Protein AF-0000000083951203 (afdb_homodimer)

Solvent-accessible surface area (backbone atoms only — not comparable to full-atom values): 37949 Å² total; per-residue (Å²): 122,64,84,39,49,59,69,50,73,67,54,49,50,47,60,75,39,40,62,62,52,45,28,50,47,50,36,48,43,46,47,52,52,50,50,51,35,72,72,67,60,51,71,59,47,40,40,16,47,31,39,29,44,66,39,46,66,80,30,70,26,33,16,39,25,44,52,48,30,50,28,41,47,52,11,37,52,55,10,37,52,52,18,50,52,45,60,74,72,40,85,48,70,66,60,38,48,50,52,49,42,48,52,38,29,52,42,49,58,67,51,43,86,90,56,38,62,18,39,51,35,17,41,33,30,25,41,49,28,44,57,44,36,80,70,36,67,66,54,38,51,38,38,50,51,24,33,46,50,13,33,52,43,42,38,49,41,34,66,70,48,80,57,41,51,39,62,57,53,37,36,50,27,50,19,48,24,35,42,43,51,25,49,46,50,47,45,61,73,68,48,73,84,79,77,56,64,66,46,51,54,46,49,49,52,25,49,52,25,45,52,52,38,62,66,42,49,66,24,31,41,64,64,31,68,69,53,41,75,38,44,67,56,54,52,49,45,44,51,45,49,50,45,46,53,46,52,51,53,52,52,65,70,52,71,75,74,62,80,82,40,71,48,47,57,52,53,48,51,52,50,51,53,50,37,51,51,39,44,48,50,19,35,22,46,59,18,76,33,92,61,77,81,80,72,66,88,50,53,59,55,53,46,48,53,55,48,54,71,40,51,79,70,66,74,86,57,96,45,71,67,49,47,50,51,50,47,47,47,40,27,50,50,41,50,53,49,52,49,48,47,43,51,50,51,46,50,51,47,52,50,52,52,47,49,53,42,49,50,49,50,49,55,54,50,61,65,64,55,76,128,121,64,83,39,49,59,69,49,72,66,54,49,50,47,61,76,39,39,63,62,52,44,27,49,47,50,36,48,42,46,47,52,53,51,50,51,34,72,73,65,61,50,71,59,48,39,39,16,48,31,38,29,44,65,39,47,64,80,30,72,27,32,16,39,26,45,53,47,30,49,27,39,46,52,10,37,53,54,10,38,52,52,18,51,52,44,60,75,72,39,85,49,70,66,62,39,49,51,52,49,42,50,52,38,30,50,41,51,59,66,50,43,88,91,56,37,62,20,39,50,35,17,41,33,29,25,40,49,28,44,57,45,36,81,70,38,67,66,54,39,51,38,39,53,50,23,32,46,48,12,33,51,44,44,37,49,43,33,66,69,49,82,58,41,50,40,62,57,53,38,35,49,27,50,18,48,25,36,43,43,52,26,50,46,50,47,44,61,73,66,48,68,84,80,75,65,64,65,51,48,54,46,48,50,52,26,49,52,25,43,52,52,37,62,67,40,49,65,25,30,42,65,66,31,69,69,52,40,75,39,44,66,56,54,53,49,43,45,52,45,50,52,46,46,53,46,50,52,52,53,52,64,71,53,70,77,75,61,81,82,40,71,49,47,56,53,52,49,52,52,50,50,52,50,35,51,51,38,44,48,51,18,34,22,46,58,18,77,34,91,62,79,80,80,71,67,88,50,54,59,56,52,46,48,52,55,47,56,72,39,51,79,68,66,75,87,55,94,44,71,66,51,47,51,50,50,49,47,48,39,27,50,50,40,51,52,48,52,48,48,48,44,49,50,51,46,50,52,48,53,50,52,52,46,49,54,44,48,50,48,52,49,53,52,50,59,65,64,52,76,129

pLDDT: mean 81.08, std 14.02, range [29.44, 96.88]

Sequence (742 aa):
MPLFARASAFADFIYRHSRAVHTVKLALALFIAAAINAIWSLPHFVWSMVTIVIIMMGLPQVGGAIEKSLQRAIGTCLGSAYGVLLVITMGGYWDLMGLLILGVSIVCYINAGRYSYAYLVAGFTMIIVIGDANHDTSEALWRTANILIGCVIAVLVSLFVLPIKAKQDWRAQLASSLKIMTQVLEQHLNAGQEEPENARKSLETAMKAVLAQKKLLFSLEWESQTLKKEAATLTELANKQIRVITLLELLLLTRWKAEEDEAYARVKQVASGLQREFAYLANYVAGNTPDCPKLPLGLGYQLQQQLLKQLPSEPSDDSPEAAHQGFALSGYSWLIYQLAQALLAIHGELASLDLAYKRKASSQRQLDIPEMPLFARASAFADFIYRHSRAVHTVKLALALFIAAAINAIWSLPHFVWSMVTIVIIMMGLPQVGGAIEKSLQRAIGTCLGSAYGVLLVITMGGYWDLMGLLILGVSIVCYINAGRYSYAYLVAGFTMIIVIGDANHDTSEALWRTANILIGCVIAVLVSLFVLPIKAKQDWRAQLASSLKIMTQVLEQHLNAGQEEPENARKSLETAMKAVLAQKKLLFSLEWESQTLKKEAATLTELANKQIRVITLLELLLLTRWKAEEDEAYARVKQVASGLQREFAYLANYVAGNTPDCPKLPLGLGYQLQQQLLKQLPSEPSDDSPEAAHQGFALSGYSWLIYQLAQALLAIHGELASLDLAYKRKASSQRQLDIPE

Secondary structure (DSSP, 8-state):
--TTPPPPHHHHHHHHTHHHHHHHHHHHHHHHHHHHHHHH--TTTHHHHHHHHHHHHH--SHHHHHHHHHHHHHHHHHHHHHHHHHHHH--SHHHHHHHHHHHHHHHHHT--STTHHHHHHHHHHHHHHHHHHTT-HHHHHHHHHHHHHHHHHHHHHHHHSS---HHHHHHHHHHHHHHHHHHHHHHHHH--SS--HHHHHHHHHHHHHHHHHHHTHHHHHHH-HHHHHTHHHHHHHHHHHHHHHHHHHHHHHT----TT-HHHHHHHHHHHHHHHHHHHHHHHHHTS-SS-----TTHHHHHHHHHHHHS-SS-SS--HHHHHHHHHHHHHHHHHHHHHHHHHHHHHHHHHHHHHHHHHHHHHHHHHS--/--TTPPPPHHHHHHHHTHHHHHHHHHHHHHHHHHHHHHHH--TTTHHHHHHHHHHHHH--SHHHHHHHHHHHHHHHHHHHHHHHHHHHH--SHHHHHHHHHHHHHHHHHT--STTHHHHHHHHHHHHHHHHHHTT-HHHHHHHHHHHHHHHHHHHHHHHHSS---HHHHHHHHHHHHHHHHHHHHHHHHH--S--THHHHHHHHHHHHHHHHHHHTHHHHHHH-HHHHHTHHHHHHHHHHHHHHHHHHHHHHHT----TT-HHHHHHHHHHHHHHHHHHHHHHHHHTS-SS-----TTHHHHHHHHHHHHS-SS-SS--HHHHHHHHHHHHHHHHHHHHHHHHHHHHHHHHHHHHHHHHHHHHHHHHHS--

Structure (mmCIF, N/CA/C/O backbone):
data_AF-0000000083951203-model_v1
#
loop_
_entity.id
_entity.type
_entity.pdbx_description
1 polymer 'Inner membrane protein yeeA'
#
loop_
_atom_site.group_PDB
_atom_site.id
_atom_site.type_symbol
_atom_site.label_atom_id
_atom_site.label_alt_id
_atom_site.label_comp_id
_atom_site.label_asym_id
_atom_site.label_entity_id
_atom_site.label_seq_id
_atom_site.pdbx_PDB_ins_code
_atom_site.Cartn_x
_atom_site.Cartn_y
_atom_site.Cartn_z
_atom_site.occupancy
_atom_site.B_iso_or_equiv
_atom_site.auth_seq_id
_atom_site.auth_comp_id
_atom_site.auth_asym_id
_atom_site.auth_atom_id
_atom_site.pdbx_PDB_model_num
ATOM 1 N N . MET A 1 1 ? 29.125 7.211 -4.879 1 60.44 1 MET A N 1
ATOM 2 C CA . MET A 1 1 ? 28.531 8.398 -5.484 1 60.44 1 MET A CA 1
ATOM 3 C C . MET A 1 1 ? 27.516 9.031 -4.547 1 60.44 1 MET A C 1
ATOM 5 O O . MET A 1 1 ? 26.844 8.336 -3.785 1 60.44 1 MET A O 1
ATOM 9 N N . PRO A 1 2 ? 27.594 10.359 -4.512 1 72 2 PRO A N 1
ATOM 10 C CA . PRO A 1 2 ? 26.641 11.039 -3.646 1 72 2 PRO A CA 1
ATOM 11 C C . PRO A 1 2 ? 25.188 10.672 -3.967 1 72 2 PRO A C 1
ATOM 13 O O . PRO A 1 2 ? 24.859 10.359 -5.117 1 72 2 PRO A O 1
ATOM 16 N N . LEU A 1 3 ? 24.359 10.531 -2.99 1 77.56 3 LEU A N 1
ATOM 17 C CA . LEU A 1 3 ? 22.969 10.102 -3.07 1 77.56 3 LEU A CA 1
ATOM 18 C C . LEU A 1 3 ? 22.203 10.945 -4.078 1 77.56 3 LEU A C 1
ATOM 20 O O . LEU A 1 3 ? 21.391 10.414 -4.84 1 77.56 3 LEU A O 1
ATOM 24 N N . PHE A 1 4 ? 22.625 12.234 -4.18 1 78.81 4 PHE A N 1
ATOM 25 C CA . PHE A 1 4 ? 21.828 13.125 -5.016 1 78.81 4 PHE A CA 1
ATOM 26 C C . PHE A 1 4 ? 22.656 13.641 -6.191 1 78.81 4 PHE A C 1
ATOM 28 O O . PHE A 1 4 ? 22.391 14.727 -6.711 1 78.81 4 PHE A O 1
ATOM 35 N N . ALA A 1 5 ? 23.578 12.852 -6.535 1 76.44 5 ALA A N 1
ATOM 36 C CA . ALA A 1 5 ? 24.375 13.211 -7.707 1 76.44 5 ALA A CA 1
ATOM 37 C C . ALA A 1 5 ? 23.531 13.148 -8.977 1 76.44 5 ALA A C 1
ATOM 39 O O . ALA A 1 5 ? 22.516 12.438 -9.031 1 76.44 5 ALA A O 1
ATOM 40 N N . ARG A 1 6 ? 23.906 13.984 -9.93 1 76.38 6 ARG A N 1
ATOM 41 C CA . ARG A 1 6 ? 23.172 14.039 -11.188 1 76.38 6 ARG A CA 1
ATOM 42 C C . ARG A 1 6 ? 23.109 12.664 -11.852 1 76.38 6 ARG A C 1
ATOM 44 O O . ARG A 1 6 ? 24.141 11.984 -11.961 1 76.38 6 ARG A O 1
ATOM 51 N N . ALA A 1 7 ? 21.875 12.312 -12.109 1 73 7 ALA A N 1
ATOM 52 C CA . ALA A 1 7 ? 21.703 11.039 -12.805 1 73 7 ALA A CA 1
ATOM 53 C C . ALA A 1 7 ? 22.281 11.094 -14.211 1 73 7 ALA A C 1
ATOM 55 O O . ALA A 1 7 ? 22.266 12.148 -14.859 1 73 7 ALA A O 1
ATOM 56 N N . SER A 1 8 ? 22.953 10.125 -14.609 1 78.5 8 SER A N 1
ATOM 57 C CA . SER A 1 8 ? 23.453 10.047 -15.977 1 78.5 8 SER A CA 1
ATOM 58 C C . SER A 1 8 ? 22.312 10.109 -17 1 78.5 8 SER A C 1
ATOM 60 O O . SER A 1 8 ? 21.156 9.844 -16.656 1 78.5 8 SER A O 1
ATOM 62 N N . ALA A 1 9 ? 22.578 10.648 -18.234 1 78.38 9 ALA A N 1
ATOM 63 C CA . ALA A 1 9 ? 21.594 10.734 -19.297 1 78.38 9 ALA A CA 1
ATOM 64 C C . ALA A 1 9 ? 20.953 9.375 -19.547 1 78.38 9 ALA A C 1
ATOM 66 O O . ALA A 1 9 ? 19.75 9.289 -19.812 1 78.38 9 ALA A O 1
ATOM 67 N N . PHE A 1 10 ? 21.781 8.422 -19.375 1 79.06 10 PHE A N 1
ATOM 68 C CA . PHE A 1 10 ? 21.297 7.059 -19.578 1 79.06 10 PHE A CA 1
ATOM 69 C C . PHE A 1 10 ? 20.328 6.652 -18.484 1 79.06 10 PHE A C 1
ATOM 71 O O . PHE A 1 10 ? 19.281 6.062 -18.766 1 79.06 10 PHE A O 1
ATOM 78 N N . ALA A 1 11 ? 20.594 7.047 -17.344 1 77.62 11 ALA A N 1
ATOM 79 C CA . ALA A 1 11 ? 19.719 6.73 -16.219 1 77.62 11 ALA A CA 1
ATOM 80 C C . ALA A 1 11 ? 18.391 7.48 -16.312 1 77.62 11 ALA A C 1
ATOM 82 O O . ALA A 1 11 ? 17.328 6.934 -16 1 77.62 11 ALA A O 1
ATOM 83 N N . ASP A 1 12 ? 18.484 8.672 -16.797 1 79.75 12 ASP A N 1
ATOM 84 C CA . ASP A 1 12 ? 17.266 9.469 -16.984 1 79.75 12 ASP A CA 1
ATOM 85 C C . ASP A 1 12 ? 16.375 8.875 -18.078 1 79.75 12 ASP A C 1
ATOM 87 O O . ASP A 1 12 ? 15.156 8.898 -17.953 1 79.75 12 ASP A O 1
ATOM 91 N N . PHE A 1 13 ? 17.047 8.422 -19.109 1 78.75 13 PHE A N 1
ATOM 92 C CA . PHE A 1 13 ? 16.297 7.789 -20.188 1 78.75 13 PHE A CA 1
ATOM 93 C C . PHE A 1 13 ? 15.562 6.551 -19.688 1 78.75 13 PHE A C 1
ATOM 95 O O . PHE A 1 13 ? 14.391 6.348 -20.016 1 78.75 13 PHE A O 1
ATOM 102 N N . ILE A 1 14 ? 16.172 5.801 -18.875 1 77.94 14 ILE A N 1
ATOM 103 C CA . ILE A 1 14 ? 15.602 4.574 -18.328 1 77.94 14 ILE A CA 1
ATOM 104 C C . ILE A 1 14 ? 14.406 4.91 -17.453 1 77.94 14 ILE A C 1
ATOM 106 O O . ILE A 1 14 ? 13.367 4.242 -17.516 1 77.94 14 ILE A O 1
ATOM 110 N N . TYR A 1 15 ? 14.578 5.965 -16.75 1 77.88 15 TYR A N 1
ATOM 111 C CA . TYR A 1 15 ? 13.5 6.332 -15.844 1 77.88 15 TYR A CA 1
ATOM 112 C C . TYR A 1 15 ? 12.305 6.883 -16.609 1 77.88 15 TYR A C 1
ATOM 114 O O . TYR A 1 15 ? 11.156 6.578 -16.281 1 77.88 15 TYR A O 1
ATOM 122 N N . ARG A 1 16 ? 12.57 7.645 -17.641 1 78.88 16 ARG A N 1
ATOM 123 C CA . ARG A 1 16 ? 11.5 8.242 -18.422 1 78.88 16 ARG A CA 1
ATOM 124 C C . ARG A 1 16 ? 10.711 7.176 -19.172 1 78.88 16 ARG A C 1
ATOM 126 O O . ARG A 1 16 ? 9.5 7.309 -19.359 1 78.88 16 ARG A O 1
ATOM 133 N N . HIS A 1 17 ? 11.406 6.172 -19.547 1 85.25 17 HIS A N 1
ATOM 134 C CA . HIS A 1 17 ? 10.773 5.094 -20.297 1 85.25 17 HIS A CA 1
ATOM 135 C C . HIS A 1 17 ? 10.727 3.809 -19.484 1 85.25 17 HIS A C 1
ATOM 137 O O . HIS A 1 17 ? 10.984 2.723 -20 1 85.25 17 HIS A O 1
ATOM 143 N N . SER A 1 18 ? 10.477 3.994 -18.25 1 86.31 18 SER A N 1
ATOM 144 C CA . SER A 1 18 ? 10.547 2.881 -17.312 1 86.31 18 SER A CA 1
ATOM 145 C C . SER A 1 18 ? 9.586 1.764 -17.703 1 86.31 18 SER A C 1
ATOM 147 O O . SER A 1 18 ? 9.914 0.583 -17.578 1 86.31 18 SER A O 1
ATOM 149 N N . ARG A 1 19 ? 8.453 2.053 -18.312 1 86.62 19 ARG A N 1
ATOM 150 C CA . ARG A 1 19 ? 7.461 1.047 -18.672 1 86.62 19 ARG A CA 1
ATOM 151 C C . ARG A 1 19 ? 7.953 0.186 -19.828 1 86.62 19 ARG A C 1
ATOM 153 O O . ARG A 1 19 ? 7.852 -1.042 -19.781 1 86.62 19 ARG A O 1
ATOM 160 N N . ALA A 1 20 ? 8.453 0.802 -20.797 1 90.12 20 ALA A N 1
ATOM 161 C CA . ALA A 1 20 ? 8.977 0.095 -21.953 1 90.12 20 ALA A CA 1
ATOM 162 C C . ALA A 1 20 ? 10.211 -0.724 -21.594 1 90.12 20 ALA A C 1
ATOM 164 O O . ALA A 1 20 ? 10.359 -1.865 -22.031 1 90.12 20 ALA A O 1
ATOM 165 N N . VAL A 1 21 ? 11.039 -0.131 -20.812 1 90.69 21 VAL A N 1
ATOM 166 C CA . VAL A 1 21 ? 12.266 -0.801 -20.406 1 90.69 21 VAL A CA 1
ATOM 167 C C . VAL A 1 21 ? 11.93 -2.037 -19.578 1 90.69 21 VAL A C 1
ATOM 169 O O . VAL A 1 21 ? 12.523 -3.102 -19.766 1 90.69 21 VAL A O 1
ATOM 172 N N . HIS A 1 22 ? 10.984 -1.827 -18.734 1 91.06 22 HIS A N 1
ATOM 173 C CA . HIS A 1 22 ? 10.57 -2.938 -17.875 1 91.06 22 HIS A CA 1
ATOM 174 C C . HIS A 1 22 ? 9.984 -4.074 -18.703 1 91.06 22 HIS A C 1
ATOM 176 O O . HIS A 1 22 ? 10.234 -5.25 -18.422 1 91.06 22 HIS A O 1
ATOM 182 N N . THR A 1 23 ? 9.242 -3.756 -19.719 1 93 23 THR A N 1
ATOM 183 C CA . THR A 1 23 ? 8.633 -4.75 -20.594 1 93 23 THR A CA 1
ATOM 184 C C . THR A 1 23 ? 9.695 -5.504 -21.375 1 93 23 THR A C 1
ATOM 186 O O . THR A 1 23 ? 9.617 -6.727 -21.531 1 93 23 THR A O 1
ATOM 189 N N . VAL A 1 24 ? 10.68 -4.836 -21.797 1 93.5 24 VAL A N 1
ATOM 190 C CA . VAL A 1 24 ? 11.766 -5.453 -22.547 1 93.5 24 VAL A CA 1
ATOM 191 C C . VAL A 1 24 ? 12.57 -6.375 -21.641 1 93.5 24 VAL A C 1
ATOM 193 O O . VAL A 1 24 ? 12.984 -7.457 -22.047 1 93.5 24 VAL A O 1
ATOM 196 N N . LYS A 1 25 ? 12.758 -5.941 -20.469 1 94.25 25 LYS A N 1
ATOM 197 C CA . LYS A 1 25 ? 13.469 -6.758 -19.484 1 94.25 25 LYS A CA 1
ATOM 198 C C . LYS A 1 25 ? 12.719 -8.055 -19.203 1 94.25 25 LYS A C 1
ATOM 200 O O . LYS A 1 25 ? 13.328 -9.125 -19.125 1 94.25 25 LYS A O 1
ATOM 205 N N . LEU A 1 26 ? 11.461 -7.883 -19.031 1 95.12 26 LEU A N 1
ATOM 206 C CA . LEU A 1 26 ? 10.648 -9.07 -18.797 1 95.12 26 LEU A CA 1
ATOM 207 C C . LEU A 1 26 ? 10.719 -10.023 -19.984 1 95.12 26 LEU A C 1
ATOM 209 O O . LEU A 1 26 ? 10.867 -11.234 -19.797 1 95.12 26 LEU A O 1
ATOM 213 N N . ALA A 1 27 ? 10.648 -9.477 -21.172 1 96.31 27 ALA A N 1
ATOM 214 C CA . ALA A 1 27 ? 10.742 -10.281 -22.391 1 96.31 27 ALA A CA 1
ATOM 215 C C . ALA A 1 27 ? 12.094 -10.992 -22.469 1 96.31 27 ALA A C 1
ATOM 217 O O . ALA A 1 27 ? 12.156 -12.164 -22.859 1 96.31 27 ALA A O 1
ATOM 218 N N . LEU A 1 28 ? 13.055 -10.297 -22.109 1 96.44 28 LEU A N 1
ATOM 219 C CA . LEU A 1 28 ? 14.398 -10.867 -22.156 1 96.44 28 LEU A CA 1
ATOM 220 C C . LEU A 1 28 ? 14.539 -12 -21.141 1 96.44 28 LEU A C 1
ATOM 222 O O . LEU A 1 28 ? 15.148 -13.031 -21.438 1 96.44 28 LEU A O 1
ATOM 226 N N . ALA A 1 29 ? 14.078 -11.734 -19.969 1 96.62 29 ALA A N 1
ATOM 227 C CA . ALA A 1 29 ? 14.133 -12.773 -18.938 1 96.62 29 ALA A CA 1
ATOM 228 C C . ALA A 1 29 ? 13.406 -14.039 -19.406 1 96.62 29 ALA A C 1
ATOM 230 O O . ALA A 1 29 ? 13.914 -15.148 -19.234 1 96.62 29 ALA A O 1
ATOM 231 N N . LEU A 1 30 ? 12.273 -13.859 -20.031 1 96.81 30 LEU A N 1
ATOM 232 C CA . LEU A 1 30 ? 11.5 -14.984 -20.531 1 96.81 30 LEU A CA 1
ATOM 233 C C . LEU A 1 30 ? 12.234 -15.664 -21.688 1 96.81 30 LEU A C 1
ATOM 235 O O . LEU A 1 30 ? 12.203 -16.891 -21.812 1 96.81 30 LEU A O 1
ATOM 239 N N . PHE A 1 31 ? 12.859 -14.906 -22.453 1 96.44 31 PHE A N 1
ATOM 240 C CA . PHE A 1 31 ? 13.641 -15.438 -23.578 1 96.44 31 PHE A CA 1
ATOM 241 C C . PHE A 1 31 ? 14.789 -16.297 -23.062 1 96.44 31 PHE A C 1
ATOM 243 O O . PHE A 1 31 ? 15.062 -17.359 -23.609 1 96.44 31 PHE A O 1
ATOM 250 N N . ILE A 1 32 ? 15.469 -15.812 -22.078 1 96.5 32 ILE A N 1
ATOM 251 C CA . ILE A 1 32 ? 16.562 -16.562 -21.484 1 96.5 32 ILE A CA 1
ATOM 252 C C . ILE A 1 32 ? 16.047 -17.906 -20.953 1 96.5 32 ILE A C 1
ATOM 254 O O . ILE A 1 32 ? 16.656 -18.953 -21.188 1 96.5 32 ILE A O 1
ATOM 258 N N . ALA A 1 33 ? 14.969 -17.828 -20.266 1 95.19 33 ALA A N 1
ATOM 259 C CA . ALA A 1 33 ? 14.375 -19.062 -19.75 1 95.19 33 ALA A CA 1
ATOM 260 C C . ALA A 1 33 ? 13.992 -20.016 -20.891 1 95.19 33 ALA A C 1
ATOM 262 O O . ALA A 1 33 ? 14.234 -21.219 -20.797 1 95.19 33 ALA A O 1
ATOM 263 N N . ALA A 1 34 ? 13.43 -19.5 -21.953 1 93.69 34 ALA A N 1
ATOM 264 C CA . ALA A 1 34 ? 13.047 -20.297 -23.109 1 93.69 34 ALA A CA 1
ATOM 265 C C . ALA A 1 34 ? 14.281 -20.891 -23.797 1 93.69 34 ALA A C 1
ATOM 267 O O . ALA A 1 34 ? 14.258 -22.047 -24.234 1 93.69 34 ALA A O 1
ATOM 268 N N . ALA A 1 35 ? 15.297 -20.141 -23.859 1 94.94 35 ALA A N 1
ATOM 269 C CA . ALA A 1 35 ? 16.531 -20.609 -24.469 1 94.94 35 ALA A CA 1
ATOM 270 C C . ALA A 1 35 ? 17.172 -21.734 -23.656 1 94.94 35 ALA A C 1
ATOM 272 O O . ALA A 1 35 ? 17.672 -22.703 -24.219 1 94.94 35 ALA A O 1
ATOM 273 N N . ILE A 1 36 ? 17.156 -21.562 -22.375 1 93.62 36 ILE A N 1
ATOM 274 C CA . ILE A 1 36 ? 17.703 -22.609 -21.5 1 93.62 36 ILE A CA 1
ATOM 275 C C . ILE A 1 36 ? 16.906 -23.891 -21.703 1 93.62 36 ILE A C 1
ATOM 277 O O . ILE A 1 36 ? 17.5 -24.984 -21.781 1 93.62 36 ILE A O 1
ATOM 281 N N . ASN A 1 37 ? 15.648 -23.75 -21.797 1 90.06 37 ASN A N 1
ATOM 282 C CA . ASN A 1 37 ? 14.812 -24.938 -22 1 90.06 37 ASN A CA 1
ATOM 283 C C . ASN A 1 37 ? 15.055 -25.562 -23.375 1 90.06 37 ASN A C 1
ATOM 285 O O . ASN A 1 37 ? 14.961 -26.781 -23.531 1 90.06 37 ASN A O 1
ATOM 289 N N . ALA A 1 38 ? 15.297 -24.766 -24.406 1 90.25 38 ALA A N 1
ATOM 290 C CA . ALA A 1 38 ? 15.555 -25.266 -25.75 1 90.25 38 ALA A CA 1
ATOM 291 C C . ALA A 1 38 ? 16.844 -26.094 -25.781 1 90.25 38 ALA A C 1
ATOM 293 O O . ALA A 1 38 ? 16.938 -27.062 -26.531 1 90.25 38 ALA A O 1
ATOM 294 N N . ILE A 1 39 ? 17.719 -25.766 -24.938 1 91.06 39 ILE A N 1
ATOM 295 C CA . ILE A 1 39 ? 19.031 -26.422 -24.953 1 91.06 39 ILE A CA 1
ATOM 296 C C . ILE A 1 39 ? 18.984 -27.672 -24.062 1 91.06 39 ILE A C 1
ATOM 298 O O . ILE A 1 39 ? 19.453 -28.734 -24.469 1 91.06 39 ILE A O 1
ATOM 302 N N . TRP A 1 40 ? 18.375 -27.656 -22.844 1 89.75 40 TRP A N 1
ATOM 303 C CA . TRP A 1 40 ? 18.484 -28.734 -21.875 1 89.75 40 TRP A CA 1
ATOM 304 C C . TRP A 1 40 ? 17.141 -29.438 -21.719 1 89.75 40 TRP A C 1
ATOM 306 O O . TRP A 1 40 ? 17.062 -30.5 -21.094 1 89.75 40 TRP A O 1
ATOM 316 N N . SER A 1 41 ? 16.109 -29 -22.281 1 83.44 41 SER A N 1
ATOM 317 C CA . SER A 1 41 ? 14.766 -29.562 -22.172 1 83.44 41 SER A CA 1
ATOM 318 C C . SER A 1 41 ? 14.438 -29.938 -20.719 1 83.44 41 SER A C 1
ATOM 320 O O . SER A 1 41 ? 14.156 -31.094 -20.422 1 83.44 41 SER A O 1
ATOM 322 N N . LEU A 1 42 ? 14.398 -29.078 -19.828 1 81.06 42 LEU A N 1
ATOM 323 C CA . LEU A 1 42 ? 14.125 -29.297 -18.406 1 81.06 42 LEU A CA 1
ATOM 324 C C . LEU A 1 42 ? 12.656 -29.656 -18.188 1 81.06 42 LEU A C 1
ATOM 326 O O . LEU A 1 42 ? 11.766 -29.031 -18.781 1 81.06 42 LEU A O 1
ATOM 330 N N . PRO A 1 43 ? 12.523 -30.781 -17.422 1 81.94 43 PRO A N 1
ATOM 331 C CA . PRO A 1 43 ? 11.125 -31.078 -17.094 1 81.94 43 PRO A CA 1
ATOM 332 C C . PRO A 1 43 ? 10.453 -29.938 -16.328 1 81.94 43 PRO A C 1
ATOM 334 O O . PRO A 1 43 ? 11.078 -29.312 -15.469 1 81.94 43 PRO A O 1
ATOM 337 N N . HIS A 1 44 ? 9.266 -29.516 -16.688 1 81.81 44 HIS A N 1
ATOM 338 C CA . HIS A 1 44 ? 8.453 -28.5 -16.016 1 81.81 44 HIS A CA 1
ATOM 339 C C . HIS A 1 44 ? 9.109 -27.125 -16.109 1 81.81 44 HIS A C 1
ATOM 341 O O . HIS A 1 44 ? 9.133 -26.391 -15.125 1 81.81 44 HIS A O 1
ATOM 347 N N . PHE A 1 45 ? 9.719 -26.859 -17.188 1 84.81 45 PHE A N 1
ATOM 348 C CA . PHE A 1 45 ? 10.453 -25.609 -17.375 1 84.81 45 PHE A CA 1
ATOM 349 C C . PHE A 1 45 ? 9.523 -24.406 -17.25 1 84.81 45 PHE A C 1
ATOM 351 O O . PHE A 1 45 ? 9.969 -23.297 -16.969 1 84.81 45 PHE A O 1
ATOM 358 N N . VAL A 1 46 ? 8.219 -24.594 -17.359 1 87.44 46 VAL A N 1
ATOM 359 C CA . VAL A 1 46 ? 7.211 -23.547 -17.359 1 87.44 46 VAL A CA 1
ATOM 360 C C . VAL A 1 46 ? 7.223 -22.812 -16.031 1 87.44 46 VAL A C 1
ATOM 362 O O . VAL A 1 46 ? 6.934 -21.609 -15.969 1 87.44 46 VAL A O 1
ATOM 365 N N . TRP A 1 47 ? 7.656 -23.438 -14.992 1 90.06 47 TRP A N 1
ATOM 366 C CA . TRP A 1 47 ? 7.609 -22.859 -13.656 1 90.06 47 TRP A CA 1
ATOM 367 C C . TRP A 1 47 ? 8.672 -21.766 -13.508 1 90.06 47 TRP A C 1
ATOM 369 O O . TRP A 1 47 ? 8.5 -20.828 -12.719 1 90.06 47 TRP A O 1
ATOM 379 N N . SER A 1 48 ? 9.758 -21.953 -14.258 1 94.19 48 SER A N 1
ATOM 380 C CA . SER A 1 48 ? 10.719 -20.859 -14.266 1 94.19 48 SER A CA 1
ATOM 381 C C . SER A 1 48 ? 10.125 -19.609 -14.898 1 94.19 48 SER A C 1
ATOM 383 O O . SER A 1 48 ? 10.289 -18.5 -14.375 1 94.19 48 SER A O 1
ATOM 385 N N . MET A 1 49 ? 9.383 -19.812 -15.969 1 95.06 49 MET A N 1
ATOM 386 C CA . MET A 1 49 ? 8.789 -18.688 -16.672 1 95.06 49 MET A CA 1
ATOM 387 C C . MET A 1 49 ? 7.68 -18.047 -15.844 1 95.06 49 MET A C 1
ATOM 389 O O . MET A 1 49 ? 7.562 -16.812 -15.805 1 95.06 49 MET A O 1
ATOM 393 N N . VAL A 1 50 ? 6.91 -18.891 -15.219 1 93.31 50 VAL A N 1
ATOM 394 C CA . VAL A 1 50 ? 5.852 -18.391 -14.344 1 93.31 50 VAL A CA 1
ATOM 395 C C . VAL A 1 50 ? 6.457 -17.531 -13.234 1 93.31 50 VAL A C 1
ATOM 397 O O . VAL A 1 50 ? 5.973 -16.438 -12.953 1 93.31 50 VAL A O 1
ATOM 400 N N . THR A 1 51 ? 7.512 -18.016 -12.633 1 94.75 51 THR A N 1
ATOM 401 C CA . THR A 1 51 ? 8.195 -17.312 -11.547 1 94.75 51 THR A CA 1
ATOM 402 C C . THR A 1 51 ? 8.719 -15.961 -12.016 1 94.75 51 THR A C 1
ATOM 404 O O . THR A 1 51 ? 8.562 -14.953 -11.32 1 94.75 51 THR A O 1
ATOM 407 N N . ILE A 1 52 ? 9.25 -15.953 -13.172 1 95.88 52 ILE A N 1
ATOM 408 C CA . ILE A 1 52 ? 9.781 -14.711 -13.734 1 95.88 52 ILE A CA 1
ATOM 409 C C . ILE A 1 52 ? 8.664 -13.688 -13.875 1 95.88 52 ILE A C 1
ATOM 411 O O . ILE A 1 52 ? 8.82 -12.523 -13.484 1 95.88 52 ILE A O 1
ATOM 415 N N . VAL A 1 53 ? 7.555 -14.07 -14.367 1 95.12 53 VAL A N 1
ATOM 416 C CA . VAL A 1 53 ? 6.43 -13.172 -14.578 1 95.12 53 VAL A CA 1
ATOM 417 C C . VAL A 1 53 ? 5.914 -12.656 -13.234 1 95.12 53 VAL A C 1
ATOM 419 O O . VAL A 1 53 ? 5.66 -11.461 -13.078 1 95.12 53 VAL A O 1
ATOM 422 N N . ILE A 1 54 ? 5.832 -13.531 -12.305 1 93.06 54 ILE A N 1
ATOM 423 C CA . ILE A 1 54 ? 5.285 -13.172 -11 1 93.06 54 ILE A CA 1
ATOM 424 C C . ILE A 1 54 ? 6.207 -12.156 -10.32 1 93.06 54 ILE A C 1
ATOM 426 O O . ILE A 1 54 ? 5.738 -11.195 -9.703 1 93.06 54 ILE A O 1
ATOM 430 N N . ILE A 1 55 ? 7.438 -12.336 -10.461 1 92.38 55 ILE A N 1
ATOM 431 C CA . ILE A 1 55 ? 8.398 -11.477 -9.781 1 92.38 55 ILE A CA 1
ATOM 432 C C . ILE A 1 55 ? 8.492 -10.133 -10.5 1 92.38 55 ILE A C 1
ATOM 434 O O . ILE A 1 55 ? 8.461 -9.078 -9.859 1 92.38 55 ILE A O 1
ATOM 438 N N . MET A 1 56 ? 8.508 -10.156 -11.781 1 90.94 56 MET A N 1
ATOM 439 C CA . MET A 1 56 ? 8.898 -8.961 -12.523 1 90.94 56 MET A CA 1
ATOM 440 C C . MET A 1 56 ? 7.68 -8.164 -12.961 1 90.94 56 MET A C 1
ATOM 442 O O . MET A 1 56 ? 7.781 -6.969 -13.227 1 90.94 56 MET A O 1
ATOM 446 N N . MET A 1 57 ? 6.57 -8.695 -13.078 1 85.62 57 MET A N 1
ATOM 447 C CA . MET A 1 57 ? 5.445 -7.977 -13.68 1 85.62 57 MET A CA 1
ATOM 448 C C . MET A 1 57 ? 4.977 -6.844 -12.773 1 85.62 57 MET A C 1
ATOM 450 O O . MET A 1 57 ? 4.625 -5.766 -13.25 1 85.62 57 MET A O 1
ATOM 454 N N . GLY A 1 58 ? 5 -7.008 -11.477 1 76.12 58 GLY A N 1
ATOM 455 C CA . GLY A 1 58 ? 4.453 -5.977 -10.609 1 76.12 58 GLY A CA 1
ATOM 456 C C . GLY A 1 58 ? 5.512 -5.066 -10.023 1 76.12 58 GLY A C 1
ATOM 457 O O . GLY A 1 58 ? 5.195 -4 -9.484 1 76.12 58 GLY A O 1
ATOM 458 N N . LEU A 1 59 ? 6.688 -5.336 -10.07 1 77.12 59 LEU A N 1
ATOM 459 C CA . LEU A 1 59 ? 7.742 -4.566 -9.414 1 77.12 59 LEU A CA 1
ATOM 460 C C . LEU A 1 59 ? 8.898 -4.309 -10.375 1 77.12 59 LEU A C 1
ATOM 462 O O . LEU A 1 59 ? 9.82 -5.121 -10.484 1 77.12 59 LEU A O 1
ATOM 466 N N . PRO A 1 60 ? 8.867 -3.137 -10.898 1 80.19 60 PRO A N 1
ATOM 467 C CA . PRO A 1 60 ? 9.922 -2.863 -11.875 1 80.19 60 PRO A CA 1
ATOM 468 C C . PRO A 1 60 ? 11.273 -2.578 -11.219 1 80.19 60 PRO A C 1
ATOM 470 O O . PRO A 1 60 ? 12.312 -2.666 -11.867 1 80.19 60 PRO A O 1
ATOM 473 N N . GLN A 1 61 ? 11.305 -2.373 -9.953 1 86.19 61 GLN A N 1
ATOM 474 C CA . GLN A 1 61 ? 12.539 -1.955 -9.289 1 86.19 61 GLN A CA 1
ATOM 475 C C . GLN A 1 61 ? 13.391 -3.16 -8.906 1 86.19 61 GLN A C 1
ATOM 477 O O . GLN A 1 61 ? 12.852 -4.215 -8.547 1 86.19 61 GLN A O 1
ATOM 482 N N . VAL A 1 62 ? 14.711 -2.92 -8.93 1 87.88 62 VAL A N 1
ATOM 483 C CA . VAL A 1 62 ? 15.68 -3.961 -8.602 1 87.88 62 VAL A CA 1
ATOM 484 C C . VAL A 1 62 ? 15.445 -4.453 -7.176 1 87.88 62 VAL A C 1
ATOM 486 O O . VAL A 1 62 ? 15.406 -5.66 -6.926 1 87.88 62 VAL A O 1
ATOM 489 N N . GLY A 1 63 ? 15.312 -3.537 -6.262 1 86.75 63 GLY A N 1
ATOM 490 C CA . GLY A 1 63 ? 15.086 -3.916 -4.875 1 86.75 63 GLY A CA 1
ATOM 491 C C . GLY A 1 63 ? 13.844 -4.754 -4.68 1 86.75 63 GLY A C 1
ATOM 492 O O . GLY A 1 63 ? 13.836 -5.699 -3.887 1 86.75 63 GLY A O 1
ATOM 493 N N . GLY A 1 64 ? 12.836 -4.445 -5.395 1 87.62 64 GLY A N 1
ATOM 494 C CA . GLY A 1 64 ? 11.594 -5.211 -5.336 1 87.62 64 GLY A CA 1
ATOM 495 C C . GLY A 1 64 ? 11.734 -6.617 -5.891 1 87.62 64 GLY A C 1
ATOM 496 O O . GLY A 1 64 ? 11.203 -7.57 -5.316 1 87.62 64 GLY A O 1
ATOM 497 N N . ALA A 1 65 ? 12.453 -6.727 -6.941 1 90.88 65 ALA A N 1
ATOM 498 C CA . ALA A 1 65 ? 12.672 -8.031 -7.555 1 90.88 65 ALA A CA 1
ATOM 499 C C . ALA A 1 65 ? 13.484 -8.938 -6.629 1 90.88 65 ALA A C 1
ATOM 501 O O . ALA A 1 65 ? 13.188 -10.125 -6.5 1 90.88 65 ALA A O 1
ATOM 502 N N . ILE A 1 66 ? 14.438 -8.375 -5.988 1 91 66 ILE A N 1
ATOM 503 C CA . ILE A 1 66 ? 15.289 -9.141 -5.094 1 91 66 ILE A CA 1
ATOM 504 C C . ILE A 1 66 ? 14.484 -9.633 -3.895 1 91 66 ILE A C 1
ATOM 506 O O . ILE A 1 66 ? 14.547 -10.805 -3.531 1 91 66 ILE A O 1
ATOM 510 N N . GLU A 1 67 ? 13.805 -8.781 -3.342 1 90.75 67 GLU A N 1
ATOM 511 C CA . GLU A 1 67 ? 13 -9.117 -2.17 1 90.75 67 GLU A CA 1
ATOM 512 C C . GLU A 1 67 ? 11.984 -10.203 -2.488 1 90.75 67 GLU A C 1
ATOM 514 O O . GLU A 1 67 ? 11.875 -11.188 -1.76 1 90.75 67 GLU A O 1
ATOM 519 N N . LYS A 1 68 ? 11.25 -10.062 -3.564 1 92 68 LYS A N 1
ATOM 520 C CA . LYS A 1 68 ? 10.219 -11.023 -3.947 1 92 68 LYS A CA 1
ATOM 521 C C . LYS A 1 68 ? 10.828 -12.367 -4.316 1 92 68 LYS A C 1
ATOM 523 O O . LYS A 1 68 ? 10.258 -13.422 -4.02 1 92 68 LYS A O 1
ATOM 528 N N . SER A 1 69 ? 11.969 -12.281 -4.977 1 94.25 69 SER A N 1
ATOM 529 C CA . SER A 1 69 ? 12.641 -13.516 -5.352 1 94.25 69 SER A CA 1
ATOM 530 C C . SER A 1 69 ? 13.109 -14.289 -4.121 1 94.25 69 SER A C 1
ATOM 532 O O . SER A 1 69 ? 12.969 -15.516 -4.062 1 94.25 69 SER A O 1
ATOM 534 N N . LEU A 1 70 ? 13.609 -13.555 -3.182 1 93.81 70 LEU A N 1
ATOM 535 C CA . LEU A 1 70 ? 14.086 -14.203 -1.965 1 93.81 70 LEU A CA 1
ATOM 536 C C . LEU A 1 70 ? 12.914 -14.797 -1.178 1 93.81 70 LEU A C 1
ATOM 538 O O . LEU A 1 70 ? 13.016 -15.906 -0.655 1 93.81 70 LEU A O 1
ATOM 542 N N . GLN A 1 71 ? 11.938 -14.062 -1.072 1 93.5 71 GLN A N 1
ATOM 543 C CA . GLN A 1 71 ? 10.75 -14.562 -0.379 1 93.5 71 GLN A CA 1
ATOM 544 C C . GLN A 1 71 ? 10.172 -15.789 -1.083 1 93.5 71 GLN A C 1
ATOM 546 O O . GLN A 1 71 ? 9.773 -16.75 -0.43 1 93.5 71 GLN A O 1
ATOM 551 N N . ARG A 1 72 ? 10.164 -15.68 -2.352 1 94.44 72 ARG A N 1
ATOM 552 C CA . ARG A 1 72 ? 9.648 -16.812 -3.113 1 94.44 72 ARG A CA 1
ATOM 553 C C . ARG A 1 72 ? 10.547 -18.031 -2.951 1 94.44 72 ARG A C 1
ATOM 555 O O . ARG A 1 72 ? 10.055 -19.156 -2.795 1 94.44 72 ARG A O 1
ATOM 562 N N . ALA A 1 73 ? 11.82 -17.812 -3.043 1 95.5 73 ALA A N 1
ATOM 563 C CA . ALA A 1 73 ? 12.773 -18.906 -2.889 1 95.5 73 ALA A CA 1
ATOM 564 C C . ALA A 1 73 ? 12.617 -19.578 -1.528 1 95.5 73 ALA A C 1
ATOM 566 O O . ALA A 1 73 ? 12.492 -20.797 -1.445 1 95.5 73 ALA A O 1
ATOM 567 N N . ILE A 1 74 ? 12.57 -18.812 -0.506 1 95.69 74 ILE A N 1
ATOM 568 C CA . ILE A 1 74 ? 12.453 -19.328 0.853 1 95.69 74 ILE A CA 1
ATOM 569 C C . ILE A 1 74 ? 11.102 -20.016 1.032 1 95.69 74 ILE A C 1
ATOM 571 O O . ILE A 1 74 ? 11.023 -21.125 1.562 1 95.69 74 ILE A O 1
ATOM 575 N N . GLY A 1 75 ? 10.109 -19.359 0.606 1 96 75 GLY A N 1
ATOM 576 C CA . GLY A 1 75 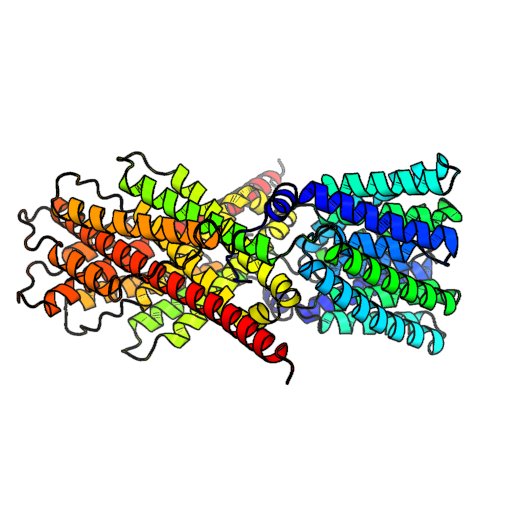? 8.781 -19.922 0.702 1 96 75 GLY A CA 1
ATOM 577 C C . GLY A 1 75 ? 8.641 -21.25 -0.038 1 96 75 GLY A C 1
ATOM 578 O O . GLY A 1 75 ? 8.039 -22.188 0.475 1 96 75 GLY A O 1
ATOM 579 N N . THR A 1 76 ? 9.203 -21.266 -1.208 1 95.81 76 THR A N 1
ATOM 580 C CA . THR A 1 76 ? 9.133 -22.469 -2.021 1 95.81 76 THR A CA 1
ATOM 581 C C . THR A 1 76 ? 9.914 -23.609 -1.373 1 95.81 76 THR A C 1
ATOM 583 O O . THR A 1 76 ? 9.445 -24.734 -1.318 1 95.81 76 THR A O 1
ATOM 586 N N . CYS A 1 77 ? 11.039 -23.312 -0.882 1 95.81 77 CYS A N 1
ATOM 587 C CA . CYS A 1 77 ? 11.859 -24.344 -0.245 1 95.81 77 CYS A CA 1
ATOM 588 C C . CYS A 1 77 ? 11.172 -24.891 0.999 1 95.81 77 CYS A C 1
ATOM 590 O O . CYS A 1 77 ? 11.102 -26.109 1.183 1 95.81 77 CYS A O 1
ATOM 592 N N . LEU A 1 78 ? 10.648 -24.031 1.811 1 95.44 78 LEU A N 1
ATOM 593 C CA . LEU A 1 78 ? 9.969 -24.469 3.027 1 95.44 78 LEU A CA 1
ATOM 594 C C . LEU A 1 78 ? 8.68 -25.219 2.697 1 95.44 78 LEU A C 1
ATOM 596 O O . LEU A 1 78 ? 8.391 -26.25 3.297 1 95.44 78 LEU A O 1
ATOM 600 N N . GLY A 1 79 ? 7.949 -24.672 1.787 1 95.06 79 GLY A N 1
ATOM 601 C CA . GLY A 1 79 ? 6.723 -25.328 1.362 1 95.06 79 GLY A CA 1
ATOM 602 C C . GLY A 1 79 ? 6.965 -26.688 0.733 1 95.06 79 GLY A C 1
ATOM 603 O O . GLY A 1 79 ? 6.246 -27.656 1.023 1 95.06 79 GLY A O 1
ATOM 604 N N . SER A 1 80 ? 7.969 -26.734 -0.11 1 93.25 80 SER A N 1
ATOM 605 C CA . SER A 1 80 ? 8.289 -27.984 -0.766 1 93.25 80 SER A CA 1
ATOM 606 C C . SER A 1 80 ? 8.781 -29.031 0.24 1 93.25 80 SER A C 1
ATOM 608 O O . SER A 1 80 ? 8.453 -30.203 0.134 1 93.25 80 SER A O 1
ATOM 610 N N . ALA A 1 81 ? 9.602 -28.609 1.13 1 93.12 81 ALA A N 1
ATOM 611 C CA . ALA A 1 81 ? 10.109 -29.531 2.154 1 93.12 81 ALA A CA 1
ATOM 612 C C . ALA A 1 81 ? 8.961 -30.141 2.959 1 93.12 81 ALA A C 1
ATOM 614 O O . ALA A 1 81 ? 8.922 -31.344 3.17 1 93.12 81 ALA A O 1
ATOM 615 N N . TYR A 1 82 ? 8.055 -29.328 3.385 1 93.62 82 TYR A N 1
ATOM 616 C CA . TYR A 1 82 ? 6.902 -29.812 4.145 1 93.62 82 TYR A CA 1
ATOM 617 C C . TYR A 1 82 ? 6.012 -30.703 3.281 1 93.62 82 TYR A C 1
ATOM 619 O O . TYR A 1 82 ? 5.523 -31.734 3.74 1 93.62 82 TYR A O 1
ATOM 627 N N . GLY A 1 83 ? 5.754 -30.297 2.072 1 91.12 83 GLY A N 1
ATOM 628 C CA . GLY A 1 83 ? 4.945 -31.078 1.163 1 91.12 83 GLY A CA 1
ATOM 629 C C . GLY A 1 83 ? 5.52 -32.469 0.904 1 91.12 83 GLY A C 1
ATOM 630 O O . GLY A 1 83 ? 4.805 -33.469 0.971 1 91.12 83 GLY A O 1
ATOM 631 N N . VAL A 1 84 ? 6.812 -32.5 0.667 1 88.44 84 VAL A N 1
ATOM 632 C CA . VAL A 1 84 ? 7.48 -33.781 0.402 1 88.44 84 VAL A CA 1
ATOM 633 C C . VAL A 1 84 ? 7.441 -34.656 1.651 1 88.44 84 VAL A C 1
ATOM 635 O O . VAL A 1 84 ? 7.219 -35.844 1.562 1 88.44 84 VAL A O 1
ATOM 638 N N . LEU A 1 85 ? 7.684 -34.031 2.762 1 90.56 85 LEU A N 1
ATOM 639 C CA . LEU A 1 85 ? 7.637 -34.75 4.023 1 90.56 85 LEU A CA 1
ATOM 640 C C . LEU A 1 85 ? 6.266 -35.406 4.227 1 90.56 85 LEU A C 1
ATOM 642 O O . LEU A 1 85 ? 6.176 -36.531 4.676 1 90.56 85 LEU A O 1
ATOM 646 N N . LEU A 1 86 ? 5.227 -34.719 3.916 1 91.12 86 LEU A N 1
ATOM 647 C CA . LEU A 1 86 ? 3.869 -35.219 4.094 1 91.12 86 LEU A CA 1
ATOM 648 C C . LEU A 1 86 ? 3.59 -36.375 3.143 1 91.12 86 LEU A C 1
ATOM 650 O O . LEU A 1 86 ? 2.961 -37.375 3.529 1 91.12 86 LEU A O 1
ATOM 654 N N . VAL A 1 87 ? 4.062 -36.281 1.949 1 87.06 87 VAL A N 1
ATOM 655 C CA . VAL A 1 87 ? 3.803 -37.312 0.933 1 87.06 87 VAL A CA 1
ATOM 656 C C . VAL A 1 87 ? 4.52 -38.594 1.301 1 87.06 87 VAL A C 1
ATOM 658 O O . VAL A 1 87 ? 3.99 -39.688 1.089 1 87.06 87 VAL A O 1
ATOM 661 N N . ILE A 1 88 ? 5.688 -38.5 1.864 1 86.25 88 ILE A N 1
ATOM 662 C CA . ILE A 1 88 ? 6.484 -39.688 2.191 1 86.25 88 ILE A CA 1
ATOM 663 C C . ILE A 1 88 ? 5.93 -40.344 3.449 1 86.25 88 ILE A C 1
ATOM 665 O O . ILE A 1 88 ? 5.969 -41.594 3.58 1 86.25 88 ILE A O 1
ATOM 669 N N . THR A 1 89 ? 5.406 -39.594 4.344 1 87 89 THR A N 1
ATOM 670 C CA . THR A 1 89 ? 5.039 -40.094 5.652 1 87 89 THR A CA 1
ATOM 671 C C . THR A 1 89 ? 3.58 -40.562 5.664 1 87 89 THR A C 1
ATOM 673 O O . THR A 1 89 ? 3.209 -41.469 6.414 1 87 89 THR A O 1
ATOM 676 N N . MET A 1 90 ? 2.811 -39.875 4.863 1 81.5 90 MET A N 1
ATOM 677 C CA . MET A 1 90 ? 1.378 -40.125 4.996 1 81.5 90 MET A CA 1
ATOM 678 C C . MET A 1 90 ? 0.857 -40.938 3.812 1 81.5 90 MET A C 1
ATOM 680 O O . MET A 1 90 ? 1.229 -40.688 2.666 1 81.5 90 MET A O 1
ATOM 684 N N . GLY A 1 91 ? 0.162 -41.969 4.09 1 77.38 91 GLY A N 1
ATOM 685 C CA . GLY A 1 91 ? -0.388 -42.812 3.037 1 77.38 91 GLY A CA 1
ATOM 686 C C . GLY A 1 91 ? -1.865 -42.562 2.791 1 77.38 91 GLY A C 1
ATOM 687 O O . GLY A 1 91 ? -2.342 -42.688 1.662 1 77.38 91 GLY A O 1
ATOM 688 N N . GLY A 1 92 ? -2.666 -42.125 3.768 1 86.69 92 GLY A N 1
ATOM 689 C CA . GLY A 1 92 ? -4.102 -41.938 3.631 1 86.69 92 GLY A CA 1
ATOM 690 C C . GLY A 1 92 ? -4.484 -40.562 3.123 1 86.69 92 GLY A C 1
ATOM 691 O O . GLY A 1 92 ? -3.826 -39.562 3.447 1 86.69 92 GLY A O 1
ATOM 692 N N . TYR A 1 93 ? -5.527 -40.562 2.279 1 87.44 93 TYR A N 1
ATOM 693 C CA . TYR A 1 93 ? -5.988 -39.312 1.678 1 87.44 93 TYR A CA 1
ATOM 694 C C . TYR A 1 93 ? -6.348 -38.312 2.75 1 87.44 93 TYR A C 1
ATOM 696 O O . TYR A 1 93 ? -5.852 -37.156 2.732 1 87.44 93 TYR A O 1
ATOM 704 N N . TRP A 1 94 ? -7.16 -38.688 3.699 1 90.94 94 TRP A N 1
ATOM 705 C CA . TRP A 1 94 ? -7.684 -37.719 4.672 1 90.94 94 TRP A CA 1
ATOM 706 C C . TRP A 1 94 ? -6.613 -37.344 5.691 1 90.94 94 TRP A C 1
ATOM 708 O O . TRP A 1 94 ? -6.598 -36.219 6.191 1 90.94 94 TRP A O 1
ATOM 718 N N . ASP A 1 95 ? -5.695 -38.25 6.008 1 91.94 95 ASP A N 1
ATOM 719 C CA . ASP A 1 95 ? -4.57 -37.875 6.867 1 91.94 95 ASP A CA 1
ATOM 720 C C . ASP A 1 95 ? -3.664 -36.844 6.195 1 91.94 95 ASP A C 1
ATOM 722 O O . ASP A 1 95 ? -3.23 -35.906 6.828 1 91.94 95 ASP A O 1
ATOM 726 N N . LEU A 1 96 ? -3.443 -37.125 4.926 1 91.81 96 LEU A N 1
ATOM 727 C CA . LEU A 1 96 ? -2.602 -36.219 4.148 1 91.81 96 LEU A CA 1
ATOM 728 C C . LEU A 1 96 ? -3.244 -34.844 4.043 1 91.81 96 LEU A C 1
ATOM 730 O O . LEU A 1 96 ? -2.598 -33.844 4.32 1 91.81 96 LEU A O 1
ATOM 734 N N . MET A 1 97 ? -4.527 -34.875 3.727 1 92.69 97 MET A N 1
ATOM 735 C CA . MET A 1 97 ? -5.23 -33.594 3.553 1 92.69 97 MET A CA 1
ATOM 736 C C . MET A 1 97 ? -5.367 -32.875 4.883 1 92.69 97 MET A C 1
ATOM 738 O O . MET A 1 97 ? -5.254 -31.641 4.938 1 92.69 97 MET A O 1
ATOM 742 N N . GLY A 1 98 ? -5.621 -33.594 5.918 1 94.06 98 GLY A N 1
ATOM 743 C CA . GLY A 1 98 ? -5.727 -33 7.234 1 94.06 98 GLY A CA 1
ATOM 744 C C . GLY A 1 98 ? -4.457 -32.281 7.668 1 94.06 98 GLY A C 1
ATOM 745 O O . GLY A 1 98 ? -4.508 -31.156 8.156 1 94.06 98 GLY A O 1
ATOM 746 N N . LEU A 1 99 ? -3.354 -32.906 7.48 1 95.12 99 LEU A N 1
ATOM 747 C CA . LEU A 1 99 ? -2.076 -32.344 7.871 1 95.12 99 LEU A CA 1
ATOM 748 C C . LEU A 1 99 ? -1.691 -31.188 6.941 1 95.12 99 LEU A C 1
ATOM 750 O O . LEU A 1 99 ? -1.035 -30.234 7.363 1 95.12 99 LEU A O 1
ATOM 754 N N . LEU A 1 100 ? -2.047 -31.359 5.672 1 94.94 100 LEU A N 1
ATOM 755 C CA . LEU A 1 100 ? -1.828 -30.281 4.727 1 94.94 100 LEU A CA 1
ATOM 756 C C . LEU A 1 100 ? -2.582 -29.016 5.164 1 94.94 100 LEU A C 1
ATOM 758 O O . LEU A 1 100 ? -2.002 -27.938 5.234 1 94.94 100 LEU A O 1
ATOM 762 N N . ILE A 1 101 ? -3.883 -29.219 5.5 1 96.38 101 ILE A N 1
ATOM 763 C CA . ILE A 1 101 ? -4.73 -28.094 5.906 1 96.38 101 ILE A CA 1
ATOM 764 C C . ILE A 1 101 ? -4.195 -27.484 7.203 1 96.38 101 ILE A C 1
ATOM 766 O O . ILE A 1 101 ? -4.156 -26.266 7.352 1 96.38 101 ILE A O 1
ATOM 770 N N . LEU A 1 102 ? -3.74 -28.281 8.062 1 96.12 102 LEU A N 1
ATOM 771 C CA . LEU A 1 102 ? -3.152 -27.797 9.312 1 96.12 102 LEU A CA 1
ATOM 772 C C . LEU A 1 102 ? -1.896 -26.984 9.031 1 96.12 102 LEU A C 1
ATOM 774 O O . LEU A 1 102 ? -1.701 -25.922 9.633 1 96.12 102 LEU A O 1
ATOM 778 N N . GLY A 1 103 ? -1.004 -27.5 8.219 1 95.88 103 GLY A N 1
ATOM 779 C CA . GLY A 1 103 ? 0.207 -26.781 7.867 1 95.88 103 GLY A CA 1
ATOM 780 C C . GLY A 1 103 ? -0.069 -25.422 7.258 1 95.88 103 GLY A C 1
ATOM 781 O O . GLY A 1 103 ? 0.528 -24.422 7.664 1 95.88 103 GLY A O 1
ATOM 782 N N . VAL A 1 104 ? -0.995 -25.406 6.301 1 96.06 104 VAL A N 1
ATOM 783 C CA . VAL A 1 104 ? -1.345 -24.156 5.641 1 96.06 104 VAL A CA 1
ATOM 784 C C . VAL A 1 104 ? -1.98 -23.188 6.648 1 96.06 104 VAL A C 1
ATOM 786 O O . VAL A 1 104 ? -1.723 -21.984 6.617 1 96.06 104 VAL A O 1
ATOM 789 N N . SER A 1 105 ? -2.781 -23.734 7.551 1 95.75 105 SER A N 1
ATOM 790 C CA . SER A 1 105 ? -3.432 -22.922 8.578 1 95.75 105 SER A CA 1
ATOM 791 C C . SER A 1 105 ? -2.408 -22.297 9.516 1 95.75 105 SER A C 1
ATOM 793 O O . SER A 1 105 ? -2.549 -21.141 9.906 1 95.75 105 SER A O 1
ATOM 795 N N . ILE A 1 106 ? -1.412 -23.016 9.859 1 95.44 106 ILE A N 1
ATOM 796 C CA . ILE A 1 106 ? -0.361 -22.5 10.727 1 95.44 106 ILE A CA 1
ATOM 797 C C . ILE A 1 106 ? 0.375 -21.359 10.023 1 95.44 106 ILE A C 1
ATOM 799 O O . ILE A 1 106 ? 0.633 -20.312 10.625 1 95.44 106 ILE A O 1
ATOM 803 N N . VAL A 1 107 ? 0.697 -21.562 8.797 1 94.44 107 VAL A N 1
ATOM 804 C CA . VAL A 1 107 ? 1.386 -20.531 8.008 1 94.44 107 VAL A CA 1
ATOM 805 C C . VAL A 1 107 ? 0.519 -19.281 7.918 1 94.44 107 VAL A C 1
ATOM 807 O O . VAL A 1 107 ? 1.023 -18.156 8.023 1 94.44 107 VAL A O 1
ATOM 810 N N . CYS A 1 108 ? -0.749 -19.531 7.754 1 92.38 108 CYS A N 1
ATOM 811 C CA . CYS A 1 108 ? -1.677 -18.406 7.68 1 92.38 108 CYS A CA 1
ATOM 812 C C . CYS A 1 108 ? -1.726 -17.656 9 1 92.38 108 CYS A C 1
ATOM 814 O O . CYS A 1 108 ? -1.737 -16.422 9.016 1 92.38 108 CYS A O 1
ATOM 816 N N . TYR A 1 109 ? -1.726 -18.344 10.047 1 91.38 109 TYR A N 1
ATOM 817 C CA . TYR A 1 109 ? -1.841 -17.734 11.367 1 91.38 109 TYR A CA 1
ATOM 818 C C . TYR A 1 109 ? -0.603 -16.922 11.703 1 91.38 109 TYR A C 1
ATOM 820 O O . TYR A 1 109 ? -0.705 -15.852 12.312 1 91.38 109 TYR A O 1
ATOM 828 N N . ILE A 1 110 ? 0.552 -17.375 11.297 1 91.06 110 ILE A N 1
ATOM 829 C CA . ILE A 1 110 ? 1.786 -16.703 11.672 1 91.06 110 ILE A CA 1
ATOM 830 C C . ILE A 1 110 ? 2.164 -15.68 10.602 1 91.06 110 ILE A C 1
ATOM 832 O O . ILE A 1 110 ? 3.221 -15.055 10.68 1 91.06 110 ILE A O 1
ATOM 836 N N . ASN A 1 111 ? 1.386 -15.625 9.57 1 87.94 111 ASN A N 1
ATOM 837 C CA . ASN A 1 111 ? 1.657 -14.688 8.492 1 87.94 111 ASN A CA 1
ATOM 838 C C . ASN A 1 111 ? 1.895 -13.273 9.016 1 87.94 111 ASN A C 1
ATOM 840 O O . ASN A 1 111 ? 1.049 -12.719 9.719 1 87.94 111 ASN A O 1
ATOM 844 N N . ALA A 1 112 ? 3.049 -12.711 8.695 1 73.94 112 ALA A N 1
ATOM 845 C CA . ALA A 1 112 ? 3.486 -11.383 9.133 1 73.94 112 ALA A CA 1
ATOM 846 C C . ALA A 1 112 ? 3.449 -10.391 7.977 1 73.94 112 ALA A C 1
ATOM 848 O O . ALA A 1 112 ? 3.617 -10.773 6.812 1 73.94 112 ALA A O 1
ATOM 849 N N . GLY A 1 113 ? 3.018 -9.227 8.156 1 72.31 113 GLY A N 1
ATOM 850 C CA . GLY A 1 113 ? 2.795 -8.156 7.199 1 72.31 113 GLY A CA 1
ATOM 851 C C . GLY A 1 113 ? 3.996 -7.887 6.312 1 72.31 113 GLY A C 1
ATOM 852 O O . GLY A 1 113 ? 3.861 -7.781 5.09 1 72.31 113 GLY A O 1
ATOM 853 N N . ARG A 1 114 ? 5.309 -8.008 6.773 1 76.88 114 ARG A N 1
ATOM 854 C CA . ARG A 1 114 ? 6.465 -7.609 5.977 1 76.88 114 ARG A CA 1
ATOM 855 C C . ARG A 1 114 ? 6.883 -8.727 5.027 1 76.88 114 ARG A C 1
ATOM 857 O O . ARG A 1 114 ? 7.344 -8.461 3.916 1 76.88 114 ARG A O 1
ATOM 864 N N . TYR A 1 115 ? 6.738 -9.922 5.414 1 87.44 115 TYR A N 1
ATOM 865 C CA . TYR A 1 115 ? 7.148 -11.07 4.617 1 87.44 115 TYR A CA 1
ATOM 866 C C . TYR A 1 115 ? 5.945 -11.938 4.246 1 87.44 115 TYR A C 1
ATOM 868 O O . TYR A 1 115 ? 6.043 -13.164 4.207 1 87.44 115 TYR A O 1
ATOM 876 N N . SER A 1 116 ? 4.879 -11.297 4.082 1 89.5 116 SER A N 1
ATOM 877 C CA . SER A 1 116 ? 3.613 -11.977 3.822 1 89.5 116 SER A CA 1
ATOM 878 C C . SER A 1 116 ? 3.682 -12.805 2.539 1 89.5 116 SER A C 1
ATOM 880 O O . SER A 1 116 ? 3.031 -13.844 2.428 1 89.5 116 SER A O 1
ATOM 882 N N . TYR A 1 117 ? 4.539 -12.391 1.591 1 89.81 117 TYR A N 1
ATOM 883 C CA . TYR A 1 117 ? 4.637 -13.109 0.324 1 89.81 117 TYR A CA 1
ATOM 884 C C . TYR A 1 117 ? 5.297 -14.469 0.518 1 89.81 117 TYR A C 1
ATOM 886 O O . TYR A 1 117 ? 4.902 -15.453 -0.115 1 89.81 117 TYR A O 1
ATOM 894 N N . ALA A 1 118 ? 6.262 -14.523 1.335 1 93.62 118 ALA A N 1
ATOM 895 C CA . ALA A 1 118 ? 6.93 -15.789 1.606 1 93.62 118 ALA A CA 1
ATOM 896 C C . ALA A 1 118 ? 5.961 -16.812 2.207 1 93.62 118 ALA A C 1
ATOM 898 O O . ALA A 1 118 ? 5.965 -17.969 1.821 1 93.62 118 ALA A O 1
ATOM 899 N N . TYR A 1 119 ? 5.184 -16.391 3.121 1 93.69 119 TYR A N 1
ATOM 900 C CA . TYR A 1 119 ? 4.199 -17.266 3.75 1 93.69 119 TYR A CA 1
ATOM 901 C C . TYR A 1 119 ? 3.168 -17.75 2.734 1 93.69 119 TYR A C 1
ATOM 903 O O . TYR A 1 119 ? 2.773 -18.906 2.746 1 93.69 119 TYR A O 1
ATOM 911 N N . LEU A 1 120 ? 2.807 -16.828 1.867 1 94.06 120 LEU A N 1
ATOM 912 C CA . LEU A 1 120 ? 1.859 -17.172 0.811 1 94.06 120 LEU A CA 1
ATOM 913 C C . LEU A 1 120 ? 2.43 -18.25 -0.103 1 94.06 120 LEU A C 1
ATOM 915 O O . LEU A 1 120 ? 1.759 -19.234 -0.389 1 94.06 120 LEU A O 1
ATOM 919 N N . VAL A 1 121 ? 3.672 -18.031 -0.468 1 94.69 121 VAL A N 1
ATOM 920 C CA . VAL A 1 121 ? 4.332 -18.953 -1.377 1 94.69 121 VAL A CA 1
ATOM 921 C C . VAL A 1 121 ? 4.504 -20.312 -0.694 1 94.69 121 VAL A C 1
ATOM 923 O O . VAL A 1 121 ? 4.297 -21.359 -1.315 1 94.69 121 VAL A O 1
ATOM 926 N N . ALA A 1 122 ? 4.836 -20.281 0.526 1 95.31 122 ALA A N 1
ATOM 927 C CA . ALA A 1 122 ? 4.969 -21.516 1.274 1 95.31 122 ALA A CA 1
ATOM 928 C C . ALA A 1 122 ? 3.645 -22.281 1.318 1 95.31 122 ALA A C 1
ATOM 930 O O . ALA A 1 122 ? 3.607 -23.484 1.093 1 95.31 122 ALA A O 1
ATOM 931 N N . GLY A 1 123 ? 2.635 -21.609 1.583 1 93.88 123 GLY A N 1
ATOM 932 C CA . GLY A 1 123 ? 1.319 -22.219 1.688 1 93.88 123 GLY A CA 1
ATOM 933 C C . GLY A 1 123 ? 0.878 -22.906 0.408 1 93.88 123 GLY A C 1
ATOM 934 O O . GLY A 1 123 ? 0.531 -24.078 0.421 1 93.88 123 GLY A O 1
ATOM 935 N N . PHE A 1 124 ? 0.97 -22.172 -0.723 1 92.44 124 PHE A N 1
ATOM 936 C CA . PHE A 1 124 ? 0.442 -22.797 -1.933 1 92.44 124 PHE A CA 1
ATOM 937 C C . PHE A 1 124 ? 1.433 -23.797 -2.5 1 92.44 124 PHE A C 1
ATOM 939 O O . PHE A 1 124 ? 1.051 -24.703 -3.258 1 92.44 124 PHE A O 1
ATOM 946 N N . THR A 1 125 ? 2.709 -23.688 -2.158 1 93.19 125 THR A N 1
ATOM 947 C CA . THR A 1 125 ? 3.688 -24.656 -2.625 1 93.19 125 THR A CA 1
ATOM 948 C C . THR A 1 125 ? 3.461 -26.016 -1.954 1 93.19 125 THR A C 1
ATOM 950 O O . THR A 1 125 ? 3.625 -27.062 -2.584 1 93.19 125 THR A O 1
ATOM 953 N N . MET A 1 126 ? 3.096 -26 -0.718 1 93.5 126 MET A N 1
ATOM 954 C CA . MET A 1 126 ? 2.754 -27.25 -0.038 1 93.5 126 MET A CA 1
ATOM 955 C C . MET A 1 126 ? 1.69 -28.016 -0.814 1 93.5 126 MET A C 1
ATOM 957 O O . MET A 1 126 ? 1.777 -29.234 -0.951 1 93.5 126 MET A O 1
ATOM 961 N N . ILE A 1 127 ? 0.77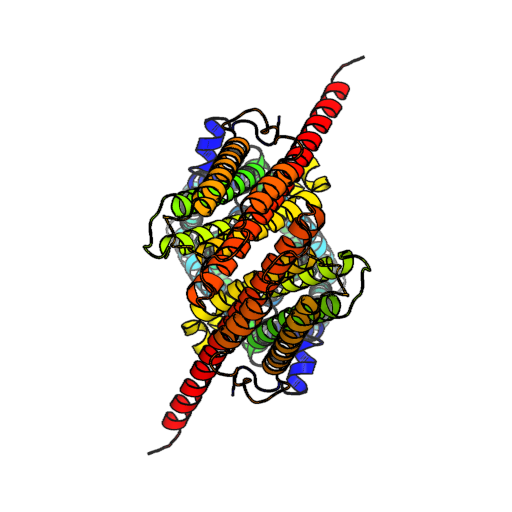 -27.297 -1.299 1 92.06 127 ILE A N 1
ATOM 962 C CA . ILE A 1 127 ? -0.364 -27.875 -2.006 1 92.06 127 ILE A CA 1
ATOM 963 C C . ILE A 1 127 ? 0.088 -28.391 -3.375 1 92.06 127 ILE A C 1
ATOM 965 O O . ILE A 1 127 ? -0.258 -29.5 -3.775 1 92.06 127 ILE A O 1
ATOM 969 N N . ILE A 1 128 ? 0.858 -27.609 -4.004 1 87 128 ILE A N 1
ATOM 970 C CA . ILE A 1 128 ? 1.321 -27.953 -5.348 1 87 128 ILE A CA 1
ATOM 971 C C . ILE A 1 128 ? 2.145 -29.234 -5.309 1 87 128 ILE A C 1
ATOM 973 O O . ILE A 1 128 ? 1.984 -30.109 -6.16 1 87 128 ILE A O 1
ATOM 977 N N . VAL A 1 129 ? 2.979 -29.375 -4.359 1 86.75 129 VAL A N 1
ATOM 978 C CA . VAL A 1 129 ? 3.863 -30.531 -4.23 1 86.75 129 VAL A CA 1
ATOM 979 C C . VAL A 1 129 ? 3.037 -31.797 -4 1 86.75 129 VAL A C 1
ATOM 981 O O . VAL A 1 129 ? 3.35 -32.875 -4.543 1 86.75 129 VAL A O 1
ATOM 984 N N . ILE A 1 130 ? 2.049 -31.641 -3.271 1 83.5 130 ILE A N 1
ATOM 985 C CA . ILE A 1 130 ? 1.2 -32.781 -2.971 1 83.5 130 ILE A CA 1
ATOM 986 C C . ILE A 1 130 ? 0.425 -33.188 -4.219 1 83.5 130 ILE A C 1
ATOM 988 O O . ILE A 1 130 ? 0.215 -34.375 -4.465 1 83.5 130 ILE A O 1
ATOM 992 N N . GLY A 1 131 ? -0.122 -32.219 -4.945 1 76.81 131 GLY A N 1
ATOM 993 C CA . GLY A 1 131 ? -0.793 -32.531 -6.199 1 76.81 131 GLY A CA 1
ATOM 994 C C . GLY A 1 131 ? 0.094 -33.281 -7.188 1 76.81 131 GLY A C 1
ATOM 995 O O . GLY A 1 131 ? -0.368 -34.156 -7.898 1 76.81 131 GLY A O 1
ATOM 996 N N . ASP A 1 132 ? 1.351 -32.875 -7.238 1 63.12 132 ASP A N 1
ATOM 997 C CA . ASP A 1 132 ? 2.324 -33.469 -8.156 1 63.12 132 ASP A CA 1
ATOM 998 C C . ASP A 1 132 ? 2.795 -34.812 -7.668 1 63.12 132 ASP A C 1
ATOM 1000 O O . ASP A 1 132 ? 3.031 -35.719 -8.469 1 63.12 132 ASP A O 1
ATOM 1004 N N . ALA A 1 133 ? 3.023 -34.906 -6.34 1 58.22 133 ALA A N 1
ATOM 1005 C CA . ALA A 1 133 ? 3.641 -36.094 -5.723 1 58.22 133 ALA A CA 1
ATOM 1006 C C . ALA A 1 133 ? 2.727 -37.312 -5.82 1 58.22 133 ALA A C 1
ATOM 1008 O O . ALA A 1 133 ? 3.186 -38.438 -5.707 1 58.22 133 ALA A O 1
ATOM 1009 N N . ASN A 1 134 ? 1.401 -37 -5.812 1 55.03 134 ASN A N 1
ATOM 1010 C CA . ASN A 1 134 ? 0.637 -38.219 -6.082 1 55.03 134 ASN A CA 1
ATOM 1011 C C . ASN A 1 134 ? 1.193 -38.969 -7.285 1 55.03 134 ASN A C 1
ATOM 1013 O O . ASN A 1 134 ? 0.934 -40.188 -7.445 1 55.03 134 ASN A O 1
ATOM 1017 N N . HIS A 1 135 ? 2.193 -38.25 -7.996 1 55.03 135 HIS A N 1
ATOM 1018 C CA . HIS A 1 135 ? 2.748 -39.031 -9.102 1 55.03 135 HIS A CA 1
ATOM 1019 C C . HIS A 1 135 ? 4.203 -39.406 -8.836 1 55.03 135 HIS A C 1
ATOM 1021 O O . HIS A 1 135 ? 4.578 -40.562 -8.945 1 55.03 135 HIS A O 1
ATOM 1027 N N . ASP A 1 136 ? 5.176 -38.438 -8.617 1 63.94 136 ASP A N 1
ATOM 1028 C CA . ASP A 1 136 ? 6.594 -38.719 -8.414 1 63.94 136 ASP A CA 1
ATOM 1029 C C . ASP A 1 136 ? 7.277 -37.531 -7.715 1 63.94 136 ASP A C 1
ATOM 1031 O O . ASP A 1 136 ? 7.137 -36.375 -8.133 1 63.94 136 ASP A O 1
ATOM 1035 N N . THR A 1 137 ? 7.801 -37.812 -6.496 1 74.06 137 THR A N 1
ATOM 1036 C CA . THR A 1 137 ? 8.586 -36.844 -5.73 1 74.06 137 THR A CA 1
ATOM 1037 C C . THR A 1 137 ? 9.609 -36.156 -6.625 1 74.06 137 THR A C 1
ATOM 1039 O O . THR A 1 137 ? 9.984 -35 -6.371 1 74.06 137 THR A O 1
ATOM 1042 N N . SER A 1 138 ? 10 -36.781 -7.719 1 78.56 138 SER A N 1
ATOM 1043 C CA . SER A 1 138 ? 10.969 -36.219 -8.648 1 78.56 138 SER A CA 1
ATOM 1044 C C . SER A 1 138 ? 10.391 -35 -9.352 1 78.56 138 SER A C 1
ATOM 1046 O O . SER A 1 138 ? 11.102 -34 -9.594 1 78.56 138 SER A O 1
ATOM 1048 N N . GLU A 1 139 ? 9.102 -34.969 -9.484 1 77.81 139 GLU A N 1
ATOM 1049 C CA . GLU A 1 139 ? 8.445 -33.844 -10.156 1 77.81 139 GLU A CA 1
ATOM 1050 C C . GLU A 1 139 ? 8.445 -32.594 -9.281 1 77.81 139 GLU A C 1
ATOM 1052 O O . GLU A 1 139 ? 8.641 -31.5 -9.773 1 77.81 139 GLU A O 1
ATOM 1057 N N . ALA A 1 140 ? 8.289 -32.906 -8.047 1 78.25 140 ALA A N 1
ATOM 1058 C CA . ALA A 1 140 ? 8.289 -31.797 -7.102 1 78.25 140 ALA A CA 1
ATOM 1059 C C . ALA A 1 140 ? 9.664 -31.141 -7.012 1 78.25 140 ALA A C 1
ATOM 1061 O O . ALA A 1 140 ? 9.773 -29.922 -6.902 1 78.25 140 ALA A O 1
ATOM 1062 N N . LEU A 1 141 ? 10.656 -31.906 -7.109 1 82.44 141 LEU A N 1
ATOM 1063 C CA . LEU A 1 141 ? 12.023 -31.406 -7.016 1 82.44 141 LEU A CA 1
ATOM 1064 C C . LEU A 1 141 ? 12.391 -30.594 -8.258 1 82.44 141 LEU A C 1
ATOM 1066 O O . LEU A 1 141 ? 13.055 -29.562 -8.156 1 82.44 141 LEU A O 1
ATOM 1070 N N . TRP A 1 142 ? 11.961 -31.078 -9.336 1 85.25 142 TRP A N 1
ATOM 1071 C CA . TRP A 1 142 ? 12.227 -30.359 -10.57 1 85.25 142 TRP A CA 1
ATOM 1072 C C . TRP A 1 142 ? 11.469 -29.031 -10.594 1 85.25 142 TRP A C 1
ATOM 1074 O O . TRP A 1 142 ? 11.992 -28.016 -11.055 1 85.25 142 TRP A O 1
ATOM 1084 N N . ARG A 1 143 ? 10.273 -29 -10.133 1 85.69 143 ARG A N 1
ATOM 1085 C CA . ARG A 1 143 ? 9.5 -27.766 -10.055 1 85.69 143 ARG A CA 1
ATOM 1086 C C . ARG A 1 143 ? 10.188 -26.75 -9.156 1 85.69 143 ARG A C 1
ATOM 1088 O O . ARG A 1 143 ? 10.32 -25.578 -9.523 1 85.69 143 ARG A O 1
ATOM 1095 N N . THR A 1 144 ? 10.617 -27.297 -8.047 1 89.62 144 THR A N 1
ATOM 1096 C CA . THR A 1 144 ? 11.305 -26.406 -7.117 1 89.62 144 THR A CA 1
ATOM 1097 C C . THR A 1 144 ? 12.578 -25.859 -7.746 1 89.62 144 THR A C 1
ATOM 1099 O O . THR A 1 144 ? 12.852 -24.656 -7.652 1 89.62 144 THR A O 1
ATOM 1102 N N . ALA A 1 145 ? 13.281 -26.672 -8.391 1 91.44 145 ALA A N 1
ATOM 1103 C CA . ALA A 1 145 ? 14.516 -26.266 -9.039 1 91.44 145 ALA A CA 1
ATOM 1104 C C . ALA A 1 145 ? 14.242 -25.219 -10.117 1 91.44 145 ALA A C 1
ATOM 1106 O O . ALA A 1 145 ? 14.977 -24.234 -10.234 1 91.44 145 ALA A O 1
ATOM 1107 N N . ASN A 1 146 ? 13.211 -25.453 -10.844 1 92.12 146 ASN A N 1
ATOM 1108 C CA . ASN A 1 146 ? 12.867 -24.516 -11.914 1 92.12 146 ASN A CA 1
ATOM 1109 C C . ASN A 1 146 ? 12.406 -23.172 -11.367 1 92.12 146 ASN A C 1
ATOM 1111 O O . ASN A 1 146 ? 12.664 -22.141 -11.961 1 92.12 146 ASN A O 1
ATOM 1115 N N . ILE A 1 147 ? 11.68 -23.188 -10.273 1 93.69 147 ILE A N 1
ATOM 1116 C CA . ILE A 1 147 ? 11.266 -21.953 -9.617 1 93.69 147 ILE A CA 1
ATOM 1117 C C . ILE A 1 147 ? 12.5 -21.172 -9.18 1 93.69 147 ILE A C 1
ATOM 1119 O O . ILE A 1 147 ? 12.594 -19.953 -9.414 1 93.69 147 ILE A O 1
ATOM 1123 N N . LEU A 1 148 ? 13.461 -21.906 -8.648 1 95.12 148 LEU A N 1
ATOM 1124 C CA . LEU A 1 148 ? 14.68 -21.25 -8.195 1 95.12 148 LEU A CA 1
ATOM 1125 C C . LEU A 1 148 ? 15.469 -20.688 -9.367 1 95.12 148 LEU A C 1
ATOM 1127 O O . LEU A 1 148 ? 16.031 -19.594 -9.273 1 95.12 148 LEU A O 1
ATOM 1131 N N . ILE A 1 149 ? 15.477 -21.406 -10.453 1 95.38 149 ILE A N 1
ATOM 1132 C CA . ILE A 1 149 ? 16.125 -20.906 -11.656 1 95.38 149 ILE A CA 1
ATOM 1133 C C . ILE A 1 149 ? 15.438 -19.625 -12.125 1 95.38 149 ILE A C 1
ATOM 1135 O O . ILE A 1 149 ? 16.109 -18.656 -12.5 1 95.38 149 ILE A O 1
ATOM 1139 N N . GLY A 1 150 ? 14.109 -19.641 -12.094 1 96.25 150 GLY A N 1
ATOM 1140 C CA . GLY A 1 150 ? 13.367 -18.438 -12.445 1 96.25 150 GLY A CA 1
ATOM 1141 C C . GLY A 1 150 ? 13.711 -17.25 -11.57 1 96.25 150 GLY A C 1
ATOM 1142 O O . GLY A 1 150 ? 13.852 -16.125 -12.062 1 96.25 150 GLY A O 1
ATOM 1143 N N . CYS A 1 151 ? 13.867 -17.5 -10.297 1 95.88 151 CYS A N 1
ATOM 1144 C CA . CYS A 1 151 ? 14.242 -16.453 -9.367 1 95.88 151 CYS A CA 1
ATOM 1145 C C . CYS A 1 151 ? 15.602 -15.859 -9.727 1 95.88 151 CYS A C 1
ATOM 1147 O O . CYS A 1 151 ? 15.758 -14.641 -9.766 1 95.88 151 CYS A O 1
ATOM 1149 N N . VAL A 1 152 ? 16.516 -16.719 -10.008 1 96.38 152 VAL A N 1
ATOM 1150 C CA . VAL A 1 152 ? 17.875 -16.297 -10.328 1 96.38 152 VAL A CA 1
ATOM 1151 C C . VAL A 1 152 ? 17.859 -15.469 -11.609 1 96.38 152 VAL A C 1
ATOM 1153 O O . VAL A 1 152 ? 18.484 -14.406 -11.672 1 96.38 152 VAL A O 1
ATOM 1156 N N . ILE A 1 153 ? 17.156 -15.93 -12.594 1 96.25 153 ILE A N 1
ATOM 1157 C CA . ILE A 1 153 ? 17.094 -15.211 -13.867 1 96.25 153 ILE A CA 1
ATOM 1158 C C . ILE A 1 153 ? 16.453 -13.844 -13.648 1 96.25 153 ILE A C 1
ATOM 1160 O O . ILE A 1 153 ? 16.953 -12.836 -14.164 1 96.25 153 ILE A O 1
ATOM 1164 N N . ALA A 1 154 ? 15.375 -13.828 -12.898 1 95.38 154 ALA A N 1
ATOM 1165 C CA . ALA A 1 154 ? 14.672 -12.57 -12.641 1 95.38 154 ALA A CA 1
ATOM 1166 C C . ALA A 1 154 ? 15.586 -11.562 -11.953 1 95.38 154 ALA A C 1
ATOM 1168 O O . ALA A 1 154 ? 15.633 -10.391 -12.328 1 95.38 154 ALA A O 1
ATOM 1169 N N . VAL A 1 155 ? 16.328 -11.992 -10.992 1 93.62 155 VAL A N 1
ATOM 1170 C CA . VAL A 1 155 ? 17.219 -11.117 -10.227 1 93.62 155 VAL A CA 1
ATOM 1171 C C . VAL A 1 155 ? 18.375 -10.648 -11.109 1 93.62 155 VAL A C 1
ATOM 1173 O O . VAL A 1 155 ? 18.703 -9.461 -11.125 1 93.62 155 VAL A O 1
ATOM 1176 N N . LEU A 1 156 ? 18.953 -11.555 -11.859 1 95.31 156 LEU A N 1
ATOM 1177 C CA . LEU A 1 156 ? 20.094 -11.227 -12.703 1 95.31 156 LEU A CA 1
ATOM 1178 C C . LEU A 1 156 ? 19.703 -10.227 -13.789 1 95.31 156 LEU A C 1
ATOM 1180 O O . LEU A 1 156 ? 20.422 -9.258 -14.039 1 95.31 156 LEU A O 1
ATOM 1184 N N . VAL A 1 157 ? 18.609 -10.461 -14.391 1 94.56 157 VAL A N 1
ATOM 1185 C CA . VAL A 1 157 ? 18.156 -9.547 -15.43 1 94.56 157 VAL A CA 1
ATOM 1186 C C . VAL A 1 157 ? 17.828 -8.188 -14.82 1 94.56 157 VAL A C 1
ATOM 1188 O O . VAL A 1 157 ? 18.125 -7.145 -15.406 1 94.56 157 VAL A O 1
ATOM 1191 N N . SER A 1 158 ? 17.203 -8.172 -13.68 1 91 158 SER A N 1
ATOM 1192 C CA . SER A 1 158 ? 16.844 -6.922 -13.016 1 91 158 SER A CA 1
ATOM 1193 C C . SER A 1 158 ? 18.094 -6.141 -12.617 1 91 158 SER A C 1
ATOM 1195 O O . SER A 1 158 ? 18.109 -4.91 -12.664 1 91 158 SER A O 1
ATOM 1197 N N . LEU A 1 159 ? 19.172 -6.781 -12.25 1 89.5 159 LEU A N 1
ATOM 1198 C CA . LEU A 1 159 ? 20.391 -6.152 -11.75 1 89.5 159 LEU A CA 1
ATOM 1199 C C . LEU A 1 159 ? 21.25 -5.668 -12.906 1 89.5 159 LEU A C 1
ATOM 1201 O O . LEU A 1 159 ? 21.859 -4.594 -12.836 1 89.5 159 LEU A O 1
ATOM 1205 N N . PHE A 1 160 ? 21.25 -6.434 -13.961 1 91.06 160 PHE A N 1
ATOM 1206 C CA . PHE A 1 160 ? 22.297 -6.184 -14.953 1 91.06 160 PHE A CA 1
ATOM 1207 C C . PHE A 1 160 ? 21.703 -5.566 -16.219 1 91.06 160 PHE A C 1
ATOM 1209 O O . PHE A 1 160 ? 22.422 -4.938 -17 1 91.06 160 PHE A O 1
ATOM 1216 N N . VAL A 1 161 ? 20.469 -5.797 -16.406 1 90.69 161 VAL A N 1
ATOM 1217 C CA . VAL A 1 161 ? 19.875 -5.277 -17.625 1 90.69 161 VAL A CA 1
ATOM 1218 C C . VAL A 1 161 ? 19.094 -4.004 -17.328 1 90.69 161 VAL A C 1
ATOM 1220 O O . VAL A 1 161 ? 17.969 -4.07 -16.797 1 90.69 161 VAL A O 1
ATOM 1223 N N . LEU A 1 162 ? 19.594 -2.906 -17.703 1 88 162 LEU A N 1
ATOM 1224 C CA . LEU A 1 162 ? 18.953 -1.608 -17.562 1 88 162 LEU A CA 1
ATOM 1225 C C . LEU A 1 162 ? 18.266 -1.488 -16.219 1 88 162 LEU A C 1
ATOM 1227 O O . LEU A 1 162 ? 17.047 -1.344 -16.141 1 88 162 LEU A O 1
ATOM 1231 N N . PRO A 1 163 ? 19.031 -1.457 -15.258 1 86.62 163 PRO A N 1
ATOM 1232 C CA . PRO A 1 163 ? 18.469 -1.481 -13.914 1 86.62 163 PRO A CA 1
ATOM 1233 C C . PRO A 1 163 ? 17.641 -0.231 -13.602 1 86.62 163 PRO A C 1
ATOM 1235 O O . PRO A 1 163 ? 18.109 0.888 -13.844 1 86.62 163 PRO A O 1
ATOM 1238 N N . ILE A 1 164 ? 16.469 -0.493 -13.234 1 84.81 164 ILE A N 1
ATOM 1239 C CA . ILE A 1 164 ? 15.617 0.549 -12.664 1 84.81 164 ILE A CA 1
ATOM 1240 C C . ILE A 1 164 ? 15.727 0.525 -11.141 1 84.81 164 ILE A C 1
ATOM 1242 O O . ILE A 1 164 ? 15.227 -0.398 -10.492 1 84.81 164 ILE A O 1
ATOM 1246 N N . LYS A 1 165 ? 16.344 1.521 -10.641 1 86.25 165 LYS A N 1
ATOM 1247 C CA . LYS A 1 165 ? 16.641 1.506 -9.203 1 86.25 165 LYS A CA 1
ATOM 1248 C C . LYS A 1 165 ? 15.547 2.234 -8.422 1 86.25 165 LYS A C 1
ATOM 1250 O O . LYS A 1 165 ? 15.047 3.273 -8.852 1 86.25 165 LYS A O 1
ATOM 1255 N N . ALA A 1 166 ? 15.203 1.611 -7.293 1 86.88 166 ALA A N 1
ATOM 1256 C CA . ALA A 1 166 ? 14.234 2.225 -6.391 1 86.88 166 ALA A CA 1
ATOM 1257 C C . ALA A 1 166 ? 14.742 3.566 -5.867 1 86.88 166 ALA A C 1
ATOM 1259 O O . ALA A 1 166 ? 13.953 4.477 -5.613 1 86.88 166 ALA A O 1
ATOM 1260 N N . LYS A 1 167 ? 16.016 3.705 -5.762 1 86.44 167 LYS A N 1
ATOM 1261 C CA . LYS A 1 167 ? 16.625 4.945 -5.301 1 86.44 167 LYS A CA 1
ATOM 1262 C C . LYS A 1 167 ? 16.312 6.102 -6.242 1 86.44 167 LYS A C 1
ATOM 1264 O O . LYS A 1 167 ? 16 7.211 -5.793 1 86.44 167 LYS A O 1
ATOM 1269 N N . GLN A 1 168 ? 16.375 5.797 -7.473 1 85.44 168 GLN A N 1
ATOM 1270 C CA . GLN A 1 168 ? 16.094 6.832 -8.461 1 85.44 168 GLN A CA 1
ATOM 1271 C C . GLN A 1 168 ? 14.617 7.223 -8.43 1 85.44 168 GLN A C 1
ATOM 1273 O O . GLN A 1 168 ? 14.273 8.398 -8.562 1 85.44 168 GLN A O 1
ATOM 1278 N N . ASP A 1 169 ? 13.758 6.219 -8.312 1 87.12 169 ASP A N 1
ATOM 1279 C CA . ASP A 1 169 ? 12.328 6.496 -8.211 1 87.12 169 ASP A CA 1
ATOM 1280 C C . ASP A 1 169 ? 12.016 7.305 -6.949 1 87.12 169 ASP A C 1
ATOM 1282 O O . ASP A 1 169 ? 11.211 8.234 -6.984 1 87.12 169 ASP A O 1
ATOM 1286 N N . TRP A 1 170 ? 12.617 6.938 -5.898 1 90.25 170 TRP A N 1
ATOM 1287 C CA . TRP A 1 170 ? 12.438 7.648 -4.637 1 90.25 170 TRP A CA 1
ATOM 1288 C C . TRP A 1 170 ? 12.867 9.102 -4.766 1 90.25 170 TRP A C 1
ATOM 1290 O O . TRP A 1 170 ? 12.141 10.016 -4.359 1 90.25 170 TRP A O 1
ATOM 1300 N N . ARG A 1 171 ? 14.023 9.312 -5.355 1 88.81 171 ARG A N 1
ATOM 1301 C CA . ARG A 1 171 ? 14.547 10.656 -5.562 1 88.81 171 ARG A CA 1
ATOM 1302 C C . ARG A 1 171 ? 13.609 11.477 -6.445 1 88.81 171 ARG A C 1
ATOM 1304 O O . ARG A 1 171 ? 13.391 12.664 -6.188 1 88.81 171 ARG A O 1
ATOM 1311 N N . ALA A 1 172 ? 13.141 10.836 -7.438 1 88.69 172 ALA A N 1
ATOM 1312 C CA . ALA A 1 172 ? 12.25 11.523 -8.367 1 88.69 172 ALA A CA 1
ATOM 1313 C C . ALA A 1 172 ? 10.961 11.953 -7.676 1 88.69 172 ALA A C 1
ATOM 1315 O O . ALA A 1 172 ? 10.461 13.055 -7.898 1 88.69 172 ALA A O 1
ATOM 1316 N N . GLN A 1 173 ? 10.461 11.008 -6.871 1 92 173 GLN A N 1
ATOM 1317 C CA . GLN A 1 173 ? 9.242 11.336 -6.137 1 92 173 GLN A CA 1
ATOM 1318 C C . GLN A 1 173 ? 9.492 12.445 -5.121 1 92 173 GLN A C 1
ATOM 1320 O O . GLN A 1 173 ? 8.641 13.32 -4.926 1 92 173 GLN A O 1
ATOM 1325 N N . LEU A 1 174 ? 10.617 12.406 -4.477 1 93.69 174 LEU A N 1
ATOM 1326 C CA . LEU A 1 174 ? 11 13.445 -3.525 1 93.69 174 LEU A CA 1
ATOM 1327 C C . LEU A 1 174 ? 11.141 14.797 -4.223 1 93.69 174 LEU A C 1
ATOM 1329 O O . LEU A 1 174 ? 10.594 15.797 -3.754 1 93.69 174 LEU A O 1
ATOM 1333 N N . ALA A 1 175 ? 11.812 14.812 -5.312 1 91.88 175 ALA A N 1
ATOM 1334 C CA . ALA A 1 175 ? 11.992 16.031 -6.082 1 91.88 175 ALA A CA 1
ATOM 1335 C C . ALA A 1 175 ? 10.648 16.578 -6.562 1 91.88 175 ALA A C 1
ATOM 1337 O O . ALA A 1 175 ? 10.406 17.781 -6.504 1 91.88 175 ALA A O 1
ATOM 1338 N N . SER A 1 176 ? 9.859 15.695 -7.02 1 92.44 176 SER A N 1
ATOM 1339 C CA . SER A 1 176 ? 8.547 16.094 -7.523 1 92.44 176 SER A CA 1
ATOM 1340 C C . SER A 1 176 ? 7.699 16.703 -6.418 1 92.44 176 SER A C 1
ATOM 1342 O O . SER A 1 176 ? 7.055 17.734 -6.629 1 92.44 176 SER A O 1
ATOM 1344 N N . SER A 1 177 ? 7.656 16.047 -5.277 1 94.5 177 SER A N 1
ATOM 1345 C CA . SER A 1 177 ? 6.883 16.578 -4.156 1 94.5 177 SER A CA 1
ATOM 1346 C C . SER A 1 177 ? 7.375 17.969 -3.754 1 94.5 177 SER A C 1
ATOM 1348 O O . SER A 1 177 ? 6.574 18.891 -3.598 1 94.5 177 SER A O 1
ATOM 1350 N N . LEU A 1 178 ? 8.672 18.172 -3.646 1 93.69 178 LEU A N 1
ATOM 1351 C CA . LEU A 1 178 ? 9.242 19.453 -3.258 1 93.69 178 LEU A CA 1
ATOM 1352 C C . LEU A 1 178 ? 8.961 20.516 -4.32 1 93.69 178 LEU A C 1
ATOM 1354 O O . LEU A 1 178 ? 8.672 21.672 -3.992 1 93.69 178 LEU A O 1
ATOM 1358 N N . LYS A 1 179 ? 9.07 20.094 -5.539 1 93.19 179 LYS A N 1
ATOM 1359 C CA . LYS A 1 179 ? 8.805 21.016 -6.633 1 93.19 179 LYS A CA 1
ATOM 1360 C C . LYS A 1 179 ? 7.359 21.516 -6.594 1 93.19 179 LYS A C 1
ATOM 1362 O O . LYS A 1 179 ? 7.105 22.703 -6.75 1 93.19 179 LYS A O 1
ATOM 1367 N N . ILE A 1 180 ? 6.461 20.609 -6.387 1 92.94 180 ILE A N 1
ATOM 1368 C CA . ILE A 1 180 ? 5.051 20.969 -6.32 1 92.94 180 ILE A CA 1
ATOM 1369 C C . ILE A 1 180 ? 4.812 21.922 -5.141 1 92.94 180 ILE A C 1
ATOM 1371 O O . ILE A 1 180 ? 4.078 22.906 -5.258 1 92.94 180 ILE A O 1
ATOM 1375 N N . MET A 1 181 ? 5.453 21.625 -4.055 1 91 181 MET A N 1
ATOM 1376 C CA . MET A 1 181 ? 5.312 22.469 -2.869 1 91 181 MET A CA 1
ATOM 1377 C C . MET A 1 181 ? 5.801 23.875 -3.148 1 91 181 MET A C 1
ATOM 1379 O O . MET A 1 181 ? 5.164 24.859 -2.746 1 91 181 MET A O 1
ATOM 1383 N N . THR A 1 182 ? 6.922 23.969 -3.881 1 90.75 182 THR A N 1
ATOM 1384 C CA . THR A 1 182 ? 7.477 25.266 -4.254 1 90.75 182 THR A CA 1
ATOM 1385 C C . THR A 1 182 ? 6.516 26.016 -5.168 1 90.75 182 THR A C 1
ATOM 1387 O O . THR A 1 182 ? 6.305 27.219 -4.992 1 90.75 182 THR A O 1
ATOM 1390 N N . GLN A 1 183 ? 5.992 25.297 -6.051 1 90.5 183 GLN A N 1
ATOM 1391 C CA . GLN A 1 183 ? 5.09 25.922 -7.016 1 90.5 183 GLN A CA 1
ATOM 1392 C C . GLN A 1 183 ? 3.816 26.422 -6.336 1 90.5 183 GLN A C 1
ATOM 1394 O O . GLN A 1 183 ? 3.314 27.5 -6.664 1 90.5 183 GLN A O 1
ATOM 1399 N N . VAL A 1 184 ? 3.311 25.641 -5.441 1 89.62 184 VAL A N 1
ATOM 1400 C CA . VAL A 1 184 ? 2.1 26.031 -4.727 1 89.62 184 VAL A CA 1
ATOM 1401 C C . VAL A 1 184 ? 2.371 27.266 -3.885 1 89.62 184 VAL A C 1
ATOM 1403 O O . VAL A 1 184 ? 1.556 28.203 -3.855 1 89.62 184 VAL A O 1
ATOM 1406 N N . LEU A 1 185 ? 3.516 27.328 -3.227 1 87.56 185 LEU A N 1
ATOM 1407 C CA . LEU A 1 185 ? 3.875 28.5 -2.42 1 87.56 185 LEU A CA 1
ATOM 1408 C C . LEU A 1 185 ? 4.078 29.719 -3.295 1 87.56 185 LEU A C 1
ATOM 1410 O O . LEU A 1 185 ? 3.635 30.828 -2.945 1 87.56 185 LEU A O 1
ATOM 1414 N N . GLU A 1 186 ? 4.715 29.5 -4.414 1 87.06 186 GLU A N 1
ATOM 1415 C CA . GLU A 1 186 ? 4.938 30.594 -5.355 1 87.06 186 GLU A CA 1
ATOM 1416 C C . GLU A 1 186 ? 3.613 31.156 -5.863 1 87.06 186 GLU A C 1
ATOM 1418 O O . GLU A 1 186 ? 3.438 32.375 -5.914 1 87.06 186 GLU A O 1
ATOM 1423 N N . GLN A 1 187 ? 2.762 30.266 -6.211 1 83.69 187 GLN A N 1
ATOM 1424 C CA . GLN A 1 187 ? 1.456 30.703 -6.707 1 83.69 187 GLN A CA 1
ATOM 1425 C C . GLN A 1 187 ? 0.659 31.406 -5.621 1 83.69 187 GLN A C 1
ATOM 1427 O O . GLN A 1 187 ? -0.06 32.375 -5.898 1 83.69 187 GLN A O 1
ATOM 1432 N N . HIS A 1 188 ? 0.73 30.953 -4.426 1 82.56 188 HIS A N 1
ATOM 1433 C CA . HIS A 1 188 ? 0.037 31.578 -3.301 1 82.56 188 HIS A CA 1
ATOM 1434 C C . HIS A 1 188 ? 0.555 32.969 -3.037 1 82.56 188 HIS A C 1
ATOM 1436 O O . HIS A 1 188 ? -0.226 33.906 -2.748 1 82.56 188 HIS A O 1
ATOM 1442 N N . LEU A 1 189 ? 1.845 33.188 -3.18 1 79.94 189 LEU A N 1
ATOM 1443 C CA . LEU A 1 189 ? 2.459 34.469 -2.875 1 79.94 189 LEU A CA 1
ATOM 1444 C C . LEU A 1 189 ? 2.234 35.469 -4.012 1 79.94 189 LEU A C 1
ATOM 1446 O O . LEU A 1 189 ? 2.15 36.688 -3.777 1 79.94 189 LEU A O 1
ATOM 1450 N N . ASN A 1 190 ? 2.199 34.906 -5.23 1 76.81 190 ASN A N 1
ATOM 1451 C CA . ASN A 1 190 ? 2.068 35.781 -6.375 1 76.81 190 ASN A CA 1
ATOM 1452 C C . ASN A 1 190 ? 0.606 36 -6.77 1 76.81 190 ASN A C 1
ATOM 1454 O O . ASN A 1 190 ? 0.263 36.969 -7.434 1 76.81 190 ASN A O 1
ATOM 1458 N N . ALA A 1 191 ? -0.253 34.812 -6.66 1 63.69 191 ALA A N 1
ATOM 1459 C CA . ALA A 1 191 ? -1.605 34.844 -7.211 1 63.69 191 ALA A CA 1
ATOM 1460 C C . ALA A 1 191 ? -2.525 35.719 -6.336 1 63.69 191 ALA A C 1
ATOM 1462 O O . ALA A 1 191 ? -2.328 35.812 -5.125 1 63.69 191 ALA A O 1
ATOM 1463 N N . GLY A 1 192 ? -3.049 36.781 -6.844 1 53.88 192 GLY A N 1
ATOM 1464 C CA . GLY A 1 192 ? -4.191 37.469 -6.262 1 53.88 192 GLY A CA 1
ATOM 1465 C C . GLY A 1 192 ? -5.215 36.531 -5.66 1 53.88 192 GLY A C 1
ATOM 1466 O O . GLY A 1 192 ? -4.891 35.375 -5.336 1 53.88 192 GLY A O 1
ATOM 1467 N N . GLN A 1 193 ? -6.582 36.938 -5.426 1 50.91 193 GLN A N 1
ATOM 1468 C CA . GLN A 1 193 ? -7.742 36.375 -4.762 1 50.91 193 GLN A CA 1
ATOM 1469 C C . GLN A 1 193 ? -8.062 34.969 -5.316 1 50.91 193 GLN A C 1
ATOM 1471 O O . GLN A 1 193 ? -8.883 34.25 -4.754 1 50.91 193 GLN A O 1
ATOM 1476 N N . GLU A 1 194 ? -8.039 34.75 -6.57 1 50.81 194 GLU A N 1
ATOM 1477 C CA . GLU A 1 194 ? -8.836 33.656 -7.113 1 50.81 194 GLU A CA 1
ATOM 1478 C C . GLU A 1 194 ? -8.375 32.312 -6.555 1 50.81 194 GLU A C 1
ATOM 1480 O O . GLU A 1 194 ? -7.176 32.031 -6.492 1 50.81 194 GLU A O 1
ATOM 1485 N N . GLU A 1 195 ? -9.297 31.812 -5.773 1 54.19 195 GLU A N 1
ATOM 1486 C CA . GLU A 1 195 ? -9.383 30.625 -4.941 1 54.19 195 GLU A CA 1
ATOM 1487 C C . GLU A 1 195 ? -8.766 29.422 -5.641 1 54.19 195 GLU A C 1
ATOM 1489 O O . GLU A 1 195 ? -9.117 29.094 -6.781 1 54.19 195 GLU A O 1
ATOM 1494 N N . PRO A 1 196 ? -7.719 28.672 -5.16 1 54.91 196 PRO A N 1
ATOM 1495 C CA . PRO A 1 196 ? -6.688 27.703 -5.559 1 54.91 196 PRO A CA 1
ATOM 1496 C C . PRO A 1 196 ? -7.254 26.312 -5.828 1 54.91 196 PRO A C 1
ATOM 1498 O O . PRO A 1 196 ? -7.312 25.469 -4.922 1 54.91 196 PRO A O 1
ATOM 1501 N N . GLU A 1 197 ? -8.484 26.094 -6.355 1 60.25 197 GLU A N 1
ATOM 1502 C CA . GLU A 1 197 ? -8.781 24.719 -6.699 1 60.25 197 GLU A CA 1
ATOM 1503 C C . GLU A 1 197 ? -7.551 24.016 -7.266 1 60.25 197 GLU A C 1
ATOM 1505 O O . GLU A 1 197 ? -7.293 22.844 -6.949 1 60.25 197 GLU A O 1
ATOM 1510 N N . ASN A 1 198 ? -6.824 24.719 -8.008 1 77.25 198 ASN A N 1
ATOM 1511 C CA . ASN A 1 198 ? -5.633 24.141 -8.617 1 77.25 198 ASN A CA 1
ATOM 1512 C C . ASN A 1 198 ? -4.555 23.844 -7.578 1 77.25 198 ASN A C 1
ATOM 1514 O O . ASN A 1 198 ? -3.85 22.844 -7.68 1 77.25 198 ASN A O 1
ATOM 1518 N N . ALA A 1 199 ? -4.594 24.594 -6.508 1 81.94 199 ALA A N 1
ATOM 1519 C CA . ALA A 1 199 ? -3.586 24.391 -5.469 1 81.94 199 ALA A CA 1
ATOM 1520 C C . ALA A 1 199 ? -3.881 23.125 -4.652 1 81.94 199 ALA A C 1
ATOM 1522 O O . ALA A 1 199 ? -2.965 22.391 -4.285 1 81.94 199 ALA A O 1
ATOM 1523 N N . ARG A 1 200 ? -5.191 22.984 -4.59 1 77.88 200 ARG A N 1
ATOM 1524 C CA . ARG A 1 200 ? -5.578 21.781 -3.838 1 77.88 200 ARG A CA 1
ATOM 1525 C C . ARG A 1 200 ? -5.219 20.516 -4.602 1 77.88 200 ARG A C 1
ATOM 1527 O O . ARG A 1 200 ? -4.715 19.562 -4.016 1 77.88 200 ARG A O 1
ATOM 1534 N N . LYS A 1 201 ? -5.469 20.547 -5.816 1 85.94 201 LYS A N 1
ATOM 1535 C CA . LYS A 1 201 ? -5.133 19.391 -6.656 1 85.94 201 LYS A CA 1
ATOM 1536 C C . LYS A 1 201 ? -3.629 19.141 -6.676 1 85.94 201 LYS A C 1
ATOM 1538 O O . LYS A 1 201 ? -3.182 18 -6.648 1 85.94 201 LYS A O 1
ATOM 1543 N N . SER A 1 202 ? -2.91 20.234 -6.703 1 90.62 202 SER A N 1
ATOM 1544 C CA . SER A 1 202 ? -1.454 20.125 -6.691 1 90.62 202 SER A CA 1
ATOM 1545 C C . SER A 1 202 ? -0.956 19.531 -5.379 1 90.62 202 SER A C 1
ATOM 1547 O O . SER A 1 202 ? -0.047 18.703 -5.371 1 90.62 202 SER A O 1
ATOM 1549 N N . LEU A 1 203 ? -1.604 19.922 -4.336 1 88.44 203 LEU A N 1
ATOM 1550 C CA . LEU A 1 203 ? -1.192 19.406 -3.035 1 88.44 203 LEU A CA 1
ATOM 1551 C C . LEU A 1 203 ? -1.553 17.938 -2.895 1 88.44 203 LEU A C 1
ATOM 1553 O O . LEU A 1 203 ? -0.821 17.172 -2.262 1 88.44 203 LEU A O 1
ATOM 1557 N N . GLU A 1 204 ? -2.613 17.578 -3.518 1 85.12 204 GLU A N 1
ATOM 1558 C CA . GLU A 1 204 ? -2.965 16.172 -3.539 1 85.12 204 GLU A CA 1
ATOM 1559 C C . GLU A 1 204 ? -1.932 15.352 -4.312 1 85.12 204 GLU A C 1
ATOM 1561 O O . GLU A 1 204 ? -1.584 14.234 -3.914 1 85.12 204 GLU A O 1
ATOM 1566 N N . THR A 1 205 ? -1.522 15.898 -5.336 1 90.38 205 THR A N 1
ATOM 1567 C CA . THR A 1 205 ? -0.491 15.242 -6.133 1 90.38 205 THR A CA 1
ATOM 1568 C C . THR A 1 205 ? 0.811 15.133 -5.348 1 90.38 205 THR A C 1
ATOM 1570 O O . THR A 1 205 ? 1.507 14.117 -5.43 1 90.38 205 THR A O 1
ATOM 1573 N N . ALA A 1 206 ? 1.11 16.156 -4.59 1 92.56 206 ALA A N 1
ATOM 1574 C CA . ALA A 1 206 ? 2.297 16.109 -3.74 1 92.56 206 ALA A CA 1
ATOM 1575 C C . ALA A 1 206 ? 2.176 15.023 -2.682 1 92.56 206 ALA A C 1
ATOM 1577 O O . ALA A 1 206 ? 3.141 14.305 -2.4 1 92.56 206 ALA A O 1
ATOM 1578 N N . MET A 1 207 ? 0.997 14.961 -2.176 1 88.44 207 MET A N 1
ATOM 1579 C CA . MET A 1 207 ? 0.746 13.93 -1.173 1 88.44 207 MET A CA 1
ATOM 1580 C C . MET A 1 207 ? 0.907 12.531 -1.772 1 88.44 207 MET A C 1
ATOM 1582 O O . MET A 1 207 ? 1.514 11.656 -1.157 1 88.44 207 MET A O 1
ATOM 1586 N N . LYS A 1 208 ? 0.446 12.336 -2.938 1 88.06 208 LYS A N 1
ATOM 1587 C CA . LYS A 1 208 ? 0.602 11.062 -3.627 1 88.06 208 LYS A CA 1
ATOM 1588 C C . LYS A 1 208 ? 2.076 10.727 -3.84 1 88.06 208 LYS A C 1
ATOM 1590 O O . LYS A 1 208 ? 2.482 9.57 -3.693 1 88.06 208 LYS A O 1
ATOM 1595 N N . ALA A 1 209 ? 2.818 11.711 -4.121 1 92.44 209 ALA A N 1
ATOM 1596 C CA . ALA A 1 209 ? 4.254 11.516 -4.32 1 92.44 209 ALA A CA 1
ATOM 1597 C C . ALA A 1 209 ? 4.934 11.094 -3.02 1 92.44 209 ALA A C 1
ATOM 1599 O O . ALA A 1 209 ? 5.824 10.242 -3.027 1 92.44 209 ALA A O 1
ATOM 1600 N N . VAL A 1 210 ? 4.516 11.656 -1.906 1 92.19 210 VAL A N 1
ATOM 1601 C CA . VAL A 1 210 ? 5.102 11.328 -0.611 1 92.19 210 VAL A CA 1
ATOM 1602 C C . VAL A 1 210 ? 4.719 9.898 -0.223 1 92.19 210 VAL A C 1
ATOM 1604 O O . VAL A 1 210 ? 5.555 9.141 0.277 1 92.19 210 VAL A O 1
ATOM 1607 N N . LEU A 1 211 ? 3.543 9.586 -0.511 1 86.5 211 LEU A N 1
ATOM 1608 C CA . LEU A 1 211 ? 3.098 8.234 -0.207 1 86.5 211 LEU A CA 1
ATOM 1609 C C . LEU A 1 211 ? 3.82 7.211 -1.081 1 86.5 211 LEU A C 1
ATOM 1611 O O . LEU A 1 211 ? 4.121 6.105 -0.632 1 86.5 211 LEU A O 1
ATOM 1615 N N . ALA A 1 212 ? 4.035 7.582 -2.275 1 88.44 212 ALA A N 1
ATOM 1616 C CA . ALA A 1 212 ? 4.816 6.719 -3.158 1 88.44 212 ALA A CA 1
ATOM 1617 C C . ALA A 1 212 ? 6.223 6.5 -2.607 1 88.44 212 ALA A C 1
ATOM 1619 O O . ALA A 1 212 ? 6.777 5.406 -2.723 1 88.44 212 ALA A O 1
ATOM 1620 N N . GLN A 1 213 ? 6.805 7.551 -2.006 1 91.94 213 GLN A N 1
ATOM 1621 C CA . GLN A 1 213 ? 8.109 7.43 -1.362 1 91.94 213 GLN A CA 1
ATOM 1622 C C . GLN A 1 213 ? 8.078 6.387 -0.251 1 91.94 213 GLN A C 1
ATOM 1624 O O . GLN A 1 213 ? 8.984 5.547 -0.158 1 91.94 213 GLN A O 1
ATOM 1629 N N . LYS A 1 214 ? 7.043 6.41 0.533 1 87.69 214 LYS A N 1
ATOM 1630 C CA . LYS A 1 214 ? 6.934 5.492 1.662 1 87.69 214 LYS A CA 1
ATOM 1631 C C . LYS A 1 214 ? 6.805 4.047 1.186 1 87.69 214 LYS A C 1
ATOM 1633 O O . LYS A 1 214 ? 7.348 3.133 1.81 1 87.69 214 LYS A O 1
ATOM 1638 N N . LYS A 1 215 ? 6.191 3.869 0.059 1 84.75 215 LYS A N 1
ATOM 1639 C CA . LYS A 1 215 ? 6.012 2.529 -0.494 1 84.75 215 LYS A CA 1
ATOM 1640 C C . LYS A 1 215 ? 7.332 1.961 -1.002 1 84.75 215 LYS A C 1
ATOM 1642 O O . LYS A 1 215 ? 7.512 0.742 -1.054 1 84.75 215 LYS A O 1
ATOM 1647 N N . LEU A 1 216 ? 8.242 2.811 -1.35 1 88.5 216 LEU A N 1
ATOM 1648 C CA . LEU A 1 216 ? 9.5 2.391 -1.944 1 88.5 216 LEU A CA 1
ATOM 1649 C C . LEU A 1 216 ? 10.539 2.08 -0.866 1 88.5 216 LEU A C 1
ATOM 1651 O O . LEU A 1 216 ? 11.609 1.552 -1.162 1 88.5 216 LEU A O 1
ATOM 1655 N N . LEU A 1 217 ? 10.195 2.342 0.425 1 88.31 217 LEU A N 1
ATOM 1656 C CA . LEU A 1 217 ? 11.172 2.211 1.502 1 88.31 217 LEU A CA 1
ATOM 1657 C C . LEU A 1 217 ? 11.641 0.766 1.639 1 88.31 217 LEU A C 1
ATOM 1659 O O . LEU A 1 217 ? 12.828 0.51 1.826 1 88.31 217 LEU A O 1
ATOM 1663 N N . PHE A 1 218 ? 10.75 -0.119 1.465 1 82.88 218 PHE A N 1
ATOM 1664 C CA . PHE A 1 218 ? 11.102 -1.524 1.62 1 82.88 218 PHE A CA 1
ATOM 1665 C C . PHE A 1 218 ? 12.023 -1.978 0.495 1 82.88 218 PHE A C 1
ATOM 1667 O O . PHE A 1 218 ? 13.031 -2.648 0.741 1 82.88 218 PHE A O 1
ATOM 1674 N N . SER A 1 219 ? 11.742 -1.566 -0.72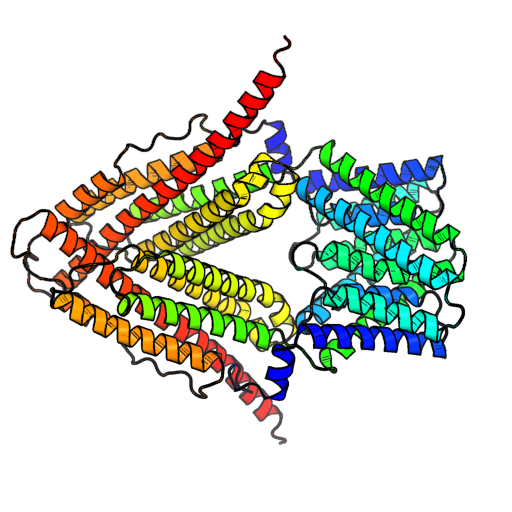3 1 84.94 219 SER A N 1
ATOM 1675 C CA . SER A 1 219 ? 12.586 -1.897 -1.862 1 84.94 219 SER A CA 1
ATOM 1676 C C . SER A 1 219 ? 13.969 -1.268 -1.724 1 84.94 219 SER A C 1
ATOM 1678 O O . SER A 1 219 ? 14.977 -1.863 -2.123 1 84.94 219 SER A O 1
ATOM 1680 N N . LEU A 1 220 ? 14.055 -0.095 -1.095 1 88.06 220 LEU A N 1
ATOM 1681 C CA . LEU A 1 220 ? 15.305 0.627 -0.914 1 88.06 220 LEU A CA 1
ATOM 1682 C C . LEU A 1 220 ? 16.234 -0.121 0.042 1 88.06 220 LEU A C 1
ATOM 1684 O O . LEU A 1 220 ? 17.453 -0.123 -0.142 1 88.06 220 LEU A O 1
ATOM 1688 N N . GLU A 1 221 ? 15.633 -0.789 0.991 1 85.69 221 GLU A N 1
ATOM 1689 C CA . GLU A 1 221 ? 16.406 -1.535 1.979 1 85.69 221 GLU A CA 1
ATOM 1690 C C . GLU A 1 221 ? 17.172 -2.68 1.325 1 85.69 221 GLU A C 1
ATOM 1692 O O . GLU A 1 221 ? 18.25 -3.057 1.791 1 85.69 221 GLU A O 1
ATOM 1697 N N . TRP A 1 222 ? 16.625 -3.082 0.275 1 83.62 222 TRP A N 1
ATOM 1698 C CA . TRP A 1 222 ? 17.219 -4.242 -0.375 1 83.62 222 TRP A CA 1
ATOM 1699 C C . TRP A 1 222 ? 18.203 -3.811 -1.46 1 83.62 222 TRP A C 1
ATOM 1701 O O . TRP A 1 222 ? 18.984 -4.621 -1.946 1 83.62 222 TRP A O 1
ATOM 1711 N N . GLU A 1 223 ? 18.172 -2.596 -1.818 1 83.62 223 GLU A N 1
ATOM 1712 C CA . GLU A 1 223 ? 19.062 -2.092 -2.848 1 83.62 223 GLU A CA 1
ATOM 1713 C C . GLU A 1 223 ? 20.344 -1.512 -2.232 1 83.62 223 GLU A C 1
ATOM 1715 O O . GLU A 1 223 ? 21.422 -1.607 -2.82 1 83.62 223 GLU A O 1
ATOM 1720 N N . SER A 1 224 ? 20.141 -0.77 -1.127 1 83.56 224 SER A N 1
ATOM 1721 C CA . SER A 1 224 ? 21.297 -0.089 -0.527 1 83.56 224 SER A CA 1
ATOM 1722 C C . SER A 1 224 ? 21.359 -0.349 0.974 1 83.56 224 SER A C 1
ATOM 1724 O O . SER A 1 224 ? 20.375 -0.155 1.691 1 83.56 224 SER A O 1
ATOM 1726 N N . GLN A 1 225 ? 22.5 -0.763 1.368 1 82.38 225 GLN A N 1
ATOM 1727 C CA . GLN A 1 225 ? 22.719 -1.021 2.789 1 82.38 225 GLN A CA 1
ATOM 1728 C C . GLN A 1 225 ? 22.703 0.279 3.59 1 82.38 225 GLN A C 1
ATOM 1730 O O . GLN A 1 225 ? 22.234 0.312 4.727 1 82.38 225 GLN A O 1
ATOM 1735 N N . THR A 1 226 ? 23.219 1.324 3.006 1 83.19 226 THR A N 1
ATOM 1736 C CA . THR A 1 226 ? 23.234 2.621 3.674 1 83.19 226 THR A CA 1
ATOM 1737 C C . THR A 1 226 ? 21.812 3.119 3.939 1 83.19 226 THR A C 1
ATOM 1739 O O . THR A 1 226 ? 21.516 3.605 5.031 1 83.19 226 THR A O 1
ATOM 1742 N N . LEU A 1 227 ? 21.031 2.941 2.969 1 85 227 LEU A N 1
ATOM 1743 C CA . LEU A 1 227 ? 19.656 3.414 3.117 1 85 227 LEU A CA 1
ATOM 1744 C C . LEU A 1 227 ? 18.875 2.51 4.059 1 85 227 LEU A C 1
ATOM 1746 O O . LEU A 1 227 ? 17.922 2.955 4.707 1 85 227 LEU A O 1
ATOM 1750 N N . LYS A 1 228 ? 19.297 1.307 4.141 1 85.44 228 LYS A N 1
ATOM 1751 C CA . LYS A 1 228 ? 18.688 0.39 5.094 1 85.44 228 LYS A CA 1
ATOM 1752 C C . LYS A 1 228 ? 18.938 0.837 6.531 1 85.44 228 LYS A C 1
ATOM 1754 O O . LYS A 1 228 ? 18.047 0.783 7.371 1 85.44 228 LYS A O 1
ATOM 1759 N N . LYS A 1 229 ? 20.094 1.288 6.773 1 86.75 229 LYS A N 1
ATOM 1760 C CA . LYS A 1 229 ? 20.469 1.745 8.109 1 86.75 229 LYS A CA 1
ATOM 1761 C C . LYS A 1 229 ? 19.781 3.061 8.453 1 86.75 229 LYS A C 1
ATOM 1763 O O . LYS A 1 229 ? 19.516 3.34 9.625 1 86.75 229 LYS A O 1
ATOM 1768 N N . GLU A 1 230 ? 19.453 3.777 7.398 1 89.62 230 GLU A N 1
ATOM 1769 C CA . GLU A 1 230 ? 18.828 5.078 7.609 1 89.62 230 GLU A CA 1
ATOM 1770 C C . GLU A 1 230 ? 17.328 5.023 7.312 1 89.62 230 GLU A C 1
ATOM 1772 O O . GLU A 1 230 ? 16.766 5.988 6.805 1 89.62 230 GLU A O 1
ATOM 1777 N N . ALA A 1 231 ? 16.734 3.928 7.566 1 87.56 231 ALA A N 1
ATOM 1778 C CA . ALA A 1 231 ? 15.32 3.756 7.277 1 87.56 231 ALA A CA 1
ATOM 1779 C C . ALA A 1 231 ? 14.477 4.715 8.109 1 87.56 231 ALA A C 1
ATOM 1781 O O . ALA A 1 231 ? 13.477 5.254 7.625 1 87.56 231 ALA A O 1
ATOM 1782 N N . ALA A 1 232 ? 14.867 4.941 9.305 1 86.44 232 ALA A N 1
ATOM 1783 C CA . ALA A 1 232 ? 14.148 5.848 10.195 1 86.44 232 ALA A CA 1
ATOM 1784 C C . ALA A 1 232 ? 14.195 7.281 9.672 1 86.44 232 ALA A C 1
ATOM 1786 O O . ALA A 1 232 ? 13.188 7.988 9.695 1 86.44 232 ALA A O 1
ATOM 1787 N N . THR A 1 233 ? 15.352 7.68 9.156 1 90 233 THR A N 1
ATOM 1788 C CA . THR A 1 233 ? 15.508 9.023 8.609 1 90 233 THR A CA 1
ATOM 1789 C C . THR A 1 233 ? 14.633 9.219 7.379 1 90 233 THR A C 1
ATOM 1791 O O . THR A 1 233 ? 14.055 10.289 7.184 1 90 233 THR A O 1
ATOM 1794 N N . LEU A 1 234 ? 14.531 8.18 6.605 1 92 234 LEU A N 1
ATOM 1795 C CA . LEU A 1 234 ? 13.719 8.25 5.398 1 92 234 LEU A CA 1
ATOM 1796 C C . LEU A 1 234 ? 12.234 8.391 5.75 1 92 234 LEU A C 1
ATOM 1798 O O . LEU A 1 234 ? 11.516 9.156 5.121 1 92 234 LEU A O 1
ATOM 1802 N N . THR A 1 235 ? 11.82 7.684 6.773 1 87.62 235 THR A N 1
ATOM 1803 C CA . THR A 1 235 ? 10.43 7.766 7.227 1 87.62 235 THR A CA 1
ATOM 1804 C C . THR A 1 235 ? 10.133 9.148 7.805 1 87.62 235 THR A C 1
ATOM 1806 O O . THR A 1 235 ? 9.078 9.727 7.535 1 87.62 235 THR A O 1
ATOM 1809 N N . GLU A 1 236 ? 11.047 9.648 8.539 1 88 236 GLU A N 1
ATOM 1810 C CA . GLU A 1 236 ? 10.883 10.977 9.109 1 88 236 GLU A CA 1
ATOM 1811 C C . GLU A 1 236 ? 10.836 12.047 8.023 1 88 236 GLU A C 1
ATOM 1813 O O . GLU A 1 236 ? 10.102 13.023 8.133 1 88 236 GLU A O 1
ATOM 1818 N N . LEU A 1 237 ? 11.656 11.828 7.031 1 92.62 237 LEU A N 1
ATOM 1819 C CA . LEU A 1 237 ? 11.656 12.766 5.91 1 92.62 237 LEU A CA 1
ATOM 1820 C C . LEU A 1 237 ? 10.289 12.812 5.242 1 92.62 237 LEU A C 1
ATOM 1822 O O . LEU A 1 237 ? 9.789 13.891 4.918 1 92.62 237 LEU A O 1
ATOM 1826 N N . ALA A 1 238 ? 9.711 11.695 5.062 1 91.19 238 ALA A N 1
ATOM 1827 C CA . ALA A 1 238 ? 8.375 11.633 4.48 1 91.19 238 ALA A CA 1
ATOM 1828 C C . ALA A 1 238 ? 7.348 12.312 5.379 1 91.19 238 ALA A C 1
ATOM 1830 O O . ALA A 1 238 ? 6.48 13.047 4.898 1 91.19 238 ALA A O 1
ATOM 1831 N N . ASN A 1 239 ? 7.473 12.141 6.656 1 84.94 239 ASN A N 1
ATOM 1832 C CA . ASN A 1 239 ? 6.555 12.758 7.605 1 84.94 239 ASN A CA 1
ATOM 1833 C C . ASN A 1 239 ? 6.68 14.273 7.594 1 84.94 239 ASN A C 1
ATOM 1835 O O . ASN A 1 239 ? 5.676 14.984 7.699 1 84.94 239 ASN A O 1
ATOM 1839 N N . LYS A 1 240 ? 7.875 14.695 7.484 1 89.75 240 LYS A N 1
ATOM 1840 C CA . LYS A 1 240 ? 8.094 16.141 7.449 1 89.75 240 LYS A CA 1
ATOM 1841 C C . LYS A 1 240 ? 7.52 16.75 6.172 1 89.75 240 LYS A C 1
ATOM 1843 O O . LYS A 1 240 ? 7.043 17.891 6.184 1 89.75 240 LYS A O 1
ATOM 1848 N N . GLN A 1 241 ? 7.59 16 5.098 1 92.19 241 GLN A N 1
ATOM 1849 C CA . GLN A 1 241 ? 6.961 16.469 3.869 1 92.19 241 GLN A CA 1
ATOM 1850 C C . GLN A 1 241 ? 5.449 16.594 4.035 1 92.19 241 GLN A C 1
ATOM 1852 O O . GLN A 1 241 ? 4.84 17.547 3.543 1 92.19 241 GLN A O 1
ATOM 1857 N N . ILE A 1 242 ? 4.914 15.625 4.723 1 87.12 242 ILE A N 1
ATOM 1858 C CA . ILE A 1 242 ? 3.479 15.672 4.984 1 87.12 242 ILE A CA 1
ATOM 1859 C C . ILE A 1 242 ? 3.145 16.922 5.801 1 87.12 242 ILE A C 1
ATOM 1861 O O . ILE A 1 242 ? 2.141 17.578 5.543 1 87.12 242 ILE A O 1
ATOM 1865 N N . ARG A 1 243 ? 3.984 17.25 6.703 1 84.75 243 ARG A N 1
ATOM 1866 C CA . ARG A 1 243 ? 3.797 18.438 7.508 1 84.75 243 ARG A CA 1
ATOM 1867 C C . ARG A 1 243 ? 3.805 19.703 6.641 1 84.75 243 ARG A C 1
ATOM 1869 O O . ARG A 1 243 ? 2.967 20.578 6.812 1 84.75 243 ARG A O 1
ATOM 1876 N N . VAL A 1 244 ? 4.715 19.734 5.711 1 91.12 244 VAL A N 1
ATOM 1877 C CA . VAL A 1 244 ? 4.82 20.906 4.832 1 91.12 244 VAL A CA 1
ATOM 1878 C C . VAL A 1 244 ? 3.564 21.016 3.971 1 91.12 244 VAL A C 1
ATOM 1880 O O . VAL A 1 244 ? 3.025 22.109 3.785 1 91.12 244 VAL A O 1
ATOM 1883 N N . ILE A 1 245 ? 3.084 19.891 3.459 1 89.56 245 ILE A N 1
ATOM 1884 C CA . ILE A 1 245 ? 1.897 19.891 2.611 1 89.56 245 ILE A CA 1
ATOM 1885 C C . ILE A 1 245 ? 0.698 20.406 3.396 1 89.56 245 ILE A C 1
ATOM 1887 O O . ILE A 1 245 ? -0.078 21.219 2.887 1 89.56 245 ILE A O 1
ATOM 1891 N N . THR A 1 246 ? 0.607 20.016 4.598 1 82.44 246 THR A N 1
ATOM 1892 C CA . THR A 1 246 ? -0.505 20.453 5.434 1 82.44 246 THR A CA 1
ATOM 1893 C C . THR A 1 246 ? -0.378 21.922 5.77 1 82.44 246 THR A C 1
ATOM 1895 O O . THR A 1 246 ? -1.373 22.656 5.785 1 82.44 246 THR A O 1
ATOM 1898 N N . LEU A 1 247 ? 0.775 22.406 6.078 1 86.5 247 LEU A N 1
ATOM 1899 C CA . LEU A 1 247 ? 1 23.828 6.352 1 86.5 247 LEU A CA 1
ATOM 1900 C C . LEU A 1 247 ? 0.642 24.672 5.137 1 86.5 247 LEU A C 1
ATOM 1902 O O . LEU A 1 247 ? 0.061 25.75 5.277 1 86.5 247 LEU A O 1
ATOM 1906 N N . LEU A 1 248 ? 0.99 24.172 3.975 1 88.56 248 LEU A N 1
ATOM 1907 C CA . LEU A 1 248 ? 0.642 24.891 2.756 1 88.56 248 LEU A CA 1
ATOM 1908 C C . LEU A 1 248 ? -0.87 24.922 2.555 1 88.56 248 LEU A C 1
ATOM 1910 O O . LEU A 1 248 ? -1.418 25.922 2.084 1 88.56 248 LEU A O 1
ATOM 1914 N N . GLU A 1 249 ? -1.477 23.844 2.891 1 82.75 249 GLU A N 1
ATOM 1915 C CA . GLU A 1 249 ? -2.934 23.812 2.814 1 82.75 249 GLU A CA 1
ATOM 1916 C C . GLU A 1 249 ? -3.557 24.859 3.744 1 82.75 249 GLU A C 1
ATOM 1918 O O . GLU A 1 249 ? -4.52 25.531 3.371 1 82.75 249 GLU A O 1
ATOM 1923 N N . LEU A 1 250 ? -3.021 24.984 4.926 1 78.44 250 LEU A N 1
ATOM 1924 C CA . LEU A 1 250 ? -3.518 25.953 5.898 1 78.44 250 LEU A CA 1
ATOM 1925 C C . LEU A 1 250 ? -3.238 27.375 5.434 1 78.44 250 LEU A C 1
ATOM 1927 O O . LEU A 1 250 ? -4.055 28.281 5.645 1 78.44 250 LEU A O 1
ATOM 1931 N N . LEU A 1 251 ? -2.105 27.562 4.836 1 80.75 251 LEU A N 1
ATOM 1932 C CA . LEU A 1 251 ? -1.754 28.875 4.312 1 80.75 251 LEU A CA 1
ATOM 1933 C C . LEU A 1 251 ? -2.715 29.297 3.205 1 80.75 251 LEU A C 1
ATOM 1935 O O . LEU A 1 251 ? -3.082 30.469 3.105 1 80.75 251 LEU A O 1
ATOM 1939 N N . LEU A 1 252 ? -3.105 28.344 2.408 1 78.12 252 LEU A N 1
ATOM 1940 C CA . LEU A 1 252 ? -4.023 28.609 1.309 1 78.12 252 LEU A CA 1
ATOM 1941 C C . LEU A 1 252 ? -5.398 29.016 1.836 1 78.12 252 LEU A C 1
ATOM 1943 O O . LEU A 1 252 ? -6.098 29.812 1.213 1 78.12 252 LEU A O 1
ATOM 1947 N N . LEU A 1 253 ? -5.734 28.5 2.963 1 70.31 253 LEU A N 1
ATOM 1948 C CA . LEU A 1 253 ? -7.039 28.797 3.551 1 70.31 253 LEU A CA 1
ATOM 1949 C C . LEU A 1 253 ? -7.027 30.156 4.23 1 70.31 253 LEU A C 1
ATOM 1951 O O . LEU A 1 253 ? -8.078 30.766 4.414 1 70.31 253 LEU A O 1
ATOM 1955 N N . THR A 1 254 ? -5.855 30.688 4.652 1 64.75 254 THR A N 1
ATOM 1956 C CA . THR A 1 254 ? -5.758 31.938 5.375 1 64.75 254 THR A CA 1
ATOM 1957 C C . THR A 1 254 ? -5.426 33.094 4.422 1 64.75 254 THR A C 1
ATOM 1959 O O . THR A 1 254 ? -4.969 34.156 4.852 1 64.75 254 THR A O 1
ATOM 1962 N N . ARG A 1 255 ? -5.941 33.125 3.166 1 57.22 255 ARG A N 1
ATOM 1963 C CA . ARG A 1 255 ? -5.547 34.188 2.242 1 57.22 255 ARG A CA 1
ATOM 1964 C C . ARG A 1 255 ? -5.879 35.562 2.814 1 57.22 255 ARG A C 1
ATOM 1966 O O . ARG A 1 255 ? -6.98 35.781 3.324 1 57.22 255 ARG A O 1
ATOM 1973 N N . TRP A 1 256 ? -4.879 36.25 3.307 1 54.62 256 TRP A N 1
ATOM 1974 C CA . TRP A 1 256 ? -5.012 37.625 3.807 1 54.62 256 TRP A CA 1
ATOM 1975 C C . TRP A 1 256 ? -5.016 38.625 2.658 1 54.62 256 TRP A C 1
ATOM 1977 O O . TRP A 1 256 ? -4.227 38.5 1.72 1 54.62 256 TRP A O 1
ATOM 1987 N N . LYS A 1 257 ? -6.203 39.156 2.385 1 50.72 257 LYS A N 1
ATOM 1988 C CA . LYS A 1 257 ? -6.43 40.156 1.353 1 50.72 257 LYS A CA 1
ATOM 1989 C C . LYS A 1 257 ? -5.637 41.438 1.646 1 50.72 257 LYS A C 1
ATOM 1991 O O . LYS A 1 257 ? -5.656 42.375 0.853 1 50.72 257 LYS A O 1
ATOM 1996 N N . ALA A 1 258 ? -5.113 41.781 2.832 1 52.09 258 ALA A N 1
ATOM 1997 C CA . ALA A 1 258 ? -4.934 43.219 2.906 1 52.09 258 ALA A CA 1
ATOM 1998 C C . ALA A 1 258 ? -3.611 43.656 2.273 1 52.09 258 ALA A C 1
ATOM 2000 O O . ALA A 1 258 ? -2.551 43.5 2.885 1 52.09 258 ALA A O 1
ATOM 2001 N N . GLU A 1 259 ? -3.645 43.688 0.902 1 50.12 259 GLU A N 1
ATOM 2002 C CA . GLU A 1 259 ? -2.537 44.188 0.091 1 50.12 259 GLU A CA 1
ATOM 2003 C C . GLU A 1 259 ? -1.931 45.438 0.7 1 50.12 259 GLU A C 1
ATOM 2005 O O . GLU A 1 259 ? -0.751 45.719 0.49 1 50.12 259 GLU A O 1
ATOM 2010 N N . GLU A 1 260 ? -2.711 46.156 1.511 1 51.72 260 GLU A N 1
ATOM 2011 C CA . GLU A 1 260 ? -2.229 47.531 1.782 1 51.72 260 GLU A CA 1
ATOM 2012 C C . GLU A 1 260 ? -1.46 47.562 3.1 1 51.72 260 GLU A C 1
ATOM 2014 O O . GLU A 1 260 ? -0.937 48.625 3.473 1 51.72 260 GLU A O 1
ATOM 2019 N N . ASP A 1 261 ? -1.329 46.344 3.85 1 58.66 261 ASP A N 1
ATOM 2020 C CA . ASP A 1 261 ? -0.689 46.5 5.152 1 58.66 261 ASP A CA 1
ATOM 2021 C C . ASP A 1 261 ? 0.804 46.188 5.07 1 58.66 261 ASP A C 1
ATOM 2023 O O . ASP A 1 261 ? 1.224 45.344 4.293 1 58.66 261 ASP A O 1
ATOM 2027 N N . GLU A 1 262 ? 1.702 47.219 5.43 1 62.47 262 GLU A N 1
ATOM 2028 C CA . GLU A 1 262 ? 3.156 47.094 5.484 1 62.47 262 GLU A CA 1
ATOM 2029 C C . GLU A 1 262 ? 3.584 45.781 6.086 1 62.47 262 GLU A C 1
ATOM 2031 O O . GLU A 1 262 ? 4.555 45.156 5.629 1 62.47 262 GLU A O 1
ATOM 2036 N N . ALA A 1 263 ? 2.799 45.312 7.031 1 64.62 263 ALA A N 1
ATOM 2037 C CA . ALA A 1 263 ? 3.141 44.031 7.684 1 64.62 263 ALA A CA 1
ATOM 2038 C C . ALA A 1 263 ? 3.004 42.875 6.719 1 64.62 263 ALA A C 1
ATOM 2040 O O . ALA A 1 263 ? 3.83 41.969 6.723 1 64.62 263 ALA A O 1
ATOM 2041 N N . TYR A 1 264 ? 2.184 43 5.812 1 67.31 264 TYR A N 1
ATOM 2042 C CA . TYR A 1 264 ? 1.974 41.969 4.828 1 67.31 264 TYR A CA 1
ATOM 2043 C C . TYR A 1 264 ? 3.127 41.906 3.834 1 67.31 264 TYR A C 1
ATOM 2045 O O . TYR A 1 264 ? 3.561 40.812 3.439 1 67.31 264 TYR A O 1
ATOM 2053 N N . ALA A 1 265 ? 3.611 43.062 3.498 1 71.44 265 ALA A N 1
ATOM 2054 C CA . ALA A 1 265 ? 4.715 43.094 2.545 1 71.44 265 ALA A CA 1
ATOM 2055 C C . ALA A 1 265 ? 5.965 42.438 3.117 1 71.44 265 ALA A C 1
ATOM 2057 O O . ALA A 1 265 ? 6.699 41.75 2.398 1 71.44 265 ALA A O 1
ATOM 2058 N N . ARG A 1 266 ? 6.16 42.562 4.379 1 71.62 266 ARG A N 1
ATOM 2059 C CA . ARG A 1 266 ? 7.328 41.969 5.016 1 71.62 266 ARG A CA 1
ATOM 2060 C C . ARG A 1 266 ? 7.184 40.438 5.102 1 71.62 266 ARG A C 1
ATOM 2062 O O . ARG A 1 266 ? 8.148 39.719 4.863 1 71.62 266 ARG A O 1
ATOM 2069 N N . VAL A 1 267 ? 6 40.031 5.488 1 73.12 267 VAL A N 1
ATOM 2070 C CA . VAL A 1 267 ? 5.758 38.594 5.574 1 73.12 267 VAL A CA 1
ATOM 2071 C C . VAL A 1 267 ? 5.898 37.969 4.191 1 73.12 267 VAL A C 1
ATOM 2073 O O . VAL A 1 267 ? 6.434 36.844 4.059 1 73.12 267 VAL A O 1
ATOM 2076 N N . LYS A 1 268 ? 5.531 38.656 3.223 1 75.38 268 LYS A N 1
ATOM 2077 C CA . LYS A 1 268 ? 5.637 38.156 1.853 1 75.38 268 LYS A CA 1
ATOM 2078 C C . LYS A 1 268 ? 7.098 38.031 1.428 1 75.38 268 LYS A C 1
ATOM 2080 O O . LYS A 1 268 ? 7.457 37.125 0.7 1 75.38 268 LYS A O 1
ATOM 2085 N N . GLN A 1 269 ? 7.887 38.969 1.876 1 77.5 269 GLN A N 1
ATOM 2086 C CA . GLN A 1 269 ? 9.305 38.906 1.549 1 77.5 269 GLN A CA 1
ATOM 2087 C C . GLN A 1 269 ? 9.961 37.656 2.178 1 77.5 269 GLN A C 1
ATOM 2089 O O . GLN A 1 269 ? 10.773 37 1.538 1 77.5 269 GLN A O 1
ATOM 2094 N N . VAL A 1 270 ? 9.562 37.406 3.404 1 77.69 270 VAL A N 1
ATOM 2095 C CA . VAL A 1 270 ? 10.109 36.219 4.082 1 77.69 270 VAL A CA 1
ATOM 2096 C C . VAL A 1 270 ? 9.617 34.969 3.387 1 77.69 270 VAL A C 1
ATOM 2098 O O . VAL A 1 270 ? 10.383 34.031 3.18 1 77.69 270 VAL A O 1
ATOM 2101 N N . ALA A 1 271 ? 8.422 35 3.027 1 80 271 ALA A N 1
ATOM 2102 C CA . ALA A 1 271 ? 7.836 33.844 2.363 1 80 271 ALA A CA 1
ATOM 2103 C C . ALA A 1 271 ? 8.484 33.594 1.004 1 80 271 ALA A C 1
ATOM 2105 O O . ALA A 1 271 ? 8.68 32.438 0.595 1 80 271 ALA A O 1
ATOM 2106 N N . SER A 1 272 ? 8.852 34.625 0.328 1 83.62 272 SER A N 1
ATOM 2107 C CA . SER A 1 272 ? 9.531 34.5 -0.958 1 83.62 272 SER A CA 1
ATOM 2108 C C . SER A 1 272 ? 10.93 33.938 -0.789 1 83.62 272 SER A C 1
ATOM 2110 O O . SER A 1 272 ? 11.406 33.188 -1.645 1 83.62 272 SER A O 1
ATOM 2112 N N . GLY A 1 273 ? 11.562 34.344 0.287 1 82.25 273 GLY A N 1
ATOM 2113 C CA . GLY A 1 273 ? 12.852 33.75 0.59 1 82.25 273 GLY A CA 1
ATOM 2114 C C . GLY A 1 273 ? 12.758 32.25 0.844 1 82.25 273 GLY A C 1
ATOM 2115 O O . GLY A 1 273 ? 13.602 31.484 0.374 1 82.25 273 GLY A O 1
ATOM 2116 N N . LEU A 1 274 ? 11.766 31.891 1.571 1 83.69 274 LEU A N 1
ATOM 2117 C CA . LEU A 1 274 ? 11.547 30.469 1.843 1 83.69 274 LEU A CA 1
ATOM 2118 C C . LEU A 1 274 ? 11.266 29.719 0.553 1 83.69 274 LEU A C 1
ATOM 2120 O O . LEU A 1 274 ? 11.734 28.594 0.377 1 83.69 274 LEU A O 1
ATOM 2124 N N . GLN A 1 275 ? 10.477 30.312 -0.295 1 86.25 275 GLN A N 1
ATOM 2125 C CA . GLN A 1 275 ? 10.164 29.703 -1.58 1 86.25 275 GLN A CA 1
ATOM 2126 C C . GLN A 1 275 ? 11.43 29.422 -2.383 1 86.25 275 GLN A C 1
ATOM 2128 O O . GLN A 1 275 ? 11.547 28.375 -3.025 1 86.25 275 GLN A O 1
ATOM 2133 N N . ARG A 1 276 ? 12.32 30.312 -2.35 1 86.5 276 ARG A N 1
ATOM 2134 C CA . ARG A 1 276 ? 13.578 30.141 -3.068 1 86.5 276 ARG A CA 1
ATOM 2135 C C . ARG A 1 276 ? 14.383 28.984 -2.48 1 86.5 276 ARG A C 1
ATOM 2137 O O . ARG A 1 276 ? 15.008 28.219 -3.217 1 86.5 276 ARG A O 1
ATOM 2144 N N . GLU A 1 277 ? 14.328 28.906 -1.174 1 85.81 277 GLU A N 1
ATOM 2145 C CA . GLU A 1 277 ? 15.047 27.812 -0.525 1 85.81 277 GLU A CA 1
ATOM 2146 C C . GLU A 1 277 ? 14.414 26.469 -0.859 1 85.81 277 GLU A C 1
ATOM 2148 O O . GLU A 1 277 ? 15.117 25.469 -1.057 1 85.81 277 GLU A O 1
ATOM 2153 N N . PHE A 1 278 ? 13.133 26.406 -0.913 1 87.12 278 PHE A N 1
ATOM 2154 C CA . PHE A 1 278 ? 12.453 25.188 -1.318 1 87.12 278 PHE A CA 1
ATOM 2155 C C . PHE A 1 278 ? 12.828 24.812 -2.744 1 87.12 278 PHE A C 1
ATOM 2157 O O . PHE A 1 278 ? 13.047 23.625 -3.035 1 87.12 278 PHE A O 1
ATOM 2164 N N . ALA A 1 279 ? 12.859 25.797 -3.553 1 87.44 279 ALA A N 1
ATOM 2165 C CA . ALA A 1 279 ? 13.219 25.562 -4.949 1 87.44 279 ALA A CA 1
ATOM 2166 C C . ALA A 1 279 ? 14.648 25.031 -5.059 1 87.44 279 ALA A C 1
ATOM 2168 O O . ALA A 1 279 ? 14.93 24.141 -5.859 1 87.44 279 ALA A O 1
ATOM 2169 N N . TYR A 1 280 ? 15.43 25.594 -4.238 1 87.56 280 TYR A N 1
ATOM 2170 C CA . TYR A 1 280 ? 16.812 25.141 -4.23 1 87.56 280 TYR A CA 1
ATOM 2171 C C . TYR A 1 280 ? 16.922 23.703 -3.764 1 87.56 280 TYR A C 1
ATOM 2173 O O . TYR A 1 280 ? 17.672 22.906 -4.34 1 87.56 280 TYR A O 1
ATOM 2181 N N . LEU A 1 281 ? 16.25 23.391 -2.777 1 88.06 281 LEU A N 1
ATOM 2182 C CA . LEU A 1 281 ? 16.266 22.016 -2.273 1 88.06 281 LEU A CA 1
ATOM 2183 C C . LEU A 1 281 ? 15.703 21.047 -3.314 1 88.06 281 LEU A C 1
ATOM 2185 O O . LEU A 1 281 ? 16.219 19.938 -3.473 1 88.06 281 LEU A O 1
ATOM 2189 N N . ALA A 1 282 ? 14.648 21.484 -3.99 1 88.38 282 ALA A N 1
ATOM 2190 C CA . ALA A 1 282 ? 14.055 20.656 -5.039 1 88.38 282 ALA A CA 1
ATOM 2191 C C . ALA A 1 282 ? 15.055 20.391 -6.16 1 88.38 282 ALA A C 1
ATOM 2193 O O . ALA A 1 282 ? 15.164 19.266 -6.656 1 88.38 282 ALA A O 1
ATOM 2194 N N . ASN A 1 283 ? 15.766 21.375 -6.441 1 86.94 283 ASN A N 1
ATOM 2195 C CA . ASN A 1 283 ? 16.781 21.234 -7.484 1 86.94 283 ASN A CA 1
ATOM 2196 C C . ASN A 1 283 ? 17.953 20.375 -7.016 1 86.94 283 ASN A C 1
ATOM 2198 O O . ASN A 1 283 ? 18.516 19.609 -7.801 1 86.94 283 ASN A O 1
ATOM 2202 N N . TYR A 1 284 ? 18.281 20.5 -5.797 1 86.69 284 TYR A N 1
ATOM 2203 C CA . TYR A 1 284 ? 19.359 19.688 -5.234 1 86.69 284 TYR A CA 1
ATOM 2204 C C . TYR A 1 284 ? 19 18.219 -5.258 1 86.69 284 TYR A C 1
ATOM 2206 O O . TYR A 1 284 ? 19.781 17.375 -5.711 1 86.69 284 TYR A O 1
ATOM 2214 N N . VAL A 1 285 ? 17.812 17.922 -4.852 1 87.25 285 VAL A N 1
ATOM 2215 C CA . VAL A 1 285 ? 17.391 16.531 -4.766 1 87.25 285 VAL A CA 1
ATOM 2216 C C . VAL A 1 285 ? 17.203 15.961 -6.168 1 87.25 285 VAL A C 1
ATOM 2218 O O . VAL A 1 285 ? 17.391 14.766 -6.391 1 87.25 285 VAL A O 1
ATOM 2221 N N . ALA A 1 286 ? 16.844 16.859 -7.117 1 84.31 286 ALA A N 1
ATOM 2222 C CA . ALA A 1 286 ? 16.703 16.422 -8.508 1 84.31 286 ALA A CA 1
ATOM 2223 C C . ALA A 1 286 ? 18.062 16.188 -9.156 1 84.31 286 ALA A C 1
ATOM 2225 O O . ALA A 1 286 ? 18.156 15.57 -10.219 1 84.31 286 ALA A O 1
ATOM 2226 N N . GLY A 1 287 ? 19.109 16.609 -8.492 1 81.81 287 GLY A N 1
ATOM 2227 C CA . GLY A 1 287 ? 20.453 16.406 -8.984 1 81.81 287 GLY A CA 1
ATOM 2228 C C . GLY A 1 287 ? 20.953 17.531 -9.859 1 81.81 287 GLY A C 1
ATOM 2229 O O . GLY A 1 287 ? 21.969 17.391 -10.547 1 81.81 287 GLY A O 1
ATOM 2230 N N . ASN A 1 288 ? 20.266 18.594 -9.867 1 81.06 288 ASN A N 1
ATOM 2231 C CA . ASN A 1 288 ? 20.641 19.703 -10.727 1 81.06 288 ASN A CA 1
ATOM 2232 C C . ASN A 1 288 ? 21.719 20.562 -10.094 1 81.06 288 ASN A C 1
ATOM 2234 O O . ASN A 1 288 ? 22.422 21.297 -10.789 1 81.06 288 ASN A O 1
ATOM 2238 N N . THR A 1 289 ? 21.812 20.453 -8.742 1 79.62 289 THR A N 1
ATOM 2239 C CA . THR A 1 289 ? 22.828 21.234 -8.023 1 79.62 289 THR A CA 1
ATOM 2240 C C . THR A 1 289 ? 23.719 20.312 -7.195 1 79.62 289 THR A C 1
ATOM 2242 O O . THR A 1 289 ? 23.25 19.344 -6.605 1 79.62 289 THR A O 1
ATOM 2245 N N . PRO A 1 290 ? 24.922 20.469 -7.285 1 72.44 290 PRO A N 1
ATOM 2246 C CA . PRO A 1 290 ? 25.859 19.531 -6.652 1 72.44 290 PRO A CA 1
ATOM 2247 C C . PRO A 1 290 ? 25.875 19.656 -5.129 1 72.44 290 PRO A C 1
ATOM 2249 O O . PRO A 1 290 ? 26.094 18.672 -4.426 1 72.44 290 PRO A O 1
ATOM 2252 N N . ASP A 1 291 ? 25.688 20.938 -4.594 1 72.56 291 ASP A N 1
ATOM 2253 C CA . ASP A 1 291 ? 25.891 21.094 -3.154 1 72.56 291 ASP A CA 1
ATOM 2254 C C . ASP A 1 291 ? 24.562 21.297 -2.43 1 72.56 291 ASP A C 1
ATOM 2256 O O . ASP A 1 291 ? 23.641 21.906 -2.98 1 72.56 291 ASP A O 1
ATOM 2260 N N . CYS A 1 292 ? 24.453 20.594 -1.317 1 70.69 292 CYS A N 1
ATOM 2261 C CA . CYS A 1 292 ? 23.312 20.875 -0.436 1 70.69 292 CYS A CA 1
ATOM 2262 C C . CYS A 1 292 ? 23.297 22.328 0.009 1 70.69 292 CYS A C 1
ATOM 2264 O O . CYS A 1 292 ? 24.328 22.859 0.443 1 70.69 292 CYS A O 1
ATOM 2266 N N . PRO A 1 293 ? 22.219 22.984 -0.235 1 66.88 293 PRO A N 1
ATOM 2267 C CA . PRO A 1 293 ? 22.172 24.375 0.189 1 66.88 293 PRO A CA 1
ATOM 2268 C C . PRO A 1 293 ? 22.5 24.562 1.672 1 66.88 293 PRO A C 1
ATOM 2270 O O . PRO A 1 293 ? 22.094 23.734 2.498 1 66.88 293 PRO A O 1
ATOM 2273 N N . LYS A 1 294 ? 23.5 25.406 2.01 1 66.12 294 LYS A N 1
ATOM 2274 C CA . LYS A 1 294 ? 23.781 25.75 3.4 1 66.12 294 LYS A CA 1
ATOM 2275 C C . LYS A 1 294 ? 22.734 26.734 3.941 1 66.12 294 LYS A C 1
ATOM 2277 O O . LYS A 1 294 ? 22.562 27.812 3.389 1 66.12 294 LYS A O 1
ATOM 2282 N N . LEU A 1 295 ? 21.703 26.203 4.566 1 66.5 295 LEU A N 1
ATOM 2283 C CA . LEU A 1 295 ? 20.734 27.109 5.152 1 66.5 295 LEU A CA 1
ATOM 2284 C C . LEU A 1 295 ? 21.359 27.938 6.266 1 66.5 295 LEU A C 1
ATOM 2286 O O . LEU A 1 295 ? 22.141 27.422 7.062 1 66.5 295 LEU A O 1
ATOM 2290 N N . PRO A 1 296 ? 21.312 29.344 6.137 1 53.94 296 PRO A N 1
ATOM 2291 C CA . PRO A 1 296 ? 21.906 30.156 7.203 1 53.94 296 PRO A CA 1
ATOM 2292 C C . PRO A 1 296 ? 21.531 29.672 8.602 1 53.94 296 PRO A C 1
ATOM 2294 O O . PRO A 1 296 ? 20.391 29.281 8.836 1 53.94 296 PRO A O 1
ATOM 2297 N N . LEU A 1 297 ? 22.453 29.484 9.391 1 51.59 297 LEU A N 1
ATOM 2298 C CA . LEU A 1 297 ? 22.281 29.219 10.812 1 51.59 297 LEU A CA 1
ATOM 2299 C C . LEU A 1 297 ? 21.406 30.297 11.461 1 51.59 297 LEU A C 1
ATOM 2301 O O . LEU A 1 297 ? 21.594 31.484 11.203 1 51.59 297 LEU A O 1
ATOM 2305 N N . GLY A 1 298 ? 20.156 29.969 11.844 1 55.75 298 GLY A N 1
ATOM 2306 C CA . GLY A 1 298 ? 19.297 30.906 12.555 1 55.75 298 GLY A CA 1
ATOM 2307 C C . GLY A 1 298 ? 18.109 31.359 11.734 1 55.75 298 GLY A C 1
ATOM 2308 O O . GLY A 1 298 ? 17.516 32.406 12 1 55.75 298 GLY A O 1
ATOM 2309 N N . LEU A 1 299 ? 18 30.859 10.531 1 60.84 299 LEU A N 1
ATOM 2310 C CA . LEU A 1 299 ? 16.875 31.266 9.703 1 60.84 299 LEU A CA 1
ATOM 2311 C C . LEU A 1 299 ? 15.578 31.25 10.516 1 60.84 299 LEU A C 1
ATOM 2313 O O . LEU A 1 299 ? 14.758 32.156 10.383 1 60.84 299 LEU A O 1
ATOM 2317 N N . GLY A 1 300 ? 15.5 30.234 11.305 1 58.53 300 GLY A N 1
ATOM 2318 C CA . GLY A 1 300 ? 14.32 30.188 12.156 1 58.53 300 GLY A CA 1
ATOM 2319 C C . GLY A 1 300 ? 14.211 31.375 13.094 1 58.53 300 GLY A C 1
ATOM 2320 O O . GLY A 1 300 ? 13.148 31.984 13.211 1 58.53 300 GLY A O 1
ATOM 2321 N N . TYR A 1 301 ? 15.359 31.625 13.688 1 56.75 301 TYR A N 1
ATOM 2322 C CA . TYR A 1 301 ? 15.375 32.719 14.648 1 56.75 301 TYR A CA 1
ATOM 2323 C C . TYR A 1 301 ? 15.219 34.062 13.945 1 56.75 301 TYR A C 1
ATOM 2325 O O . TYR A 1 301 ? 14.461 34.938 14.406 1 56.75 301 TYR A O 1
ATOM 2333 N N . GLN A 1 302 ? 15.883 34.25 12.836 1 61.25 302 GLN A N 1
ATOM 2334 C CA . GLN A 1 302 ? 15.773 35.5 12.102 1 61.25 302 GLN A CA 1
ATOM 2335 C C . GLN A 1 302 ? 14.352 35.688 11.586 1 61.25 302 GLN A C 1
ATOM 2337 O O . GLN A 1 302 ? 13.82 36.812 11.633 1 61.25 302 GLN A O 1
ATOM 2342 N N . LEU A 1 303 ? 13.852 34.625 11.289 1 62.69 303 LEU A N 1
ATOM 2343 C CA . LEU A 1 303 ? 12.492 34.719 10.758 1 62.69 303 LEU A CA 1
ATOM 2344 C C . LEU A 1 303 ? 11.492 35.031 11.867 1 62.69 303 LEU A C 1
ATOM 2346 O O . LEU A 1 303 ? 10.578 35.844 11.664 1 62.69 303 LEU A O 1
ATOM 2350 N N . GLN A 1 304 ? 11.734 34.375 13.016 1 60.75 304 GLN A N 1
ATOM 2351 C CA . GLN A 1 304 ? 10.867 34.656 14.156 1 60.75 304 GLN A CA 1
ATOM 2352 C C . GLN A 1 304 ? 10.953 36.156 14.539 1 60.75 304 GLN A C 1
ATOM 2354 O O . GLN A 1 304 ? 9.93 36.781 14.812 1 60.75 304 GLN A O 1
ATOM 2359 N N . GLN A 1 305 ? 12.188 36.656 14.555 1 59.81 305 GLN A N 1
ATOM 2360 C CA . GLN A 1 305 ? 12.391 38.031 14.953 1 59.81 305 GLN A CA 1
ATOM 2361 C C . GLN A 1 305 ? 11.758 39 13.938 1 59.81 305 GLN A C 1
ATOM 2363 O O . GLN A 1 305 ? 11.156 40 14.32 1 59.81 305 GLN A O 1
ATOM 2368 N N . GLN A 1 306 ? 11.867 38.594 12.711 1 60.94 306 GLN A N 1
ATOM 2369 C CA . GLN A 1 306 ? 11.312 39.438 11.664 1 60.94 306 GLN A CA 1
ATOM 2370 C C . GLN A 1 306 ? 9.789 39.438 11.688 1 60.94 306 GLN A C 1
ATOM 2372 O O . GLN A 1 306 ? 9.148 40.469 11.453 1 60.94 306 GLN A O 1
ATOM 2377 N N . LEU A 1 307 ? 9.312 38.312 12.008 1 61.44 307 LEU A N 1
ATOM 2378 C CA . LEU A 1 307 ? 7.855 38.188 12.016 1 61.44 307 LEU A CA 1
ATOM 2379 C C . LEU A 1 307 ? 7.258 38.812 13.266 1 61.44 307 LEU A C 1
ATOM 2381 O O . LEU A 1 307 ? 6.176 39.406 13.211 1 61.44 307 LEU A O 1
ATOM 2385 N N . LEU A 1 308 ? 7.938 38.719 14.375 1 57.62 308 LEU A N 1
ATOM 2386 C CA . LEU A 1 308 ? 7.477 39.312 15.625 1 57.62 308 LEU A CA 1
ATOM 2387 C C . LEU A 1 308 ? 7.496 40.844 15.531 1 57.62 308 LEU A C 1
ATOM 2389 O O . LEU A 1 308 ? 6.629 41.531 16.078 1 57.62 308 LEU A O 1
ATOM 2393 N N . LYS A 1 309 ? 8.539 41.344 14.984 1 55.19 309 LYS A N 1
ATOM 2394 C CA . LYS A 1 309 ? 8.656 42.812 14.883 1 55.19 309 LYS A CA 1
ATOM 2395 C C . LYS A 1 309 ? 7.52 43.375 14.055 1 55.19 309 LYS A C 1
ATOM 2397 O O . LYS A 1 309 ? 7.164 44.562 14.219 1 55.19 309 LYS A O 1
ATOM 2402 N N . GLN A 1 310 ? 7.004 42.594 13.156 1 50.19 310 GLN A N 1
ATOM 2403 C CA . GLN A 1 310 ? 6.102 43.156 12.156 1 50.19 310 GLN A CA 1
ATOM 2404 C C . GLN A 1 310 ? 4.645 43 12.586 1 50.19 310 GLN A C 1
ATOM 2406 O O . GLN A 1 310 ? 3.742 43.5 11.914 1 50.19 310 GLN A O 1
ATOM 2411 N N . LEU A 1 311 ? 4.316 42.219 13.531 1 50.34 311 LEU A N 1
ATOM 2412 C CA . LEU A 1 311 ? 2.924 42.125 13.961 1 50.34 311 LEU A CA 1
ATOM 2413 C C . LEU A 1 311 ? 2.434 43.469 14.492 1 50.34 311 LEU A C 1
ATOM 2415 O O . LEU A 1 311 ? 3.125 44.125 15.273 1 50.34 311 LEU A O 1
ATOM 2419 N N . PRO A 1 312 ? 1.506 44.094 13.703 1 45.19 312 PRO A N 1
ATOM 2420 C CA . PRO A 1 312 ? 1.05 45.438 14.078 1 45.19 312 PRO A CA 1
ATOM 2421 C C . PRO A 1 312 ? 0.819 45.594 15.578 1 45.19 312 PRO A C 1
ATOM 2423 O O . PRO A 1 312 ? 0.322 44.688 16.219 1 45.19 312 PRO A O 1
ATOM 2426 N N . SER A 1 313 ? 1.702 46.375 16.219 1 44.72 313 SER A N 1
ATOM 2427 C CA . SER A 1 313 ? 1.484 46.781 17.594 1 44.72 313 SER A CA 1
ATOM 2428 C C . SER A 1 313 ? -0.002 46.938 17.906 1 44.72 313 SER A C 1
ATOM 2430 O O . SER A 1 313 ? -0.488 46.438 18.906 1 44.72 313 SER A O 1
ATOM 2432 N N . GLU A 1 314 ? -0.661 48.281 17.828 1 41.5 314 GLU A N 1
ATOM 2433 C CA . GLU A 1 314 ? -1.942 48.812 18.25 1 41.5 314 GLU A CA 1
ATOM 2434 C C . GLU A 1 314 ? -2.979 48.75 17.141 1 41.5 314 GLU A C 1
ATOM 2436 O O . GLU A 1 314 ? -2.727 49.219 16.016 1 41.5 314 GLU A O 1
ATOM 2441 N N . PRO A 1 315 ? -3.863 47.719 17.125 1 43.16 315 PRO A N 1
ATOM 2442 C CA . PRO A 1 315 ? -4.945 48.031 16.188 1 43.16 315 PRO A CA 1
ATOM 2443 C C . PRO A 1 315 ? -5.324 49.5 16.203 1 43.16 315 PRO A C 1
ATOM 2445 O O . PRO A 1 315 ? -5.48 50.094 17.281 1 43.16 315 PRO A O 1
ATOM 2448 N N . SER A 1 316 ? -4.98 50.188 15.305 1 45.31 316 SER A N 1
ATOM 2449 C CA . SER A 1 316 ? -5.371 51.594 15.336 1 45.31 316 SER A CA 1
ATOM 2450 C C . SER A 1 316 ? -6.867 51.719 15.602 1 45.31 316 SER A C 1
ATOM 2452 O O . SER A 1 316 ? -7.297 52.719 16.203 1 45.31 316 SER A O 1
ATOM 2454 N N . ASP A 1 317 ? -7.723 50.906 14.859 1 47.19 317 ASP A N 1
ATOM 2455 C CA . ASP A 1 317 ? -9.172 51.094 14.922 1 47.19 317 ASP A CA 1
ATOM 2456 C C . ASP A 1 317 ? -9.836 49.875 15.562 1 47.19 317 ASP A C 1
ATOM 2458 O O . ASP A 1 317 ? -9.422 48.719 15.312 1 47.19 317 ASP A O 1
ATOM 2462 N N . ASP A 1 318 ? -10.438 49.938 16.75 1 50.5 318 ASP A N 1
ATOM 2463 C CA . ASP A 1 318 ? -11.195 49.031 17.594 1 50.5 318 ASP A CA 1
ATOM 2464 C C . ASP A 1 318 ? -12.273 48.312 16.781 1 50.5 318 ASP A C 1
ATOM 2466 O O . ASP A 1 318 ? -13.25 47.812 17.344 1 50.5 318 ASP A O 1
ATOM 2470 N N . SER A 1 319 ? -12.219 48.25 15.391 1 52.38 319 SER A N 1
ATOM 2471 C CA . SER A 1 319 ? -13.297 47.594 14.664 1 52.38 319 SER A CA 1
ATOM 2472 C C . SER A 1 319 ? -13.062 46.062 14.57 1 52.38 319 SER A C 1
ATOM 2474 O O . SER A 1 319 ? -11.914 45.625 14.594 1 52.38 319 SER A O 1
ATOM 2476 N N . PRO A 1 320 ? -14.18 45.375 14.805 1 53.47 320 PRO A N 1
ATOM 2477 C CA . PRO A 1 320 ? -14.141 43.906 14.688 1 53.47 320 PRO A CA 1
ATOM 2478 C C . PRO A 1 320 ? -13.406 43.438 13.438 1 53.47 320 PRO A C 1
ATOM 2480 O O . PRO A 1 320 ? -12.711 42.406 13.469 1 53.47 320 PRO A O 1
ATOM 2483 N N . GLU A 1 321 ? -13.5 44.156 12.375 1 55.28 321 GLU A N 1
ATOM 2484 C CA . GLU A 1 321 ? -12.82 43.781 11.133 1 55.28 321 GLU A CA 1
ATOM 2485 C C . GLU A 1 321 ? -11.305 43.875 11.281 1 55.28 321 GLU A C 1
ATOM 2487 O O . GLU A 1 321 ? -10.57 43.031 10.789 1 55.28 321 GLU A O 1
ATOM 2492 N N . ALA A 1 322 ? -10.93 44.906 12.039 1 54.41 322 ALA A N 1
ATOM 2493 C CA . ALA A 1 322 ? -9.5 45.094 12.227 1 54.41 322 ALA A CA 1
ATOM 2494 C C . ALA A 1 322 ? -8.906 44 13.102 1 54.41 322 ALA A C 1
ATOM 2496 O O . ALA A 1 322 ? -7.793 43.531 12.844 1 54.41 322 ALA A O 1
ATOM 2497 N N . ALA A 1 323 ? -9.75 43.594 14.039 1 55.03 323 ALA A N 1
ATOM 2498 C CA . ALA A 1 323 ? -9.32 42.5 14.93 1 55.03 323 ALA A CA 1
ATOM 2499 C C . ALA A 1 323 ? -9.18 41.188 14.172 1 55.03 323 ALA A C 1
ATOM 2501 O O . ALA A 1 323 ? -8.234 40.438 14.398 1 55.03 323 ALA A O 1
ATOM 2502 N N . HIS A 1 324 ? -10.117 40.938 13.227 1 57.34 324 HIS A N 1
ATOM 2503 C CA . HIS A 1 324 ? -10.062 39.75 12.422 1 57.34 324 HIS A CA 1
ATOM 2504 C C . HIS A 1 324 ? -8.828 39.719 11.531 1 57.34 324 HIS A C 1
ATOM 2506 O O . HIS A 1 324 ? -8.18 38.688 11.383 1 57.34 324 HIS A O 1
ATOM 2512 N N . GLN A 1 325 ? -8.562 40.812 11.031 1 58.31 325 GLN A N 1
ATOM 2513 C CA . GLN A 1 325 ? -7.422 40.906 10.133 1 58.31 325 GLN A CA 1
ATOM 2514 C C . GLN A 1 325 ? -6.109 40.719 10.891 1 58.31 325 GLN A C 1
ATOM 2516 O O . GLN A 1 325 ? -5.172 40.125 10.367 1 58.31 325 GLN A O 1
ATOM 2521 N N . GLY A 1 326 ? -6.082 41.281 12.109 1 59.44 326 GLY A N 1
ATOM 2522 C CA . GLY A 1 326 ? -4.895 41.094 12.93 1 59.44 326 GLY A CA 1
ATOM 2523 C C . GLY A 1 326 ? -4.66 39.656 13.305 1 59.44 326 GLY A C 1
ATOM 2524 O O . GLY A 1 326 ? -3.525 39.156 13.266 1 59.44 326 GLY A O 1
ATOM 2525 N N . PHE A 1 327 ? -5.762 39.094 13.547 1 58.72 327 PHE A N 1
ATOM 2526 C CA . PHE A 1 327 ? -5.699 37.688 13.898 1 58.72 327 PHE A CA 1
ATOM 2527 C C . PHE A 1 327 ? -5.227 36.844 12.711 1 58.72 327 PHE A C 1
ATOM 2529 O O . PHE A 1 327 ? -4.398 35.938 12.867 1 58.72 327 PHE A O 1
ATOM 2536 N N . ALA A 1 328 ? -5.684 37.125 11.609 1 61.31 328 ALA A N 1
ATOM 2537 C CA . ALA A 1 328 ? -5.309 36.375 10.406 1 61.31 328 ALA A CA 1
ATOM 2538 C C . ALA A 1 328 ? -3.84 36.594 10.062 1 61.31 328 ALA A C 1
ATOM 2540 O O . ALA A 1 328 ? -3.156 35.688 9.609 1 61.31 328 ALA A O 1
ATOM 2541 N N . LEU A 1 329 ? -3.432 37.844 10.422 1 63.44 329 LEU A N 1
ATOM 2542 C CA . LEU A 1 329 ? -2.039 38.156 10.109 1 63.44 329 LEU A CA 1
ATOM 2543 C C . LEU A 1 329 ? -1.1 37.406 11.062 1 63.44 329 LEU A C 1
ATOM 2545 O O . LEU A 1 329 ? -0.048 36.906 10.641 1 63.44 329 LEU A O 1
ATOM 2549 N N . SER A 1 330 ? -1.534 37.406 12.289 1 66.81 330 SER A N 1
ATOM 2550 C CA . SER A 1 330 ? -0.702 36.688 13.242 1 66.81 330 SER A CA 1
ATOM 2551 C C . SER A 1 330 ? -0.658 35.188 12.914 1 66.81 330 SER A C 1
ATOM 2553 O O . SER A 1 330 ? 0.395 34.562 13.016 1 66.81 330 SER A O 1
ATOM 2555 N N . GLY A 1 331 ? -1.744 34.719 12.484 1 69.69 331 GLY A N 1
ATOM 2556 C CA . GLY A 1 331 ? -1.78 33.312 12.078 1 69.69 331 GLY A CA 1
ATOM 2557 C C . GLY A 1 331 ? -0.964 33.031 10.828 1 69.69 331 GLY A C 1
ATOM 2558 O O . GLY A 1 331 ? -0.243 32.031 10.766 1 69.69 331 GLY A O 1
ATOM 2559 N N . TYR A 1 332 ? -1.095 33.906 9.891 1 73.62 332 TYR A N 1
ATOM 2560 C CA . TYR A 1 332 ? -0.341 33.75 8.648 1 73.62 332 TYR A CA 1
ATOM 2561 C C . TYR A 1 332 ? 1.159 33.812 8.914 1 73.62 332 TYR A C 1
ATOM 2563 O O . TYR A 1 332 ? 1.919 33 8.367 1 73.62 332 TYR A O 1
ATOM 2571 N N . SER A 1 333 ? 1.557 34.75 9.797 1 73.81 333 SER A N 1
ATOM 2572 C CA . SER A 1 333 ? 2.973 34.875 10.133 1 73.81 333 SER A CA 1
ATOM 2573 C C . SER A 1 333 ? 3.469 33.656 10.891 1 73.81 333 SER A C 1
ATOM 2575 O O . SER A 1 333 ? 4.598 33.219 10.688 1 73.81 333 SER A O 1
ATOM 2577 N N . TRP A 1 334 ? 2.611 33.156 11.664 1 75.62 334 TRP A N 1
ATOM 2578 C CA . TRP A 1 334 ? 2.977 31.969 12.422 1 75.62 334 TRP A CA 1
ATOM 2579 C C . TRP A 1 334 ? 3.109 30.75 11.5 1 75.62 334 TRP A C 1
ATOM 2581 O O . TRP A 1 334 ? 4.012 29.938 11.664 1 75.62 334 TRP A O 1
ATOM 2591 N N . LEU A 1 335 ? 2.262 30.656 10.562 1 79.56 335 LEU A N 1
ATOM 2592 C CA . LEU A 1 335 ? 2.318 29.547 9.617 1 79.56 335 LEU A CA 1
ATOM 2593 C C . LEU A 1 335 ? 3.594 29.609 8.781 1 79.56 335 LEU A C 1
ATOM 2595 O O . LEU A 1 335 ? 4.191 28.562 8.477 1 79.56 335 LEU A O 1
ATOM 2599 N N . ILE A 1 336 ? 3.98 30.766 8.453 1 79.38 336 ILE A N 1
ATOM 2600 C CA . ILE A 1 336 ? 5.207 30.938 7.68 1 79.38 336 ILE A CA 1
ATOM 2601 C C . ILE A 1 336 ? 6.41 30.547 8.539 1 79.38 336 ILE A C 1
ATOM 2603 O O . ILE A 1 336 ? 7.375 29.953 8.039 1 79.38 336 ILE A O 1
ATOM 2607 N N . TYR A 1 337 ? 6.293 30.875 9.812 1 78.56 337 TYR A N 1
ATOM 2608 C CA . TYR A 1 337 ? 7.355 30.484 10.727 1 78.56 337 TYR A CA 1
ATOM 2609 C C . TYR A 1 337 ? 7.453 28.953 10.82 1 78.56 337 TYR A C 1
ATOM 2611 O O . TYR A 1 337 ? 8.547 28.391 10.789 1 78.56 337 TYR A O 1
ATOM 2619 N N . GLN A 1 338 ? 6.379 28.344 10.938 1 80.75 338 GLN A N 1
ATOM 2620 C CA . GLN A 1 338 ? 6.375 26.891 11.023 1 80.75 338 GLN A CA 1
ATOM 2621 C C . GLN A 1 338 ? 6.859 26.266 9.719 1 80.75 338 GLN A C 1
ATOM 2623 O O . GLN A 1 338 ? 7.5 25.203 9.734 1 80.75 338 GLN A O 1
ATOM 2628 N N . LEU A 1 339 ? 6.496 26.828 8.617 1 84.88 339 LEU A N 1
ATOM 2629 C CA . LEU A 1 339 ? 6.977 26.359 7.328 1 84.88 339 LEU A CA 1
ATOM 2630 C C . LEU A 1 339 ? 8.5 26.422 7.254 1 84.88 339 LEU A C 1
ATOM 2632 O O . LEU A 1 339 ? 9.141 25.516 6.73 1 84.88 339 LEU A O 1
ATOM 2636 N N . ALA A 1 340 ? 9.031 27.484 7.781 1 83.56 340 ALA A N 1
ATOM 2637 C CA . ALA A 1 340 ? 10.484 27.641 7.812 1 83.56 340 ALA A CA 1
ATOM 2638 C C . ALA A 1 340 ? 11.133 26.562 8.672 1 83.56 340 ALA A C 1
ATOM 2640 O O . ALA A 1 340 ? 12.164 25.984 8.297 1 83.56 340 ALA A O 1
ATOM 2641 N N . GLN A 1 341 ? 10.492 26.266 9.789 1 81.69 341 GLN A N 1
ATOM 2642 C CA . GLN A 1 341 ? 11.023 25.219 10.664 1 81.69 341 GLN A CA 1
ATOM 2643 C C . GLN A 1 341 ? 10.953 23.859 9.984 1 81.69 341 GLN A C 1
ATOM 2645 O O . GLN A 1 341 ? 11.867 23.047 10.133 1 81.69 341 GLN A O 1
ATOM 2650 N N . ALA A 1 342 ? 9.922 23.625 9.289 1 85.62 342 ALA A N 1
ATOM 2651 C CA . ALA A 1 342 ? 9.773 22.344 8.57 1 85.62 342 ALA A CA 1
ATOM 2652 C C . ALA A 1 342 ? 10.82 22.219 7.473 1 85.62 342 ALA A C 1
ATOM 2654 O O . ALA A 1 342 ? 11.352 21.125 7.238 1 85.62 342 ALA A O 1
ATOM 2655 N N . LEU A 1 343 ? 11.086 23.328 6.824 1 86.88 343 LEU A N 1
ATOM 2656 C CA . LEU A 1 343 ? 12.117 23.328 5.793 1 86.88 343 LEU A CA 1
ATOM 2657 C C . LEU A 1 343 ? 13.492 23.031 6.391 1 86.88 343 LEU A C 1
ATOM 2659 O O . LEU A 1 343 ? 14.273 22.266 5.812 1 86.88 343 LEU A O 1
ATOM 2663 N N . LEU A 1 344 ? 13.727 23.594 7.562 1 85.25 344 LEU A N 1
ATOM 2664 C CA . LEU A 1 344 ? 15 23.344 8.242 1 85.25 344 LEU A CA 1
ATOM 2665 C C . LEU A 1 344 ? 15.117 21.875 8.656 1 85.25 344 LEU A C 1
ATOM 2667 O O . LEU A 1 344 ? 16.188 21.281 8.555 1 85.25 344 LEU A O 1
ATOM 2671 N N . ALA A 1 345 ? 14.047 21.375 9.07 1 86.62 345 ALA A N 1
ATOM 2672 C CA . ALA A 1 345 ? 14.047 19.969 9.469 1 86.62 345 ALA A CA 1
ATOM 2673 C C . ALA A 1 345 ? 14.305 19.047 8.273 1 86.62 345 ALA A C 1
ATOM 2675 O O . ALA A 1 345 ? 15.039 18.062 8.383 1 86.62 345 ALA A O 1
ATOM 2676 N N . ILE A 1 346 ? 13.695 19.359 7.125 1 90.75 346 ILE A N 1
ATOM 2677 C CA . ILE A 1 346 ? 13.922 18.578 5.914 1 90.75 346 ILE A CA 1
ATOM 2678 C C . ILE A 1 346 ? 15.383 18.688 5.492 1 90.75 346 ILE A C 1
ATOM 2680 O O . ILE A 1 346 ? 16 17.688 5.129 1 90.75 346 ILE A O 1
ATOM 2684 N N . HIS A 1 347 ? 15.875 19.891 5.543 1 87.81 347 HIS A N 1
ATOM 2685 C CA . HIS A 1 347 ? 17.281 20.109 5.207 1 87.81 347 HIS A CA 1
ATOM 2686 C C . HIS A 1 347 ? 18.188 19.297 6.121 1 87.81 347 HIS A C 1
ATOM 2688 O O . HIS A 1 347 ? 19.188 18.734 5.664 1 87.81 347 HIS A O 1
ATOM 2694 N N . GLY A 1 348 ? 17.828 19.312 7.383 1 86.31 348 GLY A N 1
ATOM 2695 C CA . GLY A 1 348 ? 18.625 18.531 8.32 1 86.31 348 GLY A CA 1
ATOM 2696 C C . GLY A 1 348 ? 18.625 17.047 8.016 1 86.31 348 GLY A C 1
ATOM 2697 O O . GLY A 1 348 ? 19.672 16.406 8.078 1 86.31 348 GLY A O 1
ATOM 2698 N N . GLU A 1 349 ? 17.531 16.516 7.672 1 89.56 349 GLU A N 1
ATOM 2699 C CA . GLU A 1 349 ? 17.438 15.102 7.336 1 89.56 349 GLU A CA 1
ATOM 2700 C C . GLU A 1 349 ? 18.188 14.797 6.047 1 89.56 349 GLU A C 1
ATOM 2702 O O . GLU A 1 349 ? 18.859 13.758 5.938 1 89.56 349 GLU A O 1
ATOM 2707 N N . LEU A 1 350 ? 18.078 15.617 5.039 1 88.94 350 LEU A N 1
ATOM 2708 C CA . LEU A 1 350 ? 18.781 15.414 3.775 1 88.94 350 LEU A CA 1
ATOM 2709 C C . LEU A 1 350 ? 20.297 15.477 3.975 1 88.94 350 LEU A C 1
ATOM 2711 O O . LEU A 1 350 ? 21.047 14.703 3.371 1 88.94 350 LEU A O 1
ATOM 2715 N N . ALA A 1 351 ? 20.688 16.422 4.855 1 86.06 351 ALA A N 1
ATOM 2716 C CA . ALA A 1 351 ? 22.109 16.531 5.16 1 86.06 351 ALA A CA 1
ATOM 2717 C C . ALA A 1 351 ? 22.625 15.281 5.867 1 86.06 351 ALA A C 1
ATOM 2719 O O . ALA A 1 351 ? 23.734 14.812 5.594 1 86.06 351 ALA A O 1
ATOM 2720 N N . SER A 1 352 ? 21.828 14.781 6.738 1 87.62 352 SER A N 1
ATOM 2721 C CA . SER A 1 352 ? 22.203 13.562 7.438 1 87.62 352 SER A CA 1
ATOM 2722 C C . SER A 1 352 ? 22.312 12.383 6.473 1 87.62 352 SER A C 1
ATOM 2724 O O . SER A 1 352 ? 23.203 11.547 6.609 1 87.62 352 SER A O 1
ATOM 2726 N N . LEU A 1 353 ? 21.453 12.328 5.523 1 87.81 353 LEU A N 1
ATOM 2727 C CA . LEU A 1 353 ? 21.5 11.258 4.531 1 87.81 353 LEU A CA 1
ATOM 2728 C C . LEU A 1 353 ? 22.719 11.398 3.635 1 87.81 353 LEU A C 1
ATOM 2730 O O . LEU A 1 353 ? 23.359 10.398 3.297 1 87.81 353 LEU A O 1
ATOM 2734 N N . ASP A 1 354 ? 22.984 12.578 3.264 1 84.69 354 ASP A N 1
ATOM 2735 C CA . ASP A 1 354 ? 24.156 12.828 2.428 1 84.69 354 ASP A CA 1
ATOM 2736 C C . ASP A 1 354 ? 25.438 12.469 3.162 1 84.69 354 ASP A C 1
ATOM 2738 O O . ASP A 1 354 ? 26.359 11.906 2.566 1 84.69 354 ASP A O 1
ATOM 2742 N N . LEU A 1 355 ? 25.484 12.766 4.457 1 83.31 355 LEU A N 1
ATOM 2743 C CA . LEU A 1 355 ? 26.641 12.438 5.266 1 83.31 355 LEU A CA 1
ATOM 2744 C C . LEU A 1 355 ? 26.812 10.93 5.398 1 83.31 355 LEU A C 1
ATOM 2746 O O . LEU A 1 355 ? 27.938 10.422 5.383 1 83.31 355 LEU A O 1
ATOM 2750 N N . ALA A 1 356 ? 25.766 10.281 5.508 1 84.44 356 ALA A N 1
ATOM 2751 C CA . ALA A 1 356 ? 25.828 8.828 5.613 1 84.44 356 ALA A CA 1
ATOM 2752 C C . ALA A 1 356 ? 26.391 8.203 4.336 1 84.44 356 ALA A C 1
ATOM 2754 O O . ALA A 1 356 ? 27.141 7.23 4.395 1 84.44 356 ALA A O 1
ATOM 2755 N N . TYR A 1 357 ? 26.078 8.711 3.229 1 81.81 357 TYR A N 1
ATOM 2756 C CA . TYR A 1 357 ? 26.578 8.188 1.958 1 81.81 357 TYR A CA 1
ATOM 2757 C C . TYR A 1 357 ? 28.031 8.57 1.749 1 81.81 357 TYR A C 1
ATOM 2759 O O . TYR A 1 357 ? 28.812 7.797 1.174 1 81.81 357 TYR A O 1
ATOM 2767 N N . LYS A 1 358 ? 28.391 9.695 2.207 1 77.81 358 LYS A N 1
ATOM 2768 C CA . LYS A 1 358 ? 29.781 10.117 2.08 1 77.81 358 LYS A CA 1
ATOM 2769 C C . LYS A 1 358 ? 30.688 9.32 3.016 1 77.81 358 LYS A C 1
ATOM 2771 O O . LYS A 1 358 ? 31.812 8.984 2.654 1 77.81 358 LYS A O 1
ATOM 2776 N N . ARG A 1 359 ? 30.234 9.031 4.137 1 77.12 359 ARG A N 1
ATOM 2777 C CA . ARG A 1 359 ? 31.016 8.227 5.078 1 77.12 359 ARG A CA 1
ATOM 2778 C C . ARG A 1 359 ? 31.266 6.828 4.52 1 77.12 359 ARG A C 1
ATOM 2780 O O . ARG A 1 359 ? 32.344 6.277 4.68 1 77.12 359 ARG A O 1
ATOM 2787 N N . LYS A 1 360 ? 30.281 6.344 3.924 1 71.25 360 LYS A N 1
ATOM 2788 C CA . LYS A 1 360 ? 30.438 5.012 3.344 1 71.25 360 LYS A CA 1
ATOM 2789 C C . LYS A 1 360 ? 31.438 5.031 2.188 1 71.25 360 LYS A C 1
ATOM 2791 O O . LYS A 1 360 ? 32.25 4.129 2.059 1 71.25 360 LYS A O 1
ATOM 2796 N N . ALA A 1 361 ? 31.344 6.055 1.397 1 70.19 361 ALA A N 1
ATOM 2797 C CA . ALA A 1 361 ? 32.281 6.172 0.272 1 70.19 361 ALA A CA 1
ATOM 2798 C C . ALA A 1 361 ? 33.719 6.316 0.757 1 70.19 361 ALA A C 1
ATOM 2800 O O . ALA A 1 361 ? 34.625 5.754 0.164 1 70.19 361 ALA A O 1
ATOM 2801 N N . SER A 1 362 ? 33.75 6.984 1.884 1 68.88 362 SER A N 1
ATOM 2802 C CA . SER A 1 362 ? 35.094 7.172 2.453 1 68.88 362 SER A CA 1
ATOM 2803 C C . SER A 1 362 ? 35.594 5.883 3.078 1 68.88 362 SER A C 1
ATOM 2805 O O . SER A 1 362 ? 36.781 5.57 2.969 1 68.88 362 SER A O 1
ATOM 2807 N N . SER A 1 363 ? 34.688 5.219 3.697 1 66.44 363 SER A N 1
ATOM 2808 C CA . SER A 1 363 ? 35.062 3.951 4.305 1 66.44 363 SER A CA 1
ATOM 2809 C C . SER A 1 363 ? 35.438 2.914 3.246 1 66.44 363 SER A C 1
ATOM 2811 O O . SER A 1 363 ? 36.375 2.143 3.418 1 66.44 363 SER A O 1
ATOM 2813 N N . GLN A 1 364 ? 34.688 2.92 2.205 1 61.03 364 GLN A N 1
ATOM 2814 C CA . GLN A 1 364 ? 35 1.987 1.122 1 61.03 364 GLN A CA 1
ATOM 2815 C C . GLN A 1 364 ? 36.312 2.352 0.428 1 61.03 364 GLN A C 1
ATOM 2817 O O . GLN A 1 364 ? 37.062 1.471 0.007 1 61.03 364 GLN A O 1
ATOM 2822 N N . ARG A 1 365 ? 36.656 3.811 0.294 1 59.41 365 ARG A N 1
ATOM 2823 C CA . ARG A 1 365 ? 37.938 4.246 -0.287 1 59.41 365 ARG A CA 1
ATOM 2824 C C . ARG A 1 365 ? 39.094 3.854 0.604 1 59.41 365 ARG A C 1
ATOM 2826 O O . ARG A 1 365 ? 40.188 3.508 0.108 1 59.41 365 ARG A O 1
ATOM 2833 N N . GLN A 1 366 ? 38.969 3.93 1.799 1 54.06 366 GLN A N 1
ATOM 2834 C CA . GLN A 1 366 ? 40.031 3.533 2.695 1 54.06 366 GLN A CA 1
ATOM 2835 C C . GLN A 1 366 ? 40.312 2.035 2.592 1 54.06 366 GLN A C 1
ATOM 2837 O O . GLN A 1 366 ? 41.469 1.597 2.746 1 54.06 366 GLN A O 1
ATOM 2842 N N . LEU A 1 367 ? 39.281 1.402 2.24 1 54.62 367 LEU A N 1
ATOM 2843 C CA . LEU A 1 367 ? 39.469 -0.038 2.104 1 54.62 367 LEU A CA 1
ATOM 2844 C C . LEU A 1 367 ? 40.094 -0.378 0.756 1 54.62 367 LEU A C 1
ATOM 2846 O O . LEU A 1 367 ? 40.688 -1.449 0.593 1 54.62 367 LEU A O 1
ATOM 2850 N N . ASP A 1 368 ? 39.938 0.313 -0.129 1 47.34 368 ASP A N 1
ATOM 2851 C CA . ASP A 1 368 ? 40.562 0.093 -1.438 1 47.34 368 ASP A CA 1
ATOM 2852 C C . ASP A 1 368 ? 42 0.624 -1.474 1 47.34 368 ASP A C 1
ATOM 2854 O O . ASP A 1 368 ? 42.688 0.492 -2.486 1 47.34 368 ASP A O 1
ATOM 2858 N N . ILE A 1 369 ? 42.594 1.461 -0.583 1 39 369 ILE A N 1
ATOM 2859 C CA . ILE A 1 369 ? 44 1.776 -0.566 1 39 369 ILE A CA 1
ATOM 2860 C C . ILE A 1 369 ? 44.812 0.563 -0.081 1 39 369 ILE A C 1
ATOM 2862 O O . ILE A 1 369 ? 44.625 0.122 1.059 1 39 369 ILE A O 1
ATOM 2866 N N . PRO A 1 370 ? 45.312 -0.126 -1.149 1 37.69 370 PRO A N 1
ATOM 2867 C CA . PRO A 1 370 ? 46.25 -1.175 -0.727 1 37.69 370 PRO A CA 1
ATOM 2868 C C . PRO A 1 370 ? 47.344 -0.663 0.234 1 37.69 370 PRO A C 1
ATOM 2870 O O . PRO A 1 370 ? 47.75 0.487 0.125 1 37.69 370 PRO A O 1
ATOM 2873 N N . GLU A 1 371 ? 47.594 -1.378 1.284 1 29.44 371 GLU A N 1
ATOM 2874 C CA . GLU A 1 371 ? 48.906 -1.2 1.89 1 29.44 371 GLU A CA 1
ATOM 2875 C C . GLU A 1 371 ? 50 -1.478 0.883 1 29.44 371 GLU A C 1
ATOM 2877 O O . GLU A 1 371 ? 49.969 -2.484 0.173 1 29.44 371 GLU A O 1
ATOM 2882 N N . MET B 1 1 ? -29.094 -0.814 7.574 1 61 1 MET B N 1
ATOM 2883 C CA . MET B 1 1 ? -28.578 -0.429 8.883 1 61 1 MET B CA 1
ATOM 2884 C C . MET B 1 1 ? -27.641 0.763 8.773 1 61 1 MET B C 1
ATOM 2886 O O . MET B 1 1 ? -26.938 0.913 7.77 1 61 1 MET B O 1
ATOM 2890 N N . PRO B 1 2 ? -27.812 1.671 9.727 1 73.06 2 PRO B N 1
ATOM 2891 C CA . PRO B 1 2 ? -26.922 2.836 9.695 1 73.06 2 PRO B CA 1
ATOM 2892 C C . PRO B 1 2 ? -25.438 2.449 9.68 1 73.06 2 PRO B C 1
ATOM 2894 O O . PRO B 1 2 ? -25.062 1.405 10.219 1 73.06 2 PRO B O 1
ATOM 2897 N N . LEU B 1 3 ? -24.656 3.143 8.953 1 78.06 3 LEU B N 1
ATOM 2898 C CA . LEU B 1 3 ? -23.234 2.889 8.727 1 78.06 3 LEU B CA 1
ATOM 2899 C C . LEU B 1 3 ? -22.5 2.752 10.055 1 78.06 3 LEU B C 1
ATOM 2901 O O . LEU B 1 3 ? -21.625 1.89 10.195 1 78.06 3 LEU B O 1
ATOM 2905 N N . PHE B 1 4 ? -23 3.504 11.062 1 79.12 4 PHE B N 1
ATOM 2906 C CA . PHE B 1 4 ? -22.25 3.531 12.312 1 79.12 4 PHE B CA 1
ATOM 2907 C C . PHE B 1 4 ? -23.062 2.941 13.453 1 79.12 4 PHE B C 1
ATOM 2909 O O . PHE B 1 4 ? -22.875 3.301 14.617 1 79.12 4 PHE B O 1
ATOM 2916 N N . ALA B 1 5 ? -23.922 2.111 13.07 1 76.81 5 ALA B N 1
ATOM 2917 C CA . ALA B 1 5 ? -24.703 1.42 14.094 1 76.81 5 ALA B CA 1
ATOM 2918 C C . ALA B 1 5 ? -23.828 0.484 14.914 1 76.81 5 ALA B C 1
ATOM 2920 O O . ALA B 1 5 ? -22.766 0.046 14.453 1 76.81 5 ALA B O 1
ATOM 2921 N N . ARG B 1 6 ? -24.219 0.29 16.156 1 76.56 6 ARG B N 1
ATOM 2922 C CA . ARG B 1 6 ? -23.453 -0.57 17.062 1 76.56 6 ARG B CA 1
ATOM 2923 C C . ARG B 1 6 ? -23.297 -1.971 16.469 1 76.56 6 ARG B C 1
ATOM 2925 O O . ARG B 1 6 ? -24.281 -2.568 16.016 1 76.56 6 ARG B O 1
ATOM 2932 N N . ALA B 1 7 ? -22.031 -2.309 16.422 1 73 7 ALA B N 1
ATOM 2933 C CA . ALA B 1 7 ? -21.766 -3.658 15.93 1 73 7 ALA B CA 1
ATOM 2934 C C . ALA B 1 7 ? -22.297 -4.711 16.891 1 73 7 ALA B C 1
ATOM 2936 O O . ALA B 1 7 ? -22.328 -4.488 18.109 1 73 7 ALA B O 1
ATOM 2937 N N . SER B 1 8 ? -22.891 -5.703 16.422 1 78.94 8 SER B N 1
ATOM 2938 C CA . SER B 1 8 ? -23.344 -6.812 17.25 1 78.94 8 SER B CA 1
ATOM 2939 C C . SER B 1 8 ? -22.188 -7.445 18 1 78.94 8 SER B C 1
ATOM 2941 O O . SER B 1 8 ? -21.031 -7.293 17.625 1 78.94 8 SER B O 1
ATOM 2943 N N . ALA B 1 9 ? -22.453 -8.023 19.219 1 78.25 9 ALA B N 1
ATOM 2944 C CA . ALA B 1 9 ? -21.453 -8.703 20.031 1 78.25 9 ALA B CA 1
ATOM 2945 C C . ALA B 1 9 ? -20.703 -9.75 19.203 1 78.25 9 ALA B C 1
ATOM 2947 O O . ALA B 1 9 ? -19.484 -9.914 19.359 1 78.25 9 ALA B O 1
ATOM 2948 N N . PHE B 1 10 ? -21.453 -10.312 18.344 1 79 10 PHE B N 1
ATOM 2949 C CA . PHE B 1 10 ? -20.875 -11.336 17.484 1 79 10 PHE B CA 1
ATOM 2950 C C . PHE B 1 10 ? -19.906 -10.711 16.484 1 79 10 PHE B C 1
ATOM 2952 O O . PHE B 1 10 ? -18.828 -11.242 16.266 1 79 10 PHE B O 1
ATOM 2959 N N . ALA B 1 11 ? -20.234 -9.617 16.016 1 77.81 11 ALA B N 1
ATOM 2960 C CA . ALA B 1 11 ? -19.375 -8.93 15.062 1 77.81 11 ALA B CA 1
ATOM 2961 C C . ALA B 1 11 ? -18.109 -8.414 15.734 1 77.81 11 ALA B C 1
ATOM 2963 O O . ALA B 1 11 ? -17.016 -8.469 15.148 1 77.81 11 ALA B O 1
ATOM 2964 N N . ASP B 1 12 ? -18.266 -8 16.938 1 80.12 12 ASP B N 1
ATOM 2965 C CA . ASP B 1 12 ? -17.109 -7.523 17.703 1 80.12 12 ASP B CA 1
ATOM 2966 C C . ASP B 1 12 ? -16.141 -8.664 18.016 1 80.12 12 ASP B C 1
ATOM 2968 O O . ASP B 1 12 ? -14.93 -8.484 17.984 1 80.12 12 ASP B O 1
ATOM 2972 N N . PHE B 1 13 ? -16.734 -9.773 18.312 1 78.69 13 PHE B N 1
ATOM 2973 C CA . PHE B 1 13 ? -15.922 -10.953 18.594 1 78.69 13 PHE B CA 1
ATOM 2974 C C . PHE B 1 13 ? -15.117 -11.352 17.359 1 78.69 13 PHE B C 1
ATOM 2976 O O . PHE B 1 13 ? -13.922 -11.648 17.453 1 78.69 13 PHE B O 1
ATOM 2983 N N . ILE B 1 14 ? -15.695 -11.281 16.234 1 78.12 14 ILE B N 1
ATOM 2984 C CA . ILE B 1 14 ? -15.062 -11.641 14.977 1 78.12 14 ILE B CA 1
ATOM 2985 C C . ILE B 1 14 ? -13.914 -10.688 14.68 1 78.12 14 ILE B C 1
ATOM 2987 O O . ILE B 1 14 ? -12.836 -11.109 14.258 1 78.12 14 ILE B O 1
ATOM 2991 N N . TYR B 1 15 ? -14.188 -9.484 15.008 1 78.38 15 TYR B N 1
ATOM 2992 C CA . TYR B 1 15 ? -13.164 -8.484 14.711 1 78.38 15 TYR B CA 1
ATOM 2993 C C . TYR B 1 15 ? -11.984 -8.617 15.672 1 78.38 15 TYR B C 1
ATOM 2995 O O . TYR B 1 15 ? -10.828 -8.5 15.266 1 78.38 15 TYR B O 1
ATOM 3003 N N . ARG B 1 16 ? -12.289 -8.898 16.906 1 79 16 ARG B N 1
ATOM 3004 C CA . ARG B 1 16 ? -11.242 -9.023 17.922 1 79 16 ARG B CA 1
ATOM 3005 C C . ARG B 1 16 ? -10.359 -10.234 17.656 1 79 16 ARG B C 1
ATOM 3007 O O . ARG B 1 16 ? -9.148 -10.195 17.906 1 79 16 ARG B O 1
ATOM 3014 N N . HIS B 1 17 ? -10.969 -11.219 17.109 1 85.44 17 HIS B N 1
ATOM 3015 C CA . HIS B 1 17 ? -10.234 -12.453 16.828 1 85.44 17 HIS B CA 1
ATOM 3016 C C . HIS B 1 17 ? -10.125 -12.688 15.328 1 85.44 17 HIS B C 1
ATOM 3018 O O . HIS B 1 17 ? -10.289 -13.812 14.852 1 85.44 17 HIS B O 1
ATOM 3024 N N . SER B 1 18 ? -9.922 -11.641 14.656 1 86.38 18 SER B N 1
ATOM 3025 C CA . SER B 1 18 ? -9.945 -11.68 13.203 1 86.38 18 SER B CA 1
ATOM 3026 C C . SER B 1 18 ? -8.898 -12.648 12.656 1 86.38 18 SER B C 1
ATOM 3028 O O . SER B 1 18 ? -9.148 -13.359 11.688 1 86.38 18 SER B O 1
ATOM 3030 N N . ARG B 1 19 ? -7.77 -12.82 13.312 1 86.69 19 ARG B N 1
ATOM 3031 C CA . ARG B 1 19 ? -6.699 -13.695 12.836 1 86.69 19 ARG B CA 1
ATOM 3032 C C . ARG B 1 19 ? -7.098 -15.164 12.945 1 86.69 19 ARG B C 1
ATOM 3034 O O . ARG B 1 19 ? -6.918 -15.93 12 1 86.69 19 ARG B O 1
ATOM 3041 N N . ALA B 1 20 ? -7.605 -15.508 14.023 1 90.12 20 ALA B N 1
ATOM 3042 C CA . ALA B 1 20 ? -8.047 -16.875 14.258 1 90.12 20 ALA B CA 1
ATOM 3043 C C . ALA B 1 20 ? -9.234 -17.234 13.367 1 90.12 20 ALA B C 1
ATOM 3045 O O . ALA B 1 20 ? -9.289 -18.328 12.805 1 90.12 20 ALA B O 1
ATOM 3046 N N . VAL B 1 21 ? -10.117 -16.312 13.266 1 90.75 21 VAL B N 1
ATOM 3047 C CA . VAL B 1 21 ? -11.312 -16.531 12.461 1 90.75 21 VAL B CA 1
ATOM 3048 C C . VAL B 1 21 ? -10.914 -16.719 10.992 1 90.75 21 VAL B C 1
ATOM 3050 O O . VAL B 1 21 ? -11.43 -17.594 10.312 1 90.75 21 VAL B O 1
ATOM 3053 N N . HIS B 1 22 ? -10.031 -15.875 10.609 1 91.12 22 HIS B N 1
ATOM 3054 C CA . HIS B 1 22 ? -9.57 -15.945 9.227 1 91.12 22 HIS B CA 1
ATOM 3055 C C . HIS B 1 22 ? -8.875 -17.281 8.945 1 91.12 22 HIS B C 1
ATOM 3057 O O . HIS B 1 22 ? -9.055 -17.859 7.879 1 91.12 22 HIS B O 1
ATOM 3063 N N . THR B 1 23 ? -8.117 -17.781 9.883 1 93.06 23 THR B N 1
ATOM 3064 C CA . THR B 1 23 ? -7.41 -19.047 9.742 1 93.06 23 THR B CA 1
ATOM 3065 C C . THR B 1 23 ? -8.398 -20.203 9.664 1 93.06 23 THR B C 1
ATOM 3067 O O . THR B 1 23 ? -8.227 -21.109 8.852 1 93.06 23 THR B O 1
ATOM 3070 N N . VAL B 1 24 ? -9.414 -20.141 10.414 1 93.56 24 VAL B N 1
ATOM 3071 C CA . VAL B 1 24 ? -10.43 -21.188 10.422 1 93.56 24 VAL B CA 1
ATOM 3072 C C . VAL B 1 24 ? -11.195 -21.156 9.094 1 93.56 24 VAL B C 1
ATOM 3074 O O . VAL B 1 24 ? -11.523 -22.219 8.547 1 93.56 24 VAL B O 1
ATOM 3077 N N . LYS B 1 25 ? -11.453 -20.016 8.648 1 94.25 25 LYS B N 1
ATOM 3078 C CA . LYS B 1 25 ? -12.141 -19.875 7.363 1 94.25 25 LYS B CA 1
ATOM 3079 C C . LYS B 1 25 ? -11.312 -20.484 6.23 1 94.25 25 LYS B C 1
ATOM 3081 O O . LYS B 1 25 ? -11.844 -21.172 5.355 1 94.25 25 LYS B O 1
ATOM 3086 N N . LEU B 1 26 ? -10.078 -20.141 6.277 1 95.19 26 LEU B N 1
ATOM 3087 C CA . LEU B 1 26 ? -9.188 -20.688 5.262 1 95.19 26 LEU B CA 1
ATOM 3088 C C . LEU B 1 26 ? -9.156 -22.219 5.336 1 95.19 26 LEU B C 1
ATOM 3090 O O . LEU B 1 26 ? -9.227 -22.891 4.305 1 95.19 26 LEU B O 1
ATOM 3094 N N . ALA B 1 27 ? -9.086 -22.734 6.527 1 96.38 27 ALA B N 1
ATOM 3095 C CA . ALA B 1 27 ? -9.086 -24.188 6.734 1 96.38 27 ALA B CA 1
ATOM 3096 C C . ALA B 1 27 ? -10.375 -24.812 6.227 1 96.38 27 ALA B C 1
ATOM 3098 O O . ALA B 1 27 ? -10.352 -25.875 5.598 1 96.38 27 ALA B O 1
ATOM 3099 N N . LEU B 1 28 ? -11.391 -24.156 6.473 1 96.5 28 LEU B N 1
ATOM 3100 C CA . LEU B 1 28 ? -12.695 -24.656 6.031 1 96.5 28 LEU B CA 1
ATOM 3101 C C . LEU B 1 28 ? -12.781 -24.656 4.512 1 96.5 28 LEU B C 1
ATOM 3103 O O . LEU B 1 28 ? -13.312 -25.594 3.918 1 96.5 28 LEU B O 1
ATOM 3107 N N . ALA B 1 29 ? -12.391 -23.578 3.941 1 96.69 29 ALA B N 1
ATOM 3108 C CA . ALA B 1 29 ? -12.398 -23.5 2.482 1 96.69 29 ALA B CA 1
ATOM 3109 C C . ALA B 1 29 ? -11.578 -24.625 1.872 1 96.69 29 ALA B C 1
ATOM 3111 O O . ALA B 1 29 ? -12.008 -25.266 0.91 1 96.69 29 ALA B O 1
ATOM 3112 N N . LEU B 1 30 ? -10.438 -24.906 2.447 1 96.88 30 LEU B N 1
ATOM 3113 C CA . LEU B 1 30 ? -9.578 -25.984 1.97 1 96.88 30 LEU B CA 1
ATOM 3114 C C . LEU B 1 30 ? -10.227 -27.344 2.205 1 96.88 30 LEU B C 1
ATOM 3116 O O . LEU B 1 30 ? -10.109 -28.234 1.372 1 96.88 30 LEU B O 1
ATOM 3120 N N . PHE B 1 31 ? -10.875 -27.453 3.266 1 96.5 31 PHE B N 1
ATOM 3121 C CA . PHE B 1 31 ? -11.578 -28.688 3.58 1 96.5 31 PHE B CA 1
ATOM 3122 C C . PHE B 1 31 ? -12.68 -28.953 2.562 1 96.5 31 PHE B C 1
ATOM 3124 O O . PHE B 1 31 ? -12.867 -30.094 2.123 1 96.5 31 PHE B O 1
ATOM 3131 N N . ILE B 1 32 ? -13.43 -27.938 2.258 1 96.56 32 ILE B N 1
ATOM 3132 C CA . ILE B 1 32 ? -14.492 -28.078 1.264 1 96.56 32 ILE B CA 1
ATOM 3133 C C . ILE B 1 32 ? -13.898 -28.531 -0.067 1 96.56 32 ILE B C 1
ATOM 3135 O O . ILE B 1 32 ? -14.43 -29.438 -0.709 1 96.56 32 ILE B O 1
ATOM 3139 N N . ALA B 1 33 ? -12.844 -27.891 -0.441 1 95.31 33 ALA B N 1
ATOM 3140 C CA . ALA B 1 33 ? -12.18 -28.281 -1.686 1 95.31 33 ALA B CA 1
ATOM 3141 C C . ALA B 1 33 ? -11.703 -29.719 -1.628 1 95.31 33 ALA B C 1
ATOM 3143 O O . ALA B 1 33 ? -11.867 -30.469 -2.592 1 95.31 33 ALA B O 1
ATOM 3144 N N . ALA B 1 34 ? -11.141 -30.156 -0.512 1 93.69 34 ALA B N 1
ATOM 3145 C CA . ALA B 1 34 ? -10.672 -31.516 -0.338 1 93.69 34 ALA B CA 1
ATOM 3146 C C . ALA B 1 34 ? -11.836 -32.5 -0.37 1 93.69 34 ALA B C 1
ATOM 3148 O O . ALA B 1 34 ? -11.719 -33.594 -0.932 1 93.69 34 ALA B O 1
ATOM 3149 N N . ALA B 1 35 ? -12.898 -32.125 0.2 1 94.94 35 ALA B N 1
ATOM 3150 C CA . ALA B 1 35 ? -14.078 -32.969 0.226 1 94.94 35 ALA B CA 1
ATOM 3151 C C . ALA B 1 35 ? -14.656 -33.156 -1.175 1 94.94 35 ALA B C 1
ATOM 3153 O O . ALA B 1 35 ? -15.078 -34.25 -1.544 1 94.94 35 ALA B O 1
ATOM 3154 N N . ILE B 1 36 ? -14.711 -32.094 -1.9 1 93.75 36 ILE B N 1
ATOM 3155 C CA . ILE B 1 36 ? -15.195 -32.156 -3.273 1 93.75 36 ILE B CA 1
ATOM 3156 C C . ILE B 1 36 ? -14.312 -33.125 -4.086 1 93.75 36 ILE B C 1
ATOM 3158 O O . ILE B 1 36 ? -14.82 -33.938 -4.859 1 93.75 36 ILE B O 1
ATOM 3162 N N . ASN B 1 37 ? -13.062 -33 -3.875 1 90.06 37 ASN B N 1
ATOM 3163 C CA . ASN B 1 37 ? -12.141 -33.875 -4.59 1 90.06 37 ASN B CA 1
ATOM 3164 C C . ASN B 1 37 ? -12.289 -35.344 -4.152 1 90.06 37 ASN B C 1
ATOM 3166 O O . ASN B 1 37 ? -12.117 -36.25 -4.957 1 90.06 37 ASN B O 1
ATOM 3170 N N . ALA B 1 38 ? -12.547 -35.594 -2.879 1 90.19 38 ALA B N 1
ATOM 3171 C CA . ALA B 1 38 ? -12.734 -36.938 -2.373 1 90.19 38 ALA B CA 1
ATOM 3172 C C . ALA B 1 38 ? -13.953 -37.594 -3.006 1 90.19 38 ALA B C 1
ATOM 3174 O O . ALA B 1 38 ? -13.961 -38.812 -3.232 1 90.19 38 ALA B O 1
ATOM 3175 N N . ILE B 1 39 ? -14.891 -36.812 -3.35 1 91.19 39 ILE B N 1
ATOM 3176 C CA . ILE B 1 39 ? -16.141 -37.344 -3.877 1 91.19 39 ILE B CA 1
ATOM 3177 C C . ILE B 1 39 ? -16.047 -37.531 -5.391 1 91.19 39 ILE B C 1
ATOM 3179 O O . ILE B 1 39 ? -16.438 -38.562 -5.938 1 91.19 39 ILE B O 1
ATOM 3183 N N . TRP B 1 40 ? -15.484 -36.562 -6.164 1 89.88 40 TRP B N 1
ATOM 3184 C CA . TRP B 1 40 ? -15.539 -36.562 -7.625 1 89.88 40 TRP B CA 1
ATOM 3185 C C . TRP B 1 40 ? -14.156 -36.812 -8.219 1 89.88 40 TRP B C 1
ATOM 3187 O O . TRP B 1 40 ? -14.023 -37.062 -9.422 1 89.88 40 TRP B O 1
ATOM 3197 N N . SER B 1 41 ? -13.133 -36.875 -7.484 1 83.81 41 SER B N 1
ATOM 3198 C CA . SER B 1 41 ? -11.758 -37.062 -7.934 1 83.81 41 SER B CA 1
ATOM 3199 C C . SER B 1 41 ? -11.445 -36.219 -9.164 1 83.81 41 SER B C 1
ATOM 3201 O O . SER B 1 41 ? -11.086 -36.719 -10.219 1 83.81 41 SER B O 1
ATOM 3203 N N . LEU B 1 42 ? -11.5 -34.969 -9.102 1 81.38 42 LEU B N 1
ATOM 3204 C CA . LEU B 1 42 ? -11.25 -34.031 -10.203 1 81.38 42 LEU B CA 1
ATOM 3205 C C . LEU B 1 42 ? -9.773 -34 -10.57 1 81.38 42 LEU B C 1
ATOM 3207 O O . LEU B 1 42 ? -8.914 -33.969 -9.695 1 81.38 42 LEU B O 1
ATOM 3211 N N . PRO B 1 43 ? -9.594 -34.156 -11.914 1 82.25 43 PRO B N 1
ATOM 3212 C CA . PRO B 1 43 ? -8.188 -34.031 -12.312 1 82.25 43 PRO B CA 1
ATOM 3213 C C . PRO B 1 43 ? -7.617 -32.656 -11.961 1 82.25 43 PRO B C 1
ATOM 3215 O O . PRO B 1 43 ? -8.312 -31.641 -12.078 1 82.25 43 PRO B O 1
ATOM 3218 N N . HIS B 1 44 ? -6.441 -32.562 -11.367 1 82.06 44 HIS B N 1
ATOM 3219 C CA . HIS B 1 44 ? -5.727 -31.344 -11.023 1 82.06 44 HIS B CA 1
ATOM 3220 C C . HIS B 1 44 ? -6.477 -30.547 -9.961 1 82.06 44 HIS B C 1
ATOM 3222 O O . HIS B 1 44 ? -6.582 -29.312 -10.055 1 82.06 44 HIS B O 1
ATOM 3228 N N . PHE B 1 45 ? -7.07 -31.188 -9.062 1 85.06 45 PHE B N 1
ATOM 3229 C CA . PHE B 1 45 ? -7.883 -30.562 -8.031 1 85.06 45 PHE B CA 1
ATOM 3230 C C . PHE B 1 45 ? -7.039 -29.609 -7.184 1 85.06 45 PHE B C 1
ATOM 3232 O O . PHE B 1 45 ? -7.566 -28.688 -6.555 1 85.06 45 PHE B O 1
ATOM 3239 N N . VAL B 1 46 ? -5.723 -29.719 -7.223 1 87.5 46 VAL B N 1
ATOM 3240 C CA . VAL B 1 46 ? -4.789 -28.969 -6.402 1 87.5 46 VAL B CA 1
ATOM 3241 C C . VAL B 1 46 ? -4.895 -27.484 -6.738 1 87.5 46 VAL B C 1
ATOM 3243 O O . VAL B 1 46 ? -4.691 -26.625 -5.875 1 87.5 46 VAL B O 1
ATOM 3246 N N . TRP B 1 47 ? -5.309 -27.156 -7.914 1 90.12 47 TRP B N 1
ATOM 3247 C CA . TRP B 1 47 ? -5.348 -25.766 -8.352 1 90.12 47 TRP B CA 1
ATOM 3248 C C . TRP B 1 47 ? -6.488 -25.016 -7.68 1 90.12 47 TRP B C 1
ATOM 3250 O O . TRP B 1 47 ? -6.41 -23.797 -7.492 1 90.12 47 TRP B O 1
ATOM 3260 N N . SER B 1 48 ? -7.531 -25.766 -7.352 1 94.19 48 SER B N 1
ATOM 3261 C CA . SER B 1 48 ? -8.57 -25.125 -6.555 1 94.19 48 SER B CA 1
ATOM 3262 C C . SER B 1 48 ? -8.047 -24.719 -5.18 1 94.19 48 SER B C 1
ATOM 3264 O O . SER B 1 48 ? -8.297 -23.609 -4.711 1 94.19 48 SER B O 1
ATOM 3266 N N . MET B 1 49 ? -7.258 -25.609 -4.598 1 95.12 49 MET B N 1
ATOM 3267 C CA . MET B 1 49 ? -6.719 -25.344 -3.268 1 95.12 49 MET B CA 1
ATOM 3268 C C . MET B 1 49 ? -5.688 -24.234 -3.307 1 95.12 49 MET B C 1
ATOM 3270 O O . MET B 1 49 ? -5.656 -23.375 -2.42 1 95.12 49 MET B O 1
ATOM 3274 N N . VAL B 1 50 ? -4.875 -24.266 -4.328 1 93.38 50 VAL B N 1
ATOM 3275 C CA . VAL B 1 50 ? -3.883 -23.219 -4.508 1 93.38 50 VAL B CA 1
ATOM 3276 C C . VAL B 1 50 ? -4.582 -21.859 -4.625 1 93.38 50 VAL B C 1
ATOM 3278 O O . VAL B 1 50 ? -4.18 -20.891 -3.98 1 93.38 50 VAL B O 1
ATOM 3281 N N . THR B 1 51 ? -5.621 -21.797 -5.41 1 94.75 51 THR B N 1
ATOM 3282 C CA . THR B 1 51 ? -6.387 -20.578 -5.637 1 94.75 51 THR B CA 1
ATOM 3283 C C . THR B 1 51 ? -6.984 -20.062 -4.328 1 94.75 51 THR B C 1
ATOM 3285 O O . THR B 1 51 ? -6.922 -18.875 -4.039 1 94.75 51 THR B O 1
ATOM 3288 N N . ILE B 1 52 ? -7.484 -20.953 -3.568 1 95.94 52 ILE B N 1
ATOM 3289 C CA . ILE B 1 52 ? -8.078 -20.594 -2.287 1 95.94 52 ILE B CA 1
ATOM 3290 C C . ILE B 1 52 ? -7.027 -19.938 -1.395 1 95.94 52 ILE B C 1
ATOM 3292 O O . ILE B 1 52 ? -7.277 -18.891 -0.792 1 95.94 52 ILE B O 1
ATOM 3296 N N . VAL B 1 53 ? -5.883 -20.484 -1.321 1 95.19 53 VAL B N 1
ATOM 3297 C CA . VAL B 1 53 ? -4.816 -19.969 -0.473 1 95.19 53 VAL B CA 1
ATOM 3298 C C . VAL B 1 53 ? -4.379 -18.594 -0.972 1 95.19 53 VAL B C 1
ATOM 3300 O O . VAL B 1 53 ? -4.211 -17.672 -0.18 1 95.19 53 VAL B O 1
ATOM 3303 N N . ILE B 1 54 ? -4.266 -18.484 -2.236 1 93.19 54 ILE B N 1
ATOM 3304 C CA . ILE B 1 54 ? -3.785 -17.234 -2.818 1 93.19 54 ILE B CA 1
ATOM 3305 C C . ILE B 1 54 ? -4.793 -16.109 -2.549 1 93.19 54 ILE B C 1
ATOM 3307 O O . ILE B 1 54 ? -4.41 -14.984 -2.227 1 93.19 54 ILE B O 1
ATOM 3311 N N . ILE B 1 55 ? -6.012 -16.422 -2.617 1 92.44 55 ILE B N 1
ATOM 3312 C CA . ILE B 1 55 ? -7.051 -15.406 -2.455 1 92.44 55 ILE B CA 1
ATOM 3313 C C . ILE B 1 55 ? -7.203 -15.055 -0.978 1 92.44 55 ILE B C 1
ATOM 3315 O O . ILE B 1 55 ? -7.27 -13.875 -0.616 1 92.44 55 ILE B O 1
ATOM 3319 N N . MET B 1 56 ? -7.176 -16.031 -0.155 1 90.94 56 MET B N 1
ATOM 3320 C CA . MET B 1 56 ? -7.629 -15.82 1.218 1 90.94 56 MET B CA 1
ATOM 3321 C C . MET B 1 56 ? -6.449 -15.531 2.141 1 90.94 56 MET B C 1
ATOM 3323 O O . MET B 1 56 ? -6.621 -14.945 3.209 1 90.94 56 MET B O 1
ATOM 3327 N N . MET B 1 57 ? -5.305 -15.891 1.869 1 85.69 57 MET B N 1
ATOM 3328 C CA . MET B 1 57 ? -4.211 -15.781 2.83 1 85.69 57 MET B CA 1
ATOM 3329 C C . MET B 1 57 ? -3.848 -14.328 3.078 1 85.69 57 MET B C 1
ATOM 3331 O O . MET B 1 57 ? -3.551 -13.938 4.211 1 85.69 57 MET B O 1
ATOM 3335 N N . GLY B 1 58 ? -3.904 -13.477 2.092 1 76.06 58 GLY B N 1
ATOM 3336 C CA . GLY B 1 58 ? -3.451 -12.109 2.289 1 76.06 58 GLY B CA 1
ATOM 3337 C C . GLY B 1 58 ? -4.586 -11.133 2.557 1 76.06 58 GLY B C 1
ATOM 3338 O O . GLY B 1 58 ? -4.355 -10.016 3.01 1 76.06 58 GLY B O 1
ATOM 3339 N N . LEU B 1 59 ? -5.742 -11.414 2.355 1 77.06 59 LEU B N 1
ATOM 3340 C CA . LEU B 1 59 ? -6.863 -10.492 2.48 1 77.06 59 LEU B CA 1
ATOM 3341 C C . LEU B 1 59 ? -8.008 -11.125 3.27 1 77.06 59 LEU B C 1
ATOM 3343 O O . LEU B 1 59 ? -8.859 -11.805 2.695 1 77.06 59 LEU B O 1
ATOM 3347 N N . PRO B 1 60 ? -8.039 -10.742 4.492 1 80.19 60 PRO B N 1
ATOM 3348 C CA . PRO B 1 60 ? -9.086 -11.367 5.309 1 80.19 60 PRO B CA 1
ATOM 3349 C C . PRO B 1 60 ? -10.469 -10.781 5.039 1 80.19 60 PRO B C 1
ATOM 3351 O O . PRO B 1 60 ? -11.477 -11.406 5.371 1 80.19 60 PRO B O 1
ATOM 3354 N N . GLN B 1 61 ? -10.562 -9.711 4.359 1 86.31 61 GLN B N 1
ATOM 3355 C CA . GLN B 1 61 ? -11.844 -9.031 4.191 1 86.31 61 GLN B CA 1
ATOM 3356 C C . GLN B 1 61 ? -12.617 -9.594 3.008 1 86.31 61 GLN B C 1
ATOM 3358 O O . GLN B 1 61 ? -12.023 -9.992 2 1 86.31 61 GLN B O 1
ATOM 3363 N N . VAL B 1 62 ? -13.953 -9.539 3.168 1 88.06 62 VAL B N 1
ATOM 3364 C CA . VAL B 1 62 ? -14.852 -10.055 2.143 1 88.06 62 VAL B CA 1
ATOM 3365 C C . VAL B 1 62 ? -14.633 -9.297 0.835 1 88.06 62 VAL B C 1
ATOM 3367 O O . VAL B 1 62 ? -14.523 -9.906 -0.231 1 88.06 62 VAL B O 1
ATOM 3370 N N . GLY B 1 63 ? -14.602 -8.008 0.91 1 86.94 63 GLY B N 1
ATOM 3371 C CA . GLY B 1 63 ? -14.391 -7.207 -0.288 1 86.94 63 GLY B CA 1
ATOM 3372 C C . GLY B 1 63 ? -13.094 -7.531 -1.006 1 86.94 63 GLY B C 1
ATOM 3373 O O . GLY B 1 63 ? -13.055 -7.562 -2.236 1 86.94 63 GLY B O 1
ATOM 3374 N N . GLY B 1 64 ? -12.086 -7.785 -0.268 1 87.69 64 GLY B N 1
ATOM 3375 C CA . GLY B 1 64 ? -10.797 -8.164 -0.834 1 87.69 64 GLY B CA 1
ATOM 3376 C C . GLY B 1 64 ? -10.828 -9.516 -1.522 1 87.69 64 GLY B C 1
ATOM 3377 O O . GLY B 1 64 ? -10.25 -9.68 -2.598 1 87.69 64 GLY B O 1
ATOM 3378 N N . ALA B 1 65 ? -11.5 -10.422 -0.926 1 90.94 65 ALA B N 1
ATOM 3379 C CA . ALA B 1 65 ? -11.617 -11.766 -1.499 1 90.94 65 ALA B CA 1
ATOM 3380 C C . ALA B 1 65 ? -12.391 -11.734 -2.814 1 90.94 65 ALA B C 1
ATOM 3382 O O . ALA B 1 65 ? -12.008 -12.398 -3.779 1 90.94 65 ALA B O 1
ATOM 3383 N N . ILE B 1 66 ? -13.391 -10.938 -2.854 1 91.12 66 ILE B N 1
ATOM 3384 C CA . ILE B 1 66 ? -14.227 -10.844 -4.047 1 91.12 66 ILE B CA 1
ATOM 3385 C C . ILE B 1 66 ? -13.422 -10.219 -5.188 1 91.12 66 ILE B C 1
ATOM 3387 O O . ILE B 1 66 ? -13.414 -10.734 -6.305 1 91.12 66 ILE B O 1
ATOM 3391 N N . GLU B 1 67 ? -12.82 -9.195 -4.898 1 90.88 67 GLU B N 1
ATOM 3392 C CA . GLU B 1 67 ? -12.039 -8.484 -5.906 1 90.88 67 GLU B CA 1
ATOM 3393 C C . GLU B 1 67 ? -10.93 -9.375 -6.469 1 90.88 67 GLU B C 1
ATOM 3395 O O . GLU B 1 67 ? -10.773 -9.477 -7.688 1 90.88 67 GLU B O 1
ATOM 3400 N N . LYS B 1 68 ? -10.188 -10.031 -5.621 1 92.06 68 LYS B N 1
ATOM 3401 C CA . LYS B 1 68 ? -9.078 -10.883 -6.047 1 92.06 68 LYS B CA 1
ATOM 3402 C C . LYS B 1 68 ? -9.578 -12.094 -6.824 1 92.06 68 LYS B C 1
ATOM 3404 O O . LYS B 1 68 ? -8.938 -12.531 -7.785 1 92.06 68 LYS B O 1
ATOM 3409 N N . SER B 1 69 ? -10.688 -12.602 -6.355 1 94.31 69 SER B N 1
ATOM 3410 C CA . SER B 1 69 ? -11.266 -13.75 -7.051 1 94.31 69 SER B CA 1
ATOM 3411 C C . SER B 1 69 ? -11.711 -13.375 -8.461 1 94.31 69 SER B C 1
ATOM 3413 O O . SER B 1 69 ? -11.492 -14.125 -9.406 1 94.31 69 SER B O 1
ATOM 3415 N N . LEU B 1 70 ? -12.305 -12.219 -8.555 1 93.94 70 LEU B N 1
ATOM 3416 C CA . LEU B 1 70 ? -12.766 -11.773 -9.859 1 93.94 70 LEU B CA 1
ATOM 3417 C C . LEU B 1 70 ? -11.586 -11.5 -10.789 1 93.94 70 LEU B C 1
ATOM 3419 O O . LEU B 1 70 ? -11.617 -11.852 -11.969 1 93.94 70 LEU B O 1
ATOM 3423 N N . GLN B 1 71 ? -10.648 -10.875 -10.289 1 93.56 71 GLN B N 1
ATOM 3424 C CA . GLN B 1 71 ? -9.453 -10.602 -11.086 1 93.56 71 GLN B CA 1
ATOM 3425 C C . GLN B 1 71 ? -8.773 -11.898 -11.516 1 93.56 71 GLN B C 1
ATOM 3427 O O . GLN B 1 71 ? -8.328 -12.023 -12.656 1 93.56 71 GLN B O 1
ATOM 3432 N N . ARG B 1 72 ? -8.734 -12.773 -10.586 1 94.56 72 ARG B N 1
ATOM 3433 C CA . ARG B 1 72 ? -8.117 -14.062 -10.906 1 94.56 72 ARG B CA 1
ATOM 3434 C C . ARG B 1 72 ? -8.938 -14.812 -11.953 1 94.56 72 ARG B C 1
ATOM 3436 O O . ARG B 1 72 ? -8.375 -15.398 -12.875 1 94.56 72 ARG B O 1
ATOM 3443 N N . ALA B 1 73 ? -10.219 -14.805 -11.766 1 95.56 73 ALA B N 1
ATOM 3444 C CA . ALA B 1 73 ? -11.094 -15.484 -12.719 1 95.56 73 ALA B CA 1
ATOM 3445 C C . ALA B 1 73 ? -10.938 -14.906 -14.117 1 95.56 73 ALA B C 1
ATOM 3447 O O . ALA B 1 73 ? -10.734 -15.641 -15.086 1 95.56 73 ALA B O 1
ATOM 3448 N N . ILE B 1 74 ? -10.984 -13.625 -14.227 1 95.75 74 ILE B N 1
ATOM 3449 C CA . ILE B 1 74 ? -10.875 -12.953 -15.508 1 95.75 74 ILE B CA 1
ATOM 3450 C C . ILE B 1 74 ? -9.484 -13.172 -16.094 1 95.75 74 ILE B C 1
ATOM 3452 O O . ILE B 1 74 ? -9.344 -13.508 -17.281 1 95.75 74 ILE B O 1
ATOM 3456 N N . GLY B 1 75 ? -8.531 -12.984 -15.297 1 96 75 GLY B N 1
ATOM 3457 C CA . GLY B 1 75 ? -7.164 -13.203 -15.742 1 96 75 GLY B CA 1
ATOM 3458 C C . GLY B 1 75 ? -6.914 -14.617 -16.234 1 96 75 GLY B C 1
ATOM 3459 O O . GLY B 1 75 ? -6.27 -14.82 -17.266 1 96 75 GLY B O 1
ATOM 3460 N N . THR B 1 76 ? -7.441 -15.531 -15.477 1 95.81 76 THR B N 1
ATOM 3461 C CA . THR B 1 76 ? -7.262 -16.938 -15.836 1 95.81 76 THR B CA 1
ATOM 3462 C C . THR B 1 76 ? -7.988 -17.266 -17.141 1 95.81 76 THR B C 1
ATOM 3464 O O . THR B 1 76 ? -7.441 -17.938 -18 1 95.81 76 THR B O 1
ATOM 3467 N N . CYS B 1 77 ? -9.141 -16.781 -17.281 1 95.81 77 CYS B N 1
ATOM 3468 C CA . CYS B 1 77 ? -9.906 -17.031 -18.5 1 95.81 77 CYS B CA 1
ATOM 3469 C C . CYS B 1 77 ? -9.227 -16.422 -19.719 1 95.81 77 CYS B C 1
ATOM 3471 O O . CYS B 1 77 ? -9.078 -17.094 -20.734 1 95.81 77 CYS B O 1
ATOM 3473 N N . LEU B 1 78 ? -8.781 -15.219 -19.609 1 95.44 78 LEU B N 1
ATOM 3474 C CA . LEU B 1 78 ? -8.109 -14.547 -20.703 1 95.44 78 LEU B CA 1
ATOM 3475 C C . LEU B 1 78 ? -6.766 -15.195 -21.016 1 95.44 78 LEU B C 1
ATOM 3477 O O . LEU B 1 78 ? -6.426 -15.414 -22.172 1 95.44 78 LEU B O 1
ATOM 3481 N N . GLY B 1 79 ? -6.051 -15.469 -19.984 1 95.06 79 GLY B N 1
ATOM 3482 C CA . GLY B 1 79 ? -4.77 -16.141 -20.156 1 95.06 79 GLY B CA 1
ATOM 3483 C C . GLY B 1 79 ? -4.898 -17.531 -20.766 1 95.06 79 GLY B C 1
ATOM 3484 O O . GLY B 1 79 ? -4.129 -17.891 -21.656 1 95.06 79 GLY B O 1
ATOM 3485 N N . SER B 1 80 ? -5.863 -18.25 -20.266 1 93.25 80 SER B N 1
ATOM 3486 C CA . SER B 1 80 ? -6.078 -19.609 -20.781 1 93.25 80 SER B CA 1
ATOM 3487 C C . SER B 1 80 ? -6.535 -19.562 -22.234 1 93.25 80 SER B C 1
ATOM 3489 O O . SER B 1 80 ? -6.117 -20.406 -23.047 1 93.25 80 SER B O 1
ATOM 3491 N N . ALA B 1 81 ? -7.41 -18.688 -22.547 1 93.19 81 ALA B N 1
ATOM 3492 C CA . ALA B 1 81 ? -7.879 -18.562 -23.922 1 93.19 81 ALA B CA 1
ATOM 3493 C C . ALA B 1 81 ? -6.719 -18.281 -24.875 1 93.19 81 ALA B C 1
ATOM 3495 O O . ALA B 1 81 ? -6.602 -18.922 -25.922 1 93.19 81 ALA B O 1
ATOM 3496 N N . TYR B 1 82 ? -5.895 -17.375 -24.547 1 93.69 82 TYR B N 1
ATOM 3497 C CA . TYR B 1 82 ? -4.738 -17.047 -25.359 1 93.69 82 TYR B CA 1
ATOM 3498 C C . TYR B 1 82 ? -3.762 -18.219 -25.422 1 93.69 82 TYR B C 1
ATOM 3500 O O . TYR B 1 82 ? -3.217 -18.516 -26.484 1 93.69 82 TYR B O 1
ATOM 3508 N N . GLY B 1 83 ? -3.494 -18.828 -24.297 1 91.06 83 GLY B N 1
ATOM 3509 C CA . GLY B 1 83 ? -2.605 -19.984 -24.266 1 91.06 83 GLY B CA 1
ATOM 3510 C C . GLY B 1 83 ? -3.078 -21.125 -25.141 1 91.06 83 GLY B C 1
ATOM 3511 O O . GLY B 1 83 ? -2.297 -21.688 -25.906 1 91.06 83 GLY B O 1
ATOM 3512 N N . VAL B 1 84 ? -4.344 -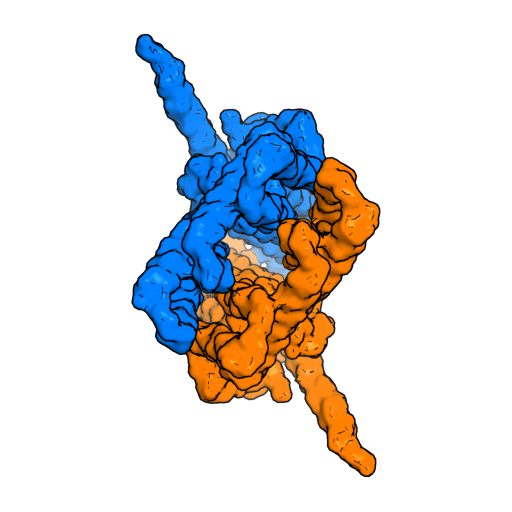21.422 -25.062 1 88.38 84 VAL B N 1
ATOM 3513 C CA . VAL B 1 84 ? -4.918 -22.5 -25.844 1 88.38 84 VAL B CA 1
ATOM 3514 C C . VAL B 1 84 ? -4.855 -22.141 -27.328 1 88.38 84 VAL B C 1
ATOM 3516 O O . VAL B 1 84 ? -4.547 -23 -28.172 1 88.38 84 VAL B O 1
ATOM 3519 N N . LEU B 1 85 ? -5.176 -20.922 -27.609 1 90.69 85 LEU B N 1
ATOM 3520 C CA . LEU B 1 85 ? -5.113 -20.453 -28.984 1 90.69 85 LEU B CA 1
ATOM 3521 C C . LEU B 1 85 ? -3.711 -20.641 -29.562 1 90.69 85 LEU B C 1
ATOM 3523 O O . LEU B 1 85 ? -3.553 -21.047 -30.703 1 90.69 85 LEU B O 1
ATOM 3527 N N . LEU B 1 86 ? -2.723 -20.359 -28.828 1 91.12 86 LEU B N 1
ATOM 3528 C CA . LEU B 1 86 ? -1.34 -20.469 -29.281 1 91.12 86 LEU B CA 1
ATOM 3529 C C . LEU B 1 86 ? -0.954 -21.922 -29.5 1 91.12 86 LEU B C 1
ATOM 3531 O O . LEU B 1 86 ? -0.274 -22.25 -30.469 1 91.12 86 LEU B O 1
ATOM 3535 N N . VAL B 1 87 ? -1.389 -22.781 -28.641 1 87.06 87 VAL B N 1
ATOM 3536 C CA . VAL B 1 87 ? -1.03 -24.203 -28.719 1 87.06 87 VAL B CA 1
ATOM 3537 C C . VAL B 1 87 ? -1.672 -24.828 -29.953 1 87.06 87 VAL B C 1
ATOM 3539 O O . VAL B 1 87 ? -1.065 -25.688 -30.609 1 87.06 87 VAL B O 1
ATOM 3542 N N . ILE B 1 88 ? -2.854 -24.422 -30.297 1 86.12 88 ILE B N 1
ATOM 3543 C CA . ILE B 1 88 ? -3.578 -25.016 -31.422 1 86.12 88 ILE B CA 1
ATOM 3544 C C . ILE B 1 88 ? -3.018 -24.484 -32.719 1 86.12 88 ILE B C 1
ATOM 3546 O O . ILE B 1 88 ? -2.975 -25.203 -33.75 1 86.12 88 ILE B O 1
ATOM 3550 N N . THR B 1 89 ? -2.582 -23.266 -32.75 1 86.94 89 THR B N 1
ATOM 3551 C CA . THR B 1 89 ? -2.219 -22.609 -34 1 86.94 89 THR B CA 1
ATOM 3552 C C . THR B 1 89 ? -0.732 -22.797 -34.281 1 86.94 89 THR B C 1
ATOM 3554 O O . THR B 1 89 ? -0.322 -22.797 -35.438 1 86.94 89 THR B O 1
ATOM 3557 N N . MET B 1 90 ? 0.008 -22.891 -33.219 1 81.56 90 MET B N 1
ATOM 3558 C CA . MET B 1 90 ? 1.45 -22.859 -33.438 1 81.56 90 MET B CA 1
ATOM 3559 C C . MET B 1 90 ? 2.061 -24.234 -33.25 1 81.56 90 MET B C 1
ATOM 3561 O O . MET B 1 90 ? 1.705 -24.953 -32.312 1 81.56 90 MET B O 1
ATOM 3565 N N . GLY B 1 91 ? 2.826 -24.672 -34.188 1 77.5 91 GLY B N 1
ATOM 3566 C CA . GLY B 1 91 ? 3.467 -25.969 -34.094 1 77.5 91 GLY B CA 1
ATOM 3567 C C . GLY B 1 91 ? 4.93 -25.891 -33.688 1 77.5 91 GLY B C 1
ATOM 3568 O O . GLY B 1 91 ? 5.453 -26.781 -33.031 1 77.5 91 GLY B O 1
ATOM 3569 N N . GLY B 1 92 ? 5.668 -24.812 -34 1 86.81 92 GLY B N 1
ATOM 3570 C CA . GLY B 1 92 ? 7.094 -24.703 -33.719 1 86.81 92 GLY B CA 1
ATOM 3571 C C . GLY B 1 92 ? 7.398 -24.141 -32.344 1 86.81 92 GLY B C 1
ATOM 3572 O O . GLY B 1 92 ? 6.668 -23.281 -31.844 1 86.81 92 GLY B O 1
ATOM 3573 N N . TYR B 1 93 ? 8.453 -24.703 -31.75 1 87.31 93 TYR B N 1
ATOM 3574 C CA . TYR B 1 93 ? 8.852 -24.297 -30.406 1 87.31 93 TYR B CA 1
ATOM 3575 C C . TYR B 1 93 ? 9.109 -22.797 -30.344 1 87.31 93 TYR B C 1
ATOM 3577 O O . TYR B 1 93 ? 8.539 -22.094 -29.5 1 87.31 93 TYR B O 1
ATOM 3585 N N . TRP B 1 94 ? 9.914 -22.281 -31.234 1 91 94 TRP B N 1
ATOM 3586 C CA . TRP B 1 94 ? 10.344 -20.891 -31.156 1 91 94 TRP B CA 1
ATOM 3587 C C . TRP B 1 94 ? 9.227 -19.953 -31.578 1 91 94 TRP B C 1
ATOM 3589 O O . TRP B 1 94 ? 9.117 -18.828 -31.078 1 91 94 TRP B O 1
ATOM 3599 N N . ASP B 1 95 ? 8.359 -20.359 -32.5 1 92 95 ASP B N 1
ATOM 3600 C CA . ASP B 1 95 ? 7.184 -19.562 -32.844 1 92 95 ASP B CA 1
ATOM 3601 C C . ASP B 1 95 ? 6.227 -19.438 -31.656 1 92 95 ASP B C 1
ATOM 3603 O O . ASP B 1 95 ? 5.707 -18.359 -31.375 1 92 95 ASP B O 1
ATOM 3607 N N . LEU B 1 96 ? 6.07 -20.594 -31.016 1 91.81 96 LEU B N 1
ATOM 3608 C CA . LEU B 1 96 ? 5.191 -20.625 -29.859 1 91.81 96 LEU B CA 1
ATOM 3609 C C . LEU B 1 96 ? 5.742 -19.75 -28.734 1 91.81 96 LEU B C 1
ATOM 3611 O O . LEU B 1 96 ? 5.016 -18.922 -28.188 1 91.81 96 LEU B O 1
ATOM 3615 N N . MET B 1 97 ? 7.027 -19.906 -28.5 1 92.69 97 MET B N 1
ATOM 3616 C CA . MET B 1 97 ? 7.645 -19.141 -27.422 1 92.69 97 MET B CA 1
ATOM 3617 C C . MET B 1 97 ? 7.691 -17.656 -27.75 1 92.69 97 MET B C 1
ATOM 3619 O O . MET B 1 97 ? 7.492 -16.812 -26.875 1 92.69 97 MET B O 1
ATOM 3623 N N . GLY B 1 98 ? 7.961 -17.359 -28.984 1 94.06 98 GLY B N 1
ATOM 3624 C CA . GLY B 1 98 ? 7.984 -15.961 -29.406 1 94.06 98 GLY B CA 1
ATOM 3625 C C . GLY B 1 98 ? 6.656 -15.258 -29.203 1 94.06 98 GLY B C 1
ATOM 3626 O O . GLY B 1 98 ? 6.617 -14.141 -28.672 1 94.06 98 GLY B O 1
ATOM 3627 N N . LEU B 1 99 ? 5.609 -15.898 -29.578 1 95.19 99 LEU B N 1
ATOM 3628 C CA . LEU B 1 99 ? 4.285 -15.312 -29.453 1 95.19 99 LEU B CA 1
ATOM 3629 C C . LEU B 1 99 ? 3.852 -15.273 -27.984 1 95.19 99 LEU B C 1
ATOM 3631 O O . LEU B 1 99 ? 3.117 -14.367 -27.578 1 95.19 99 LEU B O 1
ATOM 3635 N N . LEU B 1 100 ? 4.254 -16.312 -27.266 1 94.94 100 LEU B N 1
ATOM 3636 C CA . LEU B 1 100 ? 3.99 -16.297 -25.828 1 94.94 100 LEU B CA 1
ATOM 3637 C C . LEU B 1 100 ? 4.641 -15.094 -25.156 1 94.94 100 LEU B C 1
ATOM 3639 O O . LEU B 1 100 ? 3.986 -14.367 -24.406 1 94.94 100 LEU B O 1
ATOM 3643 N N . ILE B 1 101 ? 5.941 -14.883 -25.484 1 96.38 101 ILE B N 1
ATOM 3644 C CA . ILE B 1 101 ? 6.691 -13.781 -24.891 1 96.38 101 ILE B CA 1
ATOM 3645 C C . ILE B 1 101 ? 6.082 -12.453 -25.312 1 96.38 101 ILE B C 1
ATOM 3647 O O . ILE B 1 101 ? 5.949 -11.531 -24.5 1 96.38 101 ILE B O 1
ATOM 3651 N N . LEU B 1 102 ? 5.66 -12.367 -26.5 1 96.12 102 LEU B N 1
ATOM 3652 C CA . LEU B 1 102 ? 5.004 -11.156 -26.984 1 96.12 102 LEU B CA 1
ATOM 3653 C C . LEU B 1 102 ? 3.703 -10.906 -26.234 1 96.12 102 LEU B C 1
ATOM 3655 O O . LEU B 1 102 ? 3.416 -9.773 -25.844 1 96.12 102 LEU B O 1
ATOM 3659 N N . GLY B 1 103 ? 2.879 -11.922 -26.109 1 95.88 103 GLY B N 1
ATOM 3660 C CA . GLY B 1 103 ? 1.632 -11.781 -25.375 1 95.88 103 GLY B CA 1
ATOM 3661 C C . GLY B 1 103 ? 1.832 -11.32 -23.938 1 95.88 103 GLY B C 1
ATOM 3662 O O . GLY B 1 103 ? 1.158 -10.398 -23.484 1 95.88 103 GLY B O 1
ATOM 3663 N N . VAL B 1 104 ? 2.775 -11.961 -23.266 1 96.06 104 VAL B N 1
ATOM 3664 C CA . VAL B 1 104 ? 3.057 -11.602 -21.875 1 96.06 104 VAL B CA 1
ATOM 3665 C C . VAL B 1 104 ? 3.594 -10.18 -21.812 1 96.06 104 VAL B C 1
ATOM 3667 O O . VAL B 1 104 ? 3.252 -9.422 -20.906 1 96.06 104 VAL B O 1
ATOM 3670 N N . SER B 1 105 ? 4.41 -9.812 -22.797 1 95.81 105 SER B N 1
ATOM 3671 C CA . SER B 1 105 ? 4.973 -8.461 -22.844 1 95.81 105 SER B CA 1
ATOM 3672 C C . SER B 1 105 ? 3.881 -7.418 -23.031 1 95.81 105 SER B C 1
ATOM 3674 O O . SER B 1 105 ? 3.93 -6.348 -22.406 1 95.81 105 SER B O 1
ATOM 3676 N N . ILE B 1 106 ? 2.926 -7.699 -23.828 1 95.44 106 ILE B N 1
ATOM 3677 C CA . ILE B 1 106 ? 1.816 -6.777 -24.047 1 95.44 106 ILE B CA 1
ATOM 3678 C C . ILE B 1 106 ? 1.024 -6.602 -22.75 1 95.44 106 ILE B C 1
ATOM 3680 O O . ILE B 1 106 ? 0.678 -5.48 -22.375 1 95.44 106 ILE B O 1
ATOM 3684 N N . VAL B 1 107 ? 0.757 -7.672 -22.094 1 94.5 107 VAL B N 1
ATOM 3685 C CA . VAL B 1 107 ? 0.021 -7.629 -20.828 1 94.5 107 VAL B CA 1
ATOM 3686 C C . VAL B 1 107 ? 0.802 -6.809 -19.812 1 94.5 107 VAL B C 1
ATOM 3688 O O . VAL B 1 107 ? 0.218 -6.023 -19.062 1 94.5 107 VAL B O 1
ATOM 3691 N N . CYS B 1 108 ? 2.08 -7.02 -19.844 1 92.25 108 CYS B N 1
ATOM 3692 C CA . CYS B 1 108 ? 2.932 -6.27 -18.922 1 92.25 108 CYS B CA 1
ATOM 3693 C C . CYS B 1 108 ? 2.887 -4.777 -19.234 1 92.25 108 CYS B C 1
ATOM 3695 O O . CYS B 1 108 ? 2.814 -3.953 -18.312 1 92.25 108 CYS B O 1
ATOM 3697 N N . TYR B 1 109 ? 2.908 -4.449 -20.453 1 91.44 109 TYR B N 1
ATOM 3698 C CA . TYR B 1 109 ? 2.945 -3.057 -20.875 1 91.44 109 TYR B CA 1
ATOM 3699 C C . TYR B 1 109 ? 1.643 -2.346 -20.531 1 91.44 109 TYR B C 1
ATOM 3701 O O . TYR B 1 109 ? 1.654 -1.179 -20.125 1 91.44 109 TYR B O 1
ATOM 3709 N N . ILE B 1 110 ? 0.532 -3.041 -20.625 1 91.19 110 ILE B N 1
ATOM 3710 C CA . ILE B 1 110 ? -0.756 -2.389 -20.422 1 91.19 110 ILE B CA 1
ATOM 3711 C C . ILE B 1 110 ? -1.176 -2.539 -18.953 1 91.19 110 ILE B C 1
ATOM 3713 O O . ILE B 1 110 ? -2.273 -2.125 -18.578 1 91.19 110 ILE B O 1
ATOM 3717 N N . ASN B 1 111 ? -0.372 -3.232 -18.203 1 87.94 111 ASN B N 1
ATOM 3718 C CA . ASN B 1 111 ? -0.681 -3.436 -16.797 1 87.94 111 ASN B CA 1
ATOM 3719 C C . ASN B 1 111 ? -1.028 -2.121 -16.109 1 87.94 111 ASN B C 1
ATOM 3721 O O . ASN B 1 111 ? -0.243 -1.172 -16.141 1 87.94 111 ASN B O 1
ATOM 3725 N N . ALA B 1 112 ? -2.205 -2.057 -15.5 1 73.81 112 ALA B N 1
ATOM 3726 C CA . ALA B 1 112 ? -2.748 -0.885 -14.82 1 73.81 112 ALA B CA 1
ATOM 3727 C C . ALA B 1 112 ? -2.738 -1.079 -13.305 1 73.81 112 ALA B C 1
ATOM 3729 O O . ALA B 1 112 ? -2.828 -2.209 -12.812 1 73.81 112 ALA B O 1
ATOM 3730 N N . GLY B 1 113 ? -2.395 -0.15 -12.555 1 72.44 113 GLY B N 1
ATOM 3731 C CA . GLY B 1 113 ? -2.215 -0.13 -11.109 1 72.44 113 GLY B CA 1
ATOM 3732 C C . GLY B 1 113 ? -3.402 -0.691 -10.352 1 72.44 113 GLY B C 1
ATOM 3733 O O . GLY B 1 113 ? -3.238 -1.518 -9.453 1 72.44 113 GLY B O 1
ATOM 3734 N N . ARG B 1 114 ? -4.719 -0.522 -10.797 1 76.88 114 ARG B N 1
ATOM 3735 C CA . ARG B 1 114 ? -5.875 -0.928 -10.008 1 76.88 114 ARG B CA 1
ATOM 3736 C C . ARG B 1 114 ? -6.188 -2.406 -10.211 1 76.88 114 ARG B C 1
ATOM 3738 O O . ARG B 1 114 ? -6.633 -3.088 -9.289 1 76.88 114 ARG B O 1
ATOM 3745 N N . TYR B 1 115 ? -5.969 -2.914 -11.352 1 87.62 115 TYR B N 1
ATOM 3746 C CA . TYR B 1 115 ? -6.273 -4.301 -11.688 1 87.62 115 TYR B CA 1
ATOM 3747 C C . TYR B 1 115 ? -5.008 -5.066 -12.047 1 87.62 115 TYR B C 1
ATOM 3749 O O . TYR B 1 115 ? -5.02 -5.91 -12.945 1 87.62 115 TYR B O 1
ATOM 3757 N N . SER B 1 116 ? -3.984 -4.703 -11.43 1 89.5 116 SER B N 1
ATOM 3758 C CA . SER B 1 116 ? -2.67 -5.258 -11.727 1 89.5 116 SER B CA 1
ATOM 3759 C C . SER B 1 116 ? -2.639 -6.766 -11.492 1 89.5 116 SER B C 1
ATOM 3761 O O . SER B 1 116 ? -1.915 -7.488 -12.18 1 89.5 116 SER B O 1
ATOM 3763 N N . TYR B 1 117 ? -3.488 -7.262 -10.586 1 90 117 TYR B N 1
ATOM 3764 C CA . TYR B 1 117 ? -3.496 -8.688 -10.281 1 90 117 TYR B CA 1
ATOM 3765 C C . TYR B 1 117 ? -4.062 -9.492 -11.445 1 90 117 TYR B C 1
ATOM 3767 O O . TYR B 1 117 ? -3.58 -10.586 -11.742 1 90 117 TYR B O 1
ATOM 3775 N N . ALA B 1 118 ? -5.047 -8.977 -12.055 1 93.75 118 ALA B N 1
ATOM 3776 C CA . ALA B 1 118 ? -5.637 -9.664 -13.203 1 93.75 118 ALA B CA 1
ATOM 3777 C C . ALA B 1 118 ? -4.617 -9.812 -14.336 1 93.75 118 ALA B C 1
ATOM 3779 O O . ALA B 1 118 ? -4.523 -10.875 -14.953 1 93.75 118 ALA B O 1
ATOM 3780 N N . TYR B 1 119 ? -3.9 -8.805 -14.609 1 93.75 119 TYR B N 1
ATOM 3781 C CA . TYR B 1 119 ? -2.877 -8.844 -15.641 1 93.75 119 TYR B CA 1
ATOM 3782 C C . TYR B 1 119 ? -1.784 -9.844 -15.297 1 93.75 119 TYR B C 1
ATOM 3784 O O . TYR B 1 119 ? -1.312 -10.586 -16.156 1 93.75 119 TYR B O 1
ATOM 3792 N N . LEU B 1 120 ? -1.46 -9.867 -14.023 1 94.12 120 LEU B N 1
ATOM 3793 C CA . LEU B 1 120 ? -0.458 -10.812 -13.547 1 94.12 120 LEU B CA 1
ATOM 3794 C C . LEU B 1 120 ? -0.923 -12.25 -13.766 1 94.12 120 LEU B C 1
ATOM 3796 O O . LEU B 1 120 ? -0.176 -13.078 -14.297 1 94.12 120 LEU B O 1
ATOM 3800 N N . VAL B 1 121 ? -2.16 -12.469 -13.398 1 94.69 121 VAL B N 1
ATOM 3801 C CA . VAL B 1 121 ? -2.727 -13.812 -13.508 1 94.69 121 VAL B CA 1
ATOM 3802 C C . VAL B 1 121 ? -2.824 -14.211 -14.984 1 94.69 121 VAL B C 1
ATOM 3804 O O . VAL B 1 121 ? -2.525 -15.352 -15.344 1 94.69 121 VAL B O 1
ATOM 3807 N N . ALA B 1 122 ? -3.197 -13.297 -15.773 1 95.38 122 ALA B N 1
ATOM 3808 C CA . ALA B 1 122 ? -3.268 -13.57 -17.203 1 95.38 122 ALA B CA 1
ATOM 3809 C C . ALA B 1 122 ? -1.896 -13.945 -17.766 1 95.38 122 ALA B C 1
ATOM 3811 O O . ALA B 1 122 ? -1.771 -14.914 -18.516 1 95.38 122 ALA B O 1
ATOM 3812 N N . GLY B 1 123 ? -0.947 -13.227 -17.391 1 93.94 123 GLY B N 1
ATOM 3813 C CA . GLY B 1 123 ? 0.403 -13.461 -17.875 1 93.94 123 GLY B CA 1
ATOM 3814 C C . GLY B 1 123 ? 0.929 -14.844 -17.531 1 93.94 123 GLY B C 1
ATOM 3815 O O . GLY B 1 123 ? 1.355 -15.594 -18.406 1 93.94 123 GLY B O 1
ATOM 3816 N N . PHE B 1 124 ? 0.816 -15.211 -16.234 1 92.5 124 PHE B N 1
ATOM 3817 C CA . PHE B 1 124 ? 1.423 -16.484 -15.883 1 92.5 124 PHE B CA 1
ATOM 3818 C C . PHE B 1 124 ? 0.522 -17.641 -16.281 1 92.5 124 PHE B C 1
ATOM 3820 O O . PHE B 1 124 ? 0.989 -18.781 -16.438 1 92.5 124 PHE B O 1
ATOM 3827 N N . THR B 1 125 ? -0.761 -17.406 -16.469 1 93.19 125 THR B N 1
ATOM 3828 C CA . THR B 1 125 ? -1.652 -18.469 -16.906 1 93.19 125 THR B CA 1
ATOM 3829 C C . THR B 1 125 ? -1.354 -18.844 -18.359 1 93.19 125 THR B C 1
ATOM 3831 O O . THR B 1 125 ? -1.425 -20.016 -18.734 1 93.19 125 THR B O 1
ATOM 3834 N N . MET B 1 126 ? -1.03 -17.891 -19.172 1 93.44 126 MET B N 1
ATOM 3835 C CA . MET B 1 126 ? -0.625 -18.188 -20.547 1 93.44 126 MET B CA 1
ATOM 3836 C C . MET B 1 126 ? 0.515 -19.188 -20.562 1 93.44 126 MET B C 1
ATOM 3838 O O . MET B 1 126 ? 0.518 -20.109 -21.391 1 93.44 126 MET B O 1
ATOM 3842 N N . ILE B 1 127 ? 1.396 -19.016 -19.672 1 92.12 127 ILE B N 1
ATOM 3843 C CA . ILE B 1 127 ? 2.59 -19.844 -19.594 1 92.12 127 ILE B CA 1
ATOM 3844 C C . ILE B 1 127 ? 2.219 -21.234 -19.078 1 92.12 127 ILE B C 1
ATOM 3846 O O . ILE B 1 127 ? 2.654 -22.25 -19.641 1 92.12 127 ILE B O 1
ATOM 3850 N N . ILE B 1 128 ? 1.419 -21.25 -18.109 1 87 128 ILE B N 1
ATOM 3851 C CA . ILE B 1 128 ? 1.024 -22.5 -17.484 1 87 128 ILE B CA 1
ATOM 3852 C C . ILE B 1 128 ? 0.293 -23.391 -18.5 1 87 128 ILE B C 1
ATOM 3854 O O . ILE B 1 128 ? 0.542 -24.594 -18.578 1 87 128 ILE B O 1
ATOM 3858 N N . VAL B 1 129 ? -0.553 -22.828 -19.266 1 86.69 129 VAL B N 1
ATOM 3859 C CA . VAL B 1 129 ? -1.356 -23.562 -20.234 1 86.69 129 VAL B CA 1
ATOM 3860 C C . VAL B 1 129 ? -0.448 -24.172 -21.297 1 86.69 129 VAL B C 1
ATOM 3862 O O . VAL B 1 129 ? -0.665 -25.297 -21.734 1 86.69 129 VAL B O 1
ATOM 3865 N N . ILE B 1 130 ? 0.493 -23.453 -21.641 1 83.5 130 ILE B N 1
ATOM 3866 C CA . ILE B 1 130 ? 1.411 -23.938 -22.672 1 83.5 130 ILE B CA 1
ATOM 3867 C C . ILE B 1 130 ? 2.256 -25.078 -22.125 1 83.5 130 ILE B C 1
ATOM 3869 O O . ILE B 1 130 ? 2.564 -26.031 -22.844 1 83.5 130 ILE B O 1
ATOM 3873 N N . GLY B 1 131 ? 2.754 -24.953 -20.891 1 76.5 131 GLY B N 1
ATOM 3874 C CA . GLY B 1 131 ? 3.49 -26.031 -20.266 1 76.5 131 GLY B CA 1
ATOM 3875 C C . GLY B 1 131 ? 2.693 -27.328 -20.188 1 76.5 131 GLY B C 1
ATOM 3876 O O . GLY B 1 131 ? 3.246 -28.406 -20.359 1 76.5 131 GLY B O 1
ATOM 3877 N N . ASP B 1 132 ? 1.416 -27.188 -19.906 1 63.34 132 ASP B N 1
ATOM 3878 C CA . ASP B 1 132 ? 0.522 -28.344 -19.75 1 63.34 132 ASP B CA 1
ATOM 3879 C C . ASP B 1 132 ? 0.141 -28.906 -21.125 1 63.34 132 ASP B C 1
ATOM 3881 O O . ASP B 1 132 ? -0.024 -30.125 -21.266 1 63.34 132 ASP B O 1
ATOM 3885 N N . ALA B 1 133 ? -0.122 -28.016 -22.094 1 58.62 133 ALA B N 1
ATOM 3886 C CA . ALA B 1 133 ? -0.662 -28.375 -23.391 1 58.62 133 ALA B CA 1
ATOM 3887 C C . ALA B 1 133 ? 0.339 -29.219 -24.188 1 58.62 133 ALA B C 1
ATOM 3889 O O . ALA B 1 133 ? -0.034 -29.906 -25.141 1 58.62 133 ALA B O 1
ATOM 3890 N N . ASN B 1 134 ? 1.648 -28.938 -23.906 1 54.81 134 ASN B N 1
ATOM 3891 C CA . ASN B 1 134 ? 2.484 -29.922 -24.594 1 54.81 134 ASN B CA 1
ATOM 3892 C C . ASN B 1 134 ? 1.965 -31.344 -24.391 1 54.81 134 ASN B C 1
ATOM 3894 O O . ASN B 1 134 ? 2.279 -32.25 -25.172 1 54.81 134 ASN B O 1
ATOM 3898 N N . HIS B 1 135 ? 0.929 -31.438 -23.422 1 54.72 135 HIS B N 1
ATOM 3899 C CA . HIS B 1 135 ? 0.433 -32.812 -23.297 1 54.72 135 HIS B CA 1
ATOM 3900 C C . HIS B 1 135 ? -0.996 -32.938 -23.812 1 54.72 135 HIS B C 1
ATOM 3902 O O . HIS B 1 135 ? -1.291 -33.781 -24.641 1 54.72 135 HIS B O 1
ATOM 3908 N N . ASP B 1 136 ? -2.049 -32.188 -23.281 1 63.56 136 ASP B N 1
ATOM 3909 C CA . ASP B 1 136 ? -3.453 -32.312 -23.672 1 63.56 136 ASP B CA 1
ATOM 3910 C C . ASP B 1 136 ? -4.23 -31.047 -23.281 1 63.56 136 ASP B C 1
ATOM 3912 O O . ASP B 1 136 ? -4.148 -30.594 -22.141 1 63.56 136 ASP B O 1
ATOM 3916 N N . THR B 1 137 ? -4.762 -30.328 -24.281 1 73.94 137 THR B N 1
ATOM 3917 C CA . THR B 1 137 ? -5.637 -29.188 -24.094 1 73.94 137 THR B CA 1
ATOM 3918 C C . THR B 1 137 ? -6.676 -29.469 -23.016 1 73.94 137 THR B C 1
ATOM 3920 O O . THR B 1 137 ? -7.141 -28.547 -22.344 1 73.94 137 THR B O 1
ATOM 3923 N N . SER B 1 138 ? -6.977 -30.734 -22.781 1 78.69 138 SER B N 1
ATOM 3924 C CA . SER B 1 138 ? -7.945 -31.109 -21.75 1 78.69 138 SER B CA 1
ATOM 3925 C C . SER B 1 138 ? -7.426 -30.797 -20.359 1 78.69 138 SER B C 1
ATOM 3927 O O . SER B 1 138 ? -8.188 -30.391 -19.484 1 78.69 138 SER B O 1
ATOM 3929 N N . GLU B 1 139 ? -6.137 -30.781 -20.219 1 77.81 139 GLU B N 1
ATOM 3930 C CA . GLU B 1 139 ? -5.535 -30.5 -18.922 1 77.81 139 GLU B CA 1
ATOM 3931 C C . GLU B 1 139 ? -5.652 -29.016 -18.578 1 77.81 139 GLU B C 1
ATOM 3933 O O . GLU B 1 139 ? -5.906 -28.672 -17.422 1 77.81 139 GLU B O 1
ATOM 3938 N N . ALA B 1 140 ? -5.516 -28.281 -19.609 1 78.38 140 ALA B N 1
ATOM 3939 C CA . ALA B 1 140 ? -5.621 -26.828 -19.406 1 78.38 140 ALA B CA 1
ATOM 3940 C C . ALA B 1 140 ? -7.043 -26.438 -19.016 1 78.38 140 ALA B C 1
ATOM 3942 O O . ALA B 1 140 ? -7.238 -25.547 -18.172 1 78.38 140 ALA B O 1
ATOM 3943 N N . LEU B 1 141 ? -7.984 -27.094 -19.547 1 82.38 141 LEU B N 1
ATOM 3944 C CA . LEU B 1 141 ? -9.383 -26.797 -19.266 1 82.38 141 LEU B CA 1
ATOM 3945 C C . LEU B 1 141 ? -9.766 -27.219 -17.859 1 82.38 141 LEU B C 1
ATOM 3947 O O . LEU B 1 141 ? -10.5 -26.5 -17.172 1 82.38 141 LEU B O 1
ATOM 3951 N N . TRP B 1 142 ? -9.242 -28.312 -17.5 1 85.25 142 TRP B N 1
ATOM 3952 C CA . TRP B 1 142 ? -9.516 -28.766 -16.141 1 85.25 142 TRP B CA 1
ATOM 3953 C C . TRP B 1 142 ? -8.859 -27.859 -15.117 1 85.25 142 TRP B C 1
ATOM 3955 O O . TRP B 1 142 ? -9.438 -27.562 -14.062 1 85.25 142 TRP B O 1
ATOM 3965 N N . ARG B 1 143 ? -7.684 -27.406 -15.359 1 85.81 143 ARG B N 1
ATOM 3966 C CA . ARG B 1 143 ? -7.004 -26.469 -14.469 1 85.81 143 ARG B CA 1
ATOM 3967 C C . ARG B 1 143 ? -7.797 -25.172 -14.328 1 85.81 143 ARG B C 1
ATOM 3969 O O . ARG B 1 143 ? -7.996 -24.688 -13.211 1 85.81 143 ARG B O 1
ATOM 3976 N N . THR B 1 144 ? -8.227 -24.734 -15.484 1 89.69 144 THR B N 1
ATOM 3977 C CA . THR B 1 144 ? -9.008 -23.516 -15.469 1 89.69 144 THR B CA 1
ATOM 3978 C C . THR B 1 144 ? -10.297 -23.703 -14.664 1 89.69 144 THR B C 1
ATOM 3980 O O . THR B 1 144 ? -10.648 -22.859 -13.844 1 89.69 144 THR B O 1
ATOM 3983 N N . ALA B 1 145 ? -10.906 -24.781 -14.883 1 91.44 145 ALA B N 1
ATOM 3984 C CA . ALA B 1 145 ? -12.148 -25.062 -14.172 1 91.44 145 ALA B CA 1
ATOM 3985 C C . ALA B 1 145 ? -11.914 -25.156 -12.664 1 91.44 145 ALA B C 1
ATOM 3987 O O . ALA B 1 145 ? -12.711 -24.656 -11.875 1 91.44 145 ALA B O 1
ATOM 3988 N N . ASN B 1 146 ? -10.844 -25.797 -12.328 1 92.12 146 ASN B N 1
ATOM 3989 C CA . ASN B 1 146 ? -10.539 -25.953 -10.914 1 92.12 146 ASN B CA 1
ATOM 3990 C C . ASN B 1 146 ? -10.188 -24.625 -10.266 1 92.12 146 ASN B C 1
ATOM 3992 O O . ASN B 1 146 ? -10.492 -24.391 -9.094 1 92.12 146 ASN B O 1
ATOM 3996 N N . ILE B 1 147 ? -9.492 -23.766 -10.961 1 93.69 147 ILE B N 1
ATOM 3997 C CA . ILE B 1 147 ? -9.188 -22.422 -10.461 1 93.69 147 ILE B CA 1
ATOM 3998 C C . ILE B 1 147 ? -10.492 -21.672 -10.203 1 93.69 147 ILE B C 1
ATOM 4000 O O . ILE B 1 147 ? -10.656 -21.047 -9.148 1 93.69 147 ILE B O 1
ATOM 4004 N N . LEU B 1 148 ? -11.406 -21.828 -11.156 1 95.12 148 LEU B N 1
ATOM 4005 C CA . LEU B 1 148 ? -12.688 -21.141 -11.008 1 95.12 148 LEU B CA 1
ATOM 4006 C C . LEU B 1 148 ? -13.469 -21.688 -9.82 1 95.12 148 LEU B C 1
ATOM 4008 O O . LEU B 1 148 ? -14.117 -20.938 -9.094 1 95.12 148 LEU B O 1
ATOM 4012 N N . ILE B 1 149 ? -13.398 -22.969 -9.641 1 95.44 149 ILE B N 1
ATOM 4013 C CA . ILE B 1 149 ? -14.047 -23.578 -8.492 1 95.44 149 ILE B CA 1
ATOM 4014 C C . ILE B 1 149 ? -13.43 -23.047 -7.199 1 95.44 149 ILE B C 1
ATOM 4016 O O . ILE B 1 149 ? -14.148 -22.734 -6.25 1 95.44 149 ILE B O 1
ATOM 4020 N N . GLY B 1 150 ? -12.109 -22.938 -7.188 1 96.31 150 GLY B N 1
ATOM 4021 C CA . GLY B 1 150 ? -11.438 -22.359 -6.039 1 96.31 150 GLY B CA 1
ATOM 4022 C C . GLY B 1 150 ? -11.883 -20.938 -5.746 1 96.31 150 GLY B C 1
ATOM 4023 O O . GLY B 1 150 ? -12.086 -20.562 -4.586 1 96.31 150 GLY B O 1
ATOM 4024 N N . CYS B 1 151 ? -12.07 -20.172 -6.785 1 95.94 151 CYS B N 1
ATOM 4025 C CA . CYS B 1 151 ? -12.547 -18.797 -6.629 1 95.94 151 CYS B CA 1
ATOM 4026 C C . CYS B 1 151 ? -13.922 -18.766 -5.984 1 95.94 151 CYS B C 1
ATOM 4028 O O . CYS B 1 151 ? -14.164 -18 -5.055 1 95.94 151 CYS B O 1
ATOM 4030 N N . VAL B 1 152 ? -14.766 -19.609 -6.48 1 96.44 152 VAL B N 1
ATOM 4031 C CA . VAL B 1 152 ? -16.141 -19.672 -5.992 1 96.44 152 VAL B CA 1
ATOM 4032 C C . VAL B 1 152 ? -16.141 -20.078 -4.52 1 96.44 152 VAL B C 1
ATOM 4034 O O . VAL B 1 152 ? -16.828 -19.453 -3.701 1 96.44 152 VAL B O 1
ATOM 4037 N N . ILE B 1 153 ? -15.383 -21.062 -4.18 1 96.31 153 ILE B N 1
ATOM 4038 C CA . ILE B 1 153 ? -15.328 -21.531 -2.803 1 96.31 153 ILE B CA 1
ATOM 4039 C C . ILE B 1 153 ? -14.789 -20.422 -1.9 1 96.31 153 ILE B C 1
ATOM 4041 O O . ILE B 1 153 ? -15.336 -20.172 -0.825 1 96.31 153 ILE B O 1
ATOM 4045 N N . ALA B 1 154 ? -13.734 -19.781 -2.352 1 95.38 154 ALA B N 1
ATOM 4046 C CA . ALA B 1 154 ? -13.133 -18.719 -1.562 1 95.38 154 ALA B CA 1
ATOM 4047 C C . ALA B 1 154 ? -14.133 -17.594 -1.301 1 95.38 154 ALA B C 1
ATOM 4049 O O . ALA B 1 154 ? -14.25 -17.094 -0.174 1 95.38 154 ALA B O 1
ATOM 4050 N N . VAL B 1 155 ? -14.883 -17.203 -2.287 1 93.62 155 VAL B N 1
ATOM 4051 C CA . VAL B 1 155 ? -15.844 -16.109 -2.168 1 93.62 155 VAL B CA 1
ATOM 4052 C C . VAL B 1 155 ? -17 -16.547 -1.27 1 93.62 155 VAL B C 1
ATOM 4054 O O . VAL B 1 155 ? -17.422 -15.789 -0.381 1 93.62 155 VAL B O 1
ATOM 4057 N N . LEU B 1 156 ? -17.484 -17.734 -1.465 1 95.38 156 LEU B N 1
ATOM 4058 C CA . LEU B 1 156 ? -18.625 -18.219 -0.695 1 95.38 156 LEU B CA 1
ATOM 4059 C C . LEU B 1 156 ? -18.281 -18.344 0.783 1 95.38 156 LEU B C 1
ATOM 4061 O O . LEU B 1 156 ? -19.047 -17.938 1.647 1 95.38 156 LEU B O 1
ATOM 4065 N N . VAL B 1 157 ? -17.156 -18.891 1.052 1 94.62 157 VAL B N 1
ATOM 4066 C CA . VAL B 1 157 ? -16.734 -19.031 2.441 1 94.62 157 VAL B CA 1
ATOM 4067 C C . VAL B 1 157 ? -16.516 -17.656 3.059 1 94.62 157 VAL B C 1
ATOM 4069 O O . VAL B 1 157 ? -16.875 -17.422 4.215 1 94.62 157 VAL B O 1
ATOM 4072 N N . SER B 1 158 ? -15.93 -16.75 2.328 1 91.06 158 SER B N 1
ATOM 4073 C CA . SER B 1 158 ? -15.688 -15.398 2.836 1 91.06 158 SER B CA 1
ATOM 4074 C C . SER B 1 158 ? -17 -14.672 3.109 1 91.06 158 SER B C 1
ATOM 4076 O O . SER B 1 158 ? -17.094 -13.883 4.055 1 91.06 158 SER B O 1
ATOM 4078 N N . LEU B 1 159 ? -18.031 -14.906 2.352 1 89.62 159 LEU B N 1
ATOM 4079 C CA . LEU B 1 159 ? -19.312 -14.203 2.453 1 89.62 159 LEU B CA 1
ATOM 4080 C C . LEU B 1 159 ? -20.172 -14.805 3.557 1 89.62 159 LEU B C 1
ATOM 4082 O O . LEU B 1 159 ? -20.859 -14.078 4.285 1 89.62 159 LEU B O 1
ATOM 4086 N N . PHE B 1 160 ? -20.078 -16.094 3.691 1 91.12 160 PHE B N 1
ATOM 4087 C CA . PHE B 1 160 ? -21.109 -16.734 4.508 1 91.12 160 PHE B CA 1
ATOM 4088 C C . PHE B 1 160 ? -20.516 -17.234 5.824 1 91.12 160 PHE B C 1
ATOM 4090 O O . PHE B 1 160 ? -21.25 -17.438 6.793 1 91.12 160 PHE B O 1
ATOM 4097 N N . VAL B 1 161 ? -19.266 -17.438 5.824 1 90.81 161 VAL B N 1
ATOM 4098 C CA . VAL B 1 161 ? -18.672 -17.953 7.047 1 90.81 161 VAL B CA 1
ATOM 4099 C C . VAL B 1 161 ? -17.984 -16.828 7.812 1 90.81 161 VAL B C 1
ATOM 4101 O O . VAL B 1 161 ? -16.891 -16.406 7.453 1 90.81 161 VAL B O 1
ATOM 4104 N N . LEU B 1 162 ? -18.562 -16.422 8.875 1 88.12 162 LEU B N 1
ATOM 4105 C CA . LEU B 1 162 ? -18 -15.406 9.766 1 88.12 162 LEU B CA 1
ATOM 4106 C C . LEU B 1 162 ? -17.375 -14.273 8.977 1 88.12 162 LEU B C 1
ATOM 4108 O O . LEU B 1 162 ? -16.156 -14.039 9.07 1 88.12 162 LEU B O 1
ATOM 4112 N N . PRO B 1 163 ? -18.172 -13.594 8.344 1 86.69 163 PRO B N 1
ATOM 4113 C CA . PRO B 1 163 ? -17.641 -12.562 7.441 1 86.69 163 PRO B CA 1
ATOM 4114 C C . PRO B 1 163 ? -16.922 -11.445 8.188 1 86.69 163 PRO B C 1
ATOM 4116 O O . PRO B 1 163 ? -17.438 -10.914 9.172 1 86.69 163 PRO B O 1
ATOM 4119 N N . ILE B 1 164 ? -15.734 -11.273 7.797 1 84.94 164 ILE B N 1
ATOM 4120 C CA . ILE B 1 164 ? -14.977 -10.102 8.219 1 84.94 164 ILE B CA 1
ATOM 4121 C C . ILE B 1 164 ? -15.133 -8.984 7.191 1 84.94 164 ILE B C 1
ATOM 4123 O O . ILE B 1 164 ? -14.602 -9.078 6.082 1 84.94 164 ILE B O 1
ATOM 4127 N N . LYS B 1 165 ? -15.828 -7.984 7.574 1 86.38 165 LYS B N 1
ATOM 4128 C CA . LYS B 1 165 ? -16.156 -6.941 6.609 1 86.38 165 LYS B CA 1
ATOM 4129 C C . LYS B 1 165 ? -15.156 -5.797 6.66 1 86.38 165 LYS B C 1
ATOM 4131 O O . LYS B 1 165 ? -14.719 -5.395 7.738 1 86.38 165 LYS B O 1
ATOM 4136 N N . ALA B 1 166 ? -14.797 -5.352 5.457 1 87 166 ALA B N 1
ATOM 4137 C CA . ALA B 1 166 ? -13.898 -4.203 5.34 1 87 166 ALA B CA 1
ATOM 4138 C C . ALA B 1 166 ? -14.516 -2.961 5.98 1 87 166 ALA B C 1
ATOM 4140 O O . ALA B 1 166 ? -13.797 -2.113 6.516 1 87 166 ALA B O 1
ATOM 4141 N N . LYS B 1 167 ? -15.789 -2.877 5.969 1 86.62 167 LYS B N 1
ATOM 4142 C CA . LYS B 1 167 ? -16.5 -1.754 6.57 1 86.62 167 LYS B CA 1
ATOM 4143 C C . LYS B 1 167 ? -16.234 -1.668 8.07 1 86.62 167 LYS B C 1
ATOM 4145 O O . LYS B 1 167 ? -16.016 -0.579 8.609 1 86.62 167 LYS B O 1
ATOM 4150 N N . GLN B 1 168 ? -16.25 -2.793 8.664 1 85.69 168 GLN B N 1
ATOM 4151 C CA . GLN B 1 168 ? -15.992 -2.822 10.102 1 85.69 168 GLN B CA 1
ATOM 4152 C C . GLN B 1 168 ? -14.555 -2.441 10.414 1 85.69 168 GLN B C 1
ATOM 4154 O O . GLN B 1 168 ? -14.297 -1.736 11.391 1 85.69 168 GLN B O 1
ATOM 4159 N N . ASP B 1 169 ? -13.633 -2.961 9.617 1 87.31 169 ASP B N 1
ATOM 4160 C CA . ASP B 1 169 ? -12.234 -2.602 9.797 1 87.31 169 ASP B CA 1
ATOM 4161 C C . ASP B 1 169 ? -12.016 -1.107 9.57 1 87.31 169 ASP B C 1
ATOM 4163 O O . ASP B 1 169 ? -11.273 -0.462 10.312 1 87.31 169 ASP B O 1
ATOM 4167 N N . TRP B 1 170 ? -12.617 -0.606 8.57 1 90.38 170 TRP B N 1
ATOM 4168 C CA . TRP B 1 170 ? -12.523 0.817 8.266 1 90.38 170 TRP B CA 1
ATOM 4169 C C . TRP B 1 170 ? -13.055 1.659 9.422 1 90.38 170 TRP B C 1
ATOM 4171 O O . TRP B 1 170 ? -12.406 2.613 9.852 1 90.38 170 TRP B O 1
ATOM 4181 N N . ARG B 1 171 ? -14.203 1.283 9.945 1 89 171 ARG B N 1
ATOM 4182 C CA . ARG B 1 171 ? -14.805 1.99 11.062 1 89 171 ARG B CA 1
ATOM 4183 C C . ARG B 1 171 ? -13.906 1.939 12.297 1 89 171 ARG B C 1
ATOM 4185 O O . ARG B 1 171 ? -13.773 2.934 13.016 1 89 171 ARG B O 1
ATOM 4192 N N . ALA B 1 172 ? -13.359 0.808 12.492 1 88.88 172 ALA B N 1
ATOM 4193 C CA . ALA B 1 172 ? -12.492 0.636 13.656 1 88.88 172 ALA B CA 1
ATOM 4194 C C . ALA B 1 172 ? -11.258 1.52 13.555 1 88.88 172 ALA B C 1
ATOM 4196 O O . ALA B 1 172 ? -10.828 2.125 14.539 1 88.88 172 ALA B O 1
ATOM 4197 N N . GLN B 1 173 ? -10.719 1.517 12.328 1 92.12 173 GLN B N 1
ATOM 4198 C CA . GLN B 1 173 ? -9.547 2.359 12.117 1 92.12 173 GLN B CA 1
ATOM 4199 C C . GLN B 1 173 ? -9.898 3.838 12.258 1 92.12 173 GLN B C 1
ATOM 4201 O O . GLN B 1 173 ? -9.117 4.617 12.805 1 92.12 173 GLN B O 1
ATOM 4206 N N . LEU B 1 174 ? -11.039 4.23 11.766 1 93.75 174 LEU B N 1
ATOM 4207 C CA . LEU B 1 174 ? -11.523 5.602 11.898 1 93.75 174 LEU B CA 1
ATOM 4208 C C . LEU B 1 174 ? -11.727 5.969 13.359 1 93.75 174 LEU B C 1
ATOM 4210 O O . LEU B 1 174 ? -11.266 7.02 13.812 1 93.75 174 LEU B O 1
ATOM 4214 N N . ALA B 1 175 ? -12.352 5.109 14.078 1 92.06 175 ALA B N 1
ATOM 4215 C CA . ALA B 1 175 ? -12.594 5.34 15.5 1 92.06 175 ALA B CA 1
ATOM 4216 C C . ALA B 1 175 ? -11.273 5.434 16.266 1 92.06 175 ALA B C 1
ATOM 4218 O O . ALA B 1 175 ? -11.109 6.293 17.125 1 92.06 175 ALA B O 1
ATOM 4219 N N . SER B 1 176 ? -10.422 4.559 15.93 1 92.62 176 SER B N 1
ATOM 4220 C CA . SER B 1 176 ? -9.125 4.535 16.594 1 92.62 176 SER B CA 1
ATOM 4221 C C . SER B 1 176 ? -8.352 5.824 16.344 1 92.62 176 SER B C 1
ATOM 4223 O O . SER B 1 176 ? -7.773 6.395 17.281 1 92.62 176 SER B O 1
ATOM 4225 N N . SER B 1 177 ? -8.297 6.246 15.109 1 94.56 177 SER B N 1
ATOM 4226 C CA . SER B 1 177 ? -7.598 7.484 14.773 1 94.56 177 SER B CA 1
ATOM 4227 C C . SER B 1 177 ? -8.188 8.672 15.523 1 94.56 177 SER B C 1
ATOM 4229 O O . SER B 1 177 ? -7.457 9.453 16.141 1 94.56 177 SER B O 1
ATOM 4231 N N . LEU B 1 178 ? -9.5 8.805 15.57 1 93.75 178 LEU B N 1
ATOM 4232 C CA . LEU B 1 178 ? -10.164 9.906 16.25 1 93.75 178 LEU B CA 1
ATOM 4233 C C . LEU B 1 178 ? -9.93 9.836 17.766 1 93.75 178 LEU B C 1
ATOM 4235 O O . LEU B 1 178 ? -9.719 10.859 18.406 1 93.75 178 LEU B O 1
ATOM 4239 N N . LYS B 1 179 ? -9.977 8.641 18.25 1 93.25 179 LYS B N 1
ATOM 4240 C CA . LYS B 1 179 ? -9.734 8.453 19.688 1 93.25 179 LYS B CA 1
ATOM 4241 C C . LYS B 1 179 ? -8.328 8.914 20.062 1 93.25 179 LYS B C 1
ATOM 4243 O O . LYS B 1 179 ? -8.148 9.602 21.078 1 93.25 179 LYS B O 1
ATOM 4248 N N . ILE B 1 180 ? -7.379 8.523 19.281 1 92.94 180 ILE B N 1
ATOM 4249 C CA . ILE B 1 180 ? -6 8.906 19.562 1 92.94 180 ILE B CA 1
ATOM 4250 C C . ILE B 1 180 ? -5.859 10.43 19.469 1 92.94 180 ILE B C 1
ATOM 4252 O O . ILE B 1 180 ? -5.188 11.039 20.312 1 92.94 180 ILE B O 1
ATOM 4256 N N . MET B 1 181 ? -6.512 11 18.5 1 91 181 MET B N 1
ATOM 4257 C CA . MET B 1 181 ? -6.465 12.453 18.344 1 91 181 MET B CA 1
ATOM 4258 C C . MET B 1 181 ? -7.043 13.148 19.578 1 91 181 MET B C 1
ATOM 4260 O O . MET B 1 181 ? -6.484 14.141 20.047 1 91 181 MET B O 1
ATOM 4264 N N . THR B 1 182 ? -8.133 12.586 20.094 1 90.62 182 THR B N 1
ATOM 4265 C CA . THR B 1 182 ? -8.766 13.133 21.297 1 90.62 182 THR B CA 1
ATOM 4266 C C . THR B 1 182 ? -7.832 13.016 22.484 1 90.62 182 THR B C 1
ATOM 4268 O O . THR B 1 182 ? -7.703 13.953 23.281 1 90.62 182 THR B O 1
ATOM 4271 N N . GLN B 1 183 ? -7.246 11.906 22.562 1 90.44 183 GLN B N 1
ATOM 4272 C CA . GLN B 1 183 ? -6.355 11.656 23.688 1 90.44 183 GLN B CA 1
ATOM 4273 C C . GLN B 1 183 ? -5.145 12.586 23.656 1 90.44 183 GLN B C 1
ATOM 4275 O O . GLN B 1 183 ? -4.707 13.086 24.688 1 90.44 183 GLN B O 1
ATOM 4280 N N . VAL B 1 184 ? -4.605 12.766 22.5 1 89.69 184 VAL B N 1
ATOM 4281 C CA . VAL B 1 184 ? -3.447 13.641 22.344 1 89.69 184 VAL B CA 1
ATOM 4282 C C . VAL B 1 184 ? -3.83 15.078 22.703 1 89.69 184 VAL B C 1
ATOM 4284 O O . VAL B 1 184 ? -3.082 15.766 23.406 1 89.69 184 VAL B O 1
ATOM 4287 N N . LEU B 1 185 ? -4.996 15.531 22.281 1 87.44 185 LEU B N 1
ATOM 4288 C CA . LEU B 1 185 ? -5.461 16.875 22.594 1 87.44 185 LEU B CA 1
ATOM 4289 C C . LEU B 1 185 ? -5.719 17.016 24.094 1 87.44 185 LEU B C 1
ATOM 4291 O O . LEU B 1 185 ? -5.367 18.047 24.688 1 87.44 185 LEU B O 1
ATOM 4295 N N . GLU B 1 186 ? -6.309 16 24.641 1 86.94 186 GLU B N 1
ATOM 4296 C CA . GLU B 1 186 ? -6.574 16 26.078 1 86.94 186 GLU B CA 1
ATOM 4297 C C . GLU B 1 186 ? -5.277 16.094 26.875 1 86.94 186 GLU B C 1
ATOM 4299 O O . GLU B 1 186 ? -5.184 16.859 27.828 1 86.94 186 GLU B O 1
ATOM 4304 N N . GLN B 1 187 ? -4.363 15.297 26.469 1 83.56 187 GLN B N 1
ATOM 4305 C CA . GLN B 1 187 ? -3.076 15.289 27.156 1 83.56 187 GLN B CA 1
ATOM 4306 C C . GLN B 1 187 ? -2.363 16.625 27 1 83.56 187 GLN B C 1
ATOM 4308 O O . GLN B 1 187 ? -1.706 17.109 27.922 1 83.56 187 GLN B O 1
ATOM 4313 N N . HIS B 1 188 ? -2.436 17.219 25.859 1 82.12 188 HIS B N 1
ATOM 4314 C CA . HIS B 1 188 ? -1.821 18.516 25.594 1 82.12 188 HIS B CA 1
ATOM 4315 C C . HIS B 1 188 ? -2.443 19.594 26.453 1 82.12 188 HIS B C 1
ATOM 4317 O O . HIS B 1 188 ? -1.735 20.469 26.969 1 82.12 188 HIS B O 1
ATOM 4323 N N . LEU B 1 189 ? -3.744 19.531 26.672 1 79.69 189 LEU B N 1
ATOM 4324 C CA . LEU B 1 189 ? -4.453 20.578 27.406 1 79.69 189 LEU B CA 1
ATOM 4325 C C . LEU B 1 189 ? -4.266 20.391 28.906 1 79.69 189 LEU B C 1
ATOM 4327 O O . LEU B 1 189 ? -4.273 21.375 29.656 1 79.69 189 LEU B O 1
ATOM 4331 N N . ASN B 1 190 ? -4.191 19.109 29.312 1 76.56 190 ASN B N 1
ATOM 4332 C CA . ASN B 1 190 ? -4.086 18.844 30.75 1 76.56 190 ASN B CA 1
ATOM 4333 C C . ASN B 1 190 ? -2.631 18.781 31.203 1 76.56 190 ASN B C 1
ATOM 4335 O O . ASN B 1 190 ? -2.336 18.938 32.375 1 76.56 190 ASN B O 1
ATOM 4339 N N . ALA B 1 191 ? -1.781 18.062 30.344 1 63.28 191 ALA B N 1
ATOM 4340 C CA . ALA B 1 191 ? -0.422 17.766 30.781 1 63.28 191 ALA B CA 1
ATOM 4341 C C . ALA B 1 191 ? 0.417 19.031 30.875 1 63.28 191 ALA B C 1
ATOM 4343 O O . ALA B 1 191 ? 0.199 19.984 30.125 1 63.28 191 ALA B O 1
ATOM 4344 N N . GLY B 1 192 ? 0.743 19.438 32.094 1 52.62 192 GLY B N 1
ATOM 4345 C CA . GLY B 1 192 ? 1.853 20.359 32.281 1 52.62 192 GLY B CA 1
ATOM 4346 C C . GLY B 1 192 ? 2.951 20.188 31.25 1 52.62 192 GLY B C 1
ATOM 4347 O O . GLY B 1 192 ? 2.711 19.641 30.172 1 52.62 192 GLY B O 1
ATOM 4348 N N . GLN B 1 193 ? 4.234 20.594 31.594 1 49.38 193 GLN B N 1
ATOM 4349 C CA . GLN B 1 193 ? 5.457 20.641 30.797 1 49.38 193 GLN B CA 1
ATOM 4350 C C . GLN B 1 193 ? 5.785 19.281 30.203 1 49.38 193 GLN B C 1
ATOM 4352 O O . GLN B 1 193 ? 6.738 19.156 29.422 1 49.38 193 GLN B O 1
ATOM 4357 N N . GLU B 1 194 ? 5.52 18.156 30.922 1 49.84 194 GLU B N 1
ATOM 4358 C CA . GLU B 1 194 ? 6.305 16.969 30.609 1 49.84 194 GLU B CA 1
ATOM 4359 C C . GLU B 1 194 ? 6.07 16.5 29.172 1 49.84 194 GLU B C 1
ATOM 4361 O O . GLU B 1 194 ? 4.945 16.562 28.672 1 49.84 194 GLU B O 1
ATOM 4366 N N . GLU B 1 195 ? 7.172 16.234 28.453 1 52.94 195 GLU B N 1
ATOM 4367 C CA . GLU B 1 195 ? 7.77 16.156 27.125 1 52.94 195 GLU B CA 1
ATOM 4368 C C . GLU B 1 195 ? 6.941 15.289 26.188 1 52.94 195 GLU B C 1
ATOM 4370 O O . GLU B 1 195 ? 6.391 14.266 26.609 1 52.94 195 GLU B O 1
ATOM 4375 N N . PRO B 1 196 ? 6.734 15.641 24.828 1 57.44 196 PRO B N 1
ATOM 4376 C CA . PRO B 1 196 ? 6.148 15.461 23.5 1 57.44 196 PRO B CA 1
ATOM 4377 C C . PRO B 1 196 ? 6.422 14.078 22.922 1 57.44 196 PRO B C 1
ATOM 4379 O O . PRO B 1 196 ? 5.945 13.766 21.828 1 57.44 196 PRO B O 1
ATOM 4382 N N . GLU B 1 197 ? 7.332 13.297 23.531 1 61.19 197 GLU B N 1
ATOM 4383 C CA . GLU B 1 197 ? 7.691 12.102 22.781 1 61.19 197 GLU B CA 1
ATO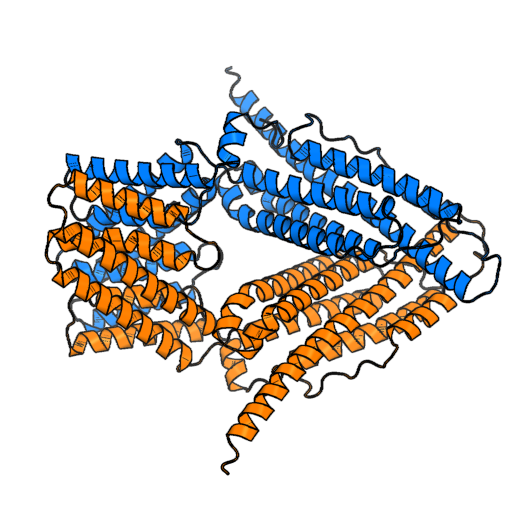M 4384 C C . GLU B 1 197 ? 6.508 11.148 22.672 1 61.19 197 GLU B C 1
ATOM 4386 O O . GLU B 1 197 ? 6.289 10.547 21.609 1 61.19 197 GLU B O 1
ATOM 4391 N N . ASN B 1 198 ? 5.727 11.023 23.719 1 77.94 198 ASN B N 1
ATOM 4392 C CA . ASN B 1 198 ? 4.602 10.102 23.688 1 77.94 198 ASN B CA 1
ATOM 4393 C C . ASN B 1 198 ? 3.5 10.594 22.75 1 77.94 198 ASN B C 1
ATOM 4395 O O . ASN B 1 198 ? 2.867 9.805 22.047 1 77.94 198 ASN B O 1
ATOM 4399 N N . ALA B 1 199 ? 3.41 11.844 22.609 1 82.25 199 ALA B N 1
ATOM 4400 C CA . ALA B 1 199 ? 2.383 12.414 21.75 1 82.25 199 ALA B CA 1
ATOM 4401 C C . ALA B 1 199 ? 2.729 12.203 20.281 1 82.25 199 ALA B C 1
ATOM 4403 O O . ALA B 1 199 ? 1.849 11.93 19.453 1 82.25 199 ALA B O 1
ATOM 4404 N N . ARG B 1 200 ? 4.043 12.219 20.156 1 78.06 200 ARG B N 1
ATOM 4405 C CA . ARG B 1 200 ? 4.48 12.016 18.781 1 78.06 200 ARG B CA 1
ATOM 4406 C C . ARG B 1 200 ? 4.227 10.578 18.344 1 78.06 200 ARG B C 1
ATOM 4408 O O . ARG B 1 200 ? 3.766 10.344 17.219 1 78.06 200 ARG B O 1
ATOM 4415 N N . LYS B 1 201 ? 4.516 9.703 19.172 1 86.12 201 LYS B N 1
ATOM 4416 C CA . LYS B 1 201 ? 4.281 8.289 18.875 1 86.12 201 LYS B CA 1
ATOM 4417 C C . LYS B 1 201 ? 2.797 8.008 18.656 1 86.12 201 LYS B C 1
ATOM 4419 O O . LYS B 1 201 ? 2.424 7.238 17.781 1 86.12 201 LYS B O 1
ATOM 4424 N N . SER B 1 202 ? 2.012 8.672 19.484 1 90.75 202 SER B N 1
ATOM 4425 C CA . SER B 1 202 ? 0.568 8.516 19.359 1 90.75 202 SER B CA 1
ATOM 4426 C C . SER B 1 202 ? 0.064 9.062 18.016 1 90.75 202 SER B C 1
ATOM 4428 O O . SER B 1 202 ? -0.789 8.453 17.375 1 90.75 202 SER B O 1
ATOM 4430 N N . LEU B 1 203 ? 0.653 10.133 17.641 1 88.56 203 LEU B N 1
ATOM 4431 C CA . LEU B 1 203 ? 0.233 10.734 16.375 1 88.56 203 LEU B CA 1
ATOM 4432 C C . LEU B 1 203 ? 0.685 9.891 15.195 1 88.56 203 LEU B C 1
ATOM 4434 O O . LEU B 1 203 ? -0.015 9.805 14.18 1 88.56 203 LEU B O 1
ATOM 4438 N N . GLU B 1 204 ? 1.779 9.258 15.367 1 85.25 204 GLU B N 1
ATOM 4439 C CA . GLU B 1 204 ? 2.223 8.328 14.336 1 85.25 204 GLU B CA 1
ATOM 4440 C C . GLU B 1 204 ? 1.271 7.141 14.219 1 85.25 204 GLU B C 1
ATOM 4442 O O . GLU B 1 204 ? 0.986 6.676 13.109 1 85.25 204 GLU B O 1
ATOM 4447 N N . THR B 1 205 ? 0.855 6.711 15.305 1 90.62 205 THR B N 1
ATOM 4448 C CA . THR B 1 205 ? -0.104 5.613 15.312 1 90.62 205 THR B CA 1
ATOM 4449 C C . THR B 1 205 ? -1.42 6.035 14.672 1 90.62 205 THR B C 1
ATOM 4451 O O . THR B 1 205 ? -2.045 5.254 13.953 1 90.62 205 THR B O 1
ATOM 4454 N N . ALA B 1 206 ? -1.808 7.258 14.914 1 92.69 206 ALA B N 1
ATOM 4455 C CA . ALA B 1 206 ? -3.014 7.785 14.281 1 92.69 206 ALA B CA 1
ATOM 4456 C C . ALA B 1 206 ? -2.852 7.859 12.766 1 92.69 206 ALA B C 1
ATOM 4458 O O . ALA B 1 206 ? -3.775 7.531 12.023 1 92.69 206 ALA B O 1
ATOM 4459 N N . MET B 1 207 ? -1.682 8.273 12.422 1 88.5 207 MET B N 1
ATOM 4460 C CA . MET B 1 207 ? -1.392 8.352 10.992 1 88.5 207 MET B CA 1
ATOM 4461 C C . MET B 1 207 ? -1.44 6.969 10.352 1 88.5 207 MET B C 1
ATOM 4463 O O . MET B 1 207 ? -2.002 6.805 9.266 1 88.5 207 MET B O 1
ATOM 4467 N N . LYS B 1 208 ? -0.934 6 10.992 1 88.19 208 LYS B N 1
ATOM 4468 C CA . LYS B 1 208 ? -0.983 4.629 10.5 1 88.19 208 LYS B CA 1
ATOM 4469 C C . LYS B 1 208 ? -2.424 4.148 10.344 1 88.19 208 LYS B C 1
ATOM 4471 O O . LYS B 1 208 ? -2.758 3.465 9.375 1 88.19 208 LYS B O 1
ATOM 4476 N N . ALA B 1 209 ? -3.219 4.547 11.242 1 92.56 209 ALA B N 1
ATOM 4477 C CA . ALA B 1 209 ? -4.629 4.176 11.188 1 92.56 209 ALA B CA 1
ATOM 4478 C C . ALA B 1 209 ? -5.32 4.816 9.984 1 92.56 209 ALA B C 1
ATOM 4480 O O . ALA B 1 209 ? -6.148 4.184 9.328 1 92.56 209 ALA B O 1
ATOM 4481 N N . VAL B 1 210 ? -4.977 6.055 9.68 1 92.25 210 VAL B N 1
ATOM 4482 C CA . VAL B 1 210 ? -5.574 6.758 8.555 1 92.25 210 VAL B CA 1
ATOM 4483 C C . VAL B 1 210 ? -5.109 6.121 7.242 1 92.25 210 VAL B C 1
ATOM 4485 O O . VAL B 1 210 ? -5.906 5.934 6.32 1 92.25 210 VAL B O 1
ATOM 4488 N N . LEU B 1 211 ? -3.904 5.773 7.23 1 86.44 211 LEU B N 1
ATOM 4489 C CA . LEU B 1 211 ? -3.377 5.129 6.035 1 86.44 211 LEU B CA 1
ATOM 4490 C C . LEU B 1 211 ? -4.004 3.752 5.836 1 86.44 211 LEU B C 1
ATOM 4492 O O . LEU B 1 211 ? -4.242 3.328 4.703 1 86.44 211 LEU B O 1
ATOM 4496 N N . ALA B 1 212 ? -4.219 3.102 6.906 1 88.62 212 ALA B N 1
ATOM 4497 C CA . ALA B 1 212 ? -4.914 1.818 6.828 1 88.62 212 ALA B CA 1
ATOM 4498 C C . ALA B 1 212 ? -6.316 1.989 6.254 1 88.62 212 ALA B C 1
ATOM 4500 O O . ALA B 1 212 ? -6.793 1.139 5.5 1 88.62 212 ALA B O 1
ATOM 4501 N N . GLN B 1 213 ? -6.977 3.094 6.617 1 92.06 213 GLN B N 1
ATOM 4502 C CA . GLN B 1 213 ? -8.289 3.406 6.059 1 92.06 213 GLN B CA 1
ATOM 4503 C C . GLN B 1 213 ? -8.227 3.541 4.543 1 92.06 213 GLN B C 1
ATOM 4505 O O . GLN B 1 213 ? -9.062 2.992 3.826 1 92.06 213 GLN B O 1
ATOM 4510 N N . LYS B 1 214 ? -7.215 4.215 4.074 1 87.75 214 LYS B N 1
ATOM 4511 C CA . LYS B 1 214 ? -7.07 4.453 2.639 1 87.75 214 LYS B CA 1
ATOM 4512 C C . LYS B 1 214 ? -6.836 3.146 1.887 1 87.75 214 LYS B C 1
ATOM 4514 O O . LYS B 1 214 ? -7.336 2.967 0.773 1 87.75 214 LYS B O 1
ATOM 4519 N N . LYS B 1 215 ? -6.18 2.221 2.516 1 84.94 215 LYS B N 1
ATOM 4520 C CA . LYS B 1 215 ? -5.895 0.932 1.893 1 84.94 215 LYS B CA 1
ATOM 4521 C C . LYS B 1 215 ? -7.16 0.089 1.769 1 84.94 215 LYS B C 1
ATOM 4523 O O . LYS B 1 215 ? -7.258 -0.771 0.891 1 84.94 215 LYS B O 1
ATOM 4528 N N . LEU B 1 216 ? -8.117 0.344 2.602 1 88.69 216 LEU B N 1
ATOM 4529 C CA . LEU B 1 216 ? -9.328 -0.462 2.646 1 88.69 216 LEU B CA 1
ATOM 4530 C C . LEU B 1 216 ? -10.367 0.066 1.665 1 88.69 216 LEU B C 1
ATOM 4532 O O . LEU B 1 216 ? -11.398 -0.577 1.437 1 88.69 216 LEU B O 1
ATOM 4536 N N . LEU B 1 217 ? -10.078 1.227 1.012 1 88.56 217 LEU B N 1
ATOM 4537 C CA . LEU B 1 217 ? -11.078 1.877 0.168 1 88.56 217 LEU B CA 1
ATOM 4538 C C . LEU B 1 217 ? -11.453 0.99 -1.016 1 88.56 217 LEU B C 1
ATOM 4540 O O . LEU B 1 217 ? -12.625 0.882 -1.368 1 88.56 217 LEU B O 1
ATOM 4544 N N . PHE B 1 218 ? -10.5 0.334 -1.532 1 83.06 218 PHE B N 1
ATOM 4545 C CA . PHE B 1 218 ? -10.766 -0.507 -2.693 1 83.06 218 PHE B CA 1
ATOM 4546 C C . PHE B 1 218 ? -11.625 -1.706 -2.311 1 83.06 218 PHE B C 1
ATOM 4548 O O . PHE B 1 218 ? -12.586 -2.031 -3.006 1 83.06 218 PHE B O 1
ATOM 4555 N N . SER B 1 219 ? -11.328 -2.32 -1.184 1 85.19 219 SER B N 1
ATOM 4556 C CA . SER B 1 219 ? -12.125 -3.445 -0.7 1 85.19 219 SER B CA 1
ATOM 4557 C C . SER B 1 219 ? -13.547 -3.016 -0.365 1 85.19 219 SER B C 1
ATOM 4559 O O . SER B 1 219 ? -14.5 -3.773 -0.574 1 85.19 219 SER B O 1
ATOM 4561 N N . LEU B 1 220 ? -13.727 -1.778 0.095 1 88.31 220 LEU B N 1
ATOM 4562 C CA . LEU B 1 220 ? -15.031 -1.25 0.474 1 88.31 220 LEU B CA 1
ATOM 4563 C C . LEU B 1 220 ? -15.93 -1.096 -0.748 1 88.31 220 LEU B C 1
ATOM 4565 O O . LEU B 1 220 ? -17.141 -1.319 -0.666 1 88.31 220 LEU B O 1
ATOM 4569 N N . GLU B 1 221 ? -15.312 -0.785 -1.863 1 85.75 221 GLU B N 1
ATOM 4570 C CA . GLU B 1 221 ? -16.062 -0.594 -3.102 1 85.75 221 GLU B CA 1
ATOM 4571 C C . GLU B 1 221 ? -16.734 -1.891 -3.547 1 85.75 221 GLU B C 1
ATOM 4573 O O . GLU B 1 221 ? -17.797 -1.863 -4.172 1 85.75 221 GLU B O 1
ATOM 4578 N N . TRP B 1 222 ? -16.125 -2.91 -3.131 1 83.69 222 TRP B N 1
ATOM 4579 C CA . TRP B 1 222 ? -16.625 -4.203 -3.582 1 83.69 222 TRP B CA 1
ATOM 4580 C C . TRP B 1 222 ? -17.594 -4.797 -2.568 1 83.69 222 TRP B C 1
ATOM 4582 O O . TRP B 1 222 ? -18.312 -5.754 -2.869 1 83.69 222 TRP B O 1
ATOM 4592 N N . GLU B 1 223 ? -17.625 -4.25 -1.418 1 83.81 223 GLU B N 1
ATOM 4593 C CA . GLU B 1 223 ? -18.531 -4.742 -0.381 1 83.81 223 GLU B CA 1
ATOM 4594 C C . GLU B 1 223 ? -19.859 -3.986 -0.396 1 83.81 223 GLU B C 1
ATOM 4596 O O . GLU B 1 223 ? -20.906 -4.562 -0.103 1 83.81 223 GLU B O 1
ATOM 4601 N N . SER B 1 224 ? -19.75 -2.656 -0.581 1 83.75 224 SER B N 1
ATOM 4602 C CA . SER B 1 224 ? -20.953 -1.835 -0.508 1 83.75 224 SER B CA 1
ATOM 4603 C C . SER B 1 224 ? -21.047 -0.892 -1.702 1 83.75 224 SER B C 1
ATOM 4605 O O . SER B 1 224 ? -20.094 -0.166 -2.008 1 83.75 224 SER B O 1
ATOM 4607 N N . GLN B 1 225 ? -22.188 -0.945 -2.301 1 82.5 225 GLN B N 1
ATOM 4608 C CA . GLN B 1 225 ? -22.422 -0.069 -3.445 1 82.5 225 GLN B CA 1
ATOM 4609 C C . GLN B 1 225 ? -22.516 1.39 -3.01 1 82.5 225 GLN B C 1
ATOM 4611 O O . GLN B 1 225 ? -22.094 2.291 -3.732 1 82.5 225 GLN B O 1
ATOM 4616 N N . THR B 1 226 ? -23.078 1.604 -1.857 1 83.25 226 THR B N 1
ATOM 4617 C CA . THR B 1 226 ? -23.203 2.961 -1.336 1 83.25 226 THR B CA 1
ATOM 4618 C C . THR B 1 226 ? -21.844 3.588 -1.101 1 83.25 226 THR B C 1
ATOM 4620 O O . THR B 1 226 ? -21.609 4.746 -1.458 1 83.25 226 THR B O 1
ATOM 4623 N N . LEU B 1 227 ? -21.016 2.795 -0.563 1 85.38 227 LEU B N 1
ATOM 4624 C CA . LEU B 1 227 ? -19.672 3.312 -0.272 1 85.38 227 LEU B CA 1
ATOM 4625 C C . LEU B 1 227 ? -18.859 3.469 -1.551 1 85.38 227 LEU B C 1
ATOM 4627 O O . LEU B 1 227 ? -17.969 4.312 -1.623 1 85.38 227 LEU B O 1
ATOM 4631 N N . LYS B 1 228 ? -19.203 2.703 -2.502 1 85.5 228 LYS B N 1
ATOM 4632 C CA . LYS B 1 228 ? -18.562 2.848 -3.805 1 85.5 228 LYS B CA 1
ATOM 4633 C C . LYS B 1 228 ? -18.891 4.195 -4.438 1 85.5 228 LYS B C 1
ATOM 4635 O O . LYS B 1 228 ? -18.016 4.848 -5.012 1 85.5 228 LYS B O 1
ATOM 4640 N N . LYS B 1 229 ? -20.078 4.602 -4.297 1 86.81 229 LYS B N 1
ATOM 4641 C CA . LYS B 1 229 ? -20.531 5.875 -4.855 1 86.81 229 LYS B CA 1
ATOM 4642 C C . LYS B 1 229 ? -19.938 7.051 -4.086 1 86.81 229 LYS B C 1
ATOM 4644 O O . LYS B 1 229 ? -19.734 8.125 -4.648 1 86.81 229 LYS B O 1
ATOM 4649 N N . GLU B 1 230 ? -19.625 6.758 -2.844 1 89.69 230 GLU B N 1
ATOM 4650 C CA . GLU B 1 230 ? -19.094 7.82 -1.995 1 89.69 230 GLU B CA 1
ATOM 4651 C C . GLU B 1 230 ? -17.594 7.668 -1.794 1 89.69 230 GLU B C 1
ATOM 4653 O O . GLU B 1 230 ? -17.062 7.973 -0.721 1 89.69 230 GLU B O 1
ATOM 4658 N N . ALA B 1 231 ? -16.938 7.168 -2.756 1 87.81 231 ALA B N 1
ATOM 4659 C CA . ALA B 1 231 ? -15.5 6.934 -2.645 1 87.81 231 ALA B CA 1
ATOM 4660 C C . ALA B 1 231 ? -14.742 8.25 -2.459 1 87.81 231 ALA B C 1
ATOM 4662 O O . ALA B 1 231 ? -13.773 8.312 -1.703 1 87.81 231 ALA B O 1
ATOM 4663 N N . ALA B 1 232 ? -15.188 9.266 -3.105 1 86.5 232 ALA B N 1
ATOM 4664 C CA . ALA B 1 232 ? -14.555 10.578 -3 1 86.5 232 ALA B CA 1
ATOM 4665 C C . ALA B 1 232 ? -14.68 11.141 -1.585 1 86.5 232 ALA B C 1
ATOM 4667 O O . ALA B 1 232 ? -13.719 11.695 -1.043 1 86.5 232 ALA B O 1
ATOM 4668 N N . THR B 1 233 ? -15.844 10.922 -0.974 1 90 233 THR B N 1
ATOM 4669 C CA . THR B 1 233 ? -16.078 11.398 0.385 1 90 233 THR B CA 1
ATOM 4670 C C . THR B 1 233 ? -15.18 10.672 1.376 1 90 233 THR B C 1
ATOM 4672 O O . THR B 1 233 ? -14.664 11.281 2.32 1 90 233 THR B O 1
ATOM 4675 N N . LEU B 1 234 ? -14.984 9.422 1.114 1 92.06 234 LEU B N 1
ATOM 4676 C CA . LEU B 1 234 ? -14.133 8.625 1.997 1 92.06 234 LEU B CA 1
ATOM 4677 C C . LEU B 1 234 ? -12.68 9.078 1.906 1 92.06 234 LEU B C 1
ATOM 4679 O O . LEU B 1 234 ? -11.992 9.172 2.924 1 92.06 234 LEU B O 1
ATOM 4683 N N . THR B 1 235 ? -12.25 9.391 0.715 1 87.69 235 THR B N 1
ATOM 4684 C CA . THR B 1 235 ? -10.891 9.883 0.517 1 87.69 235 THR B CA 1
ATOM 4685 C C . THR B 1 235 ? -10.703 11.25 1.167 1 87.69 235 THR B C 1
ATOM 4687 O O . THR B 1 235 ? -9.688 11.508 1.81 1 87.69 235 THR B O 1
ATOM 4690 N N . GLU B 1 236 ? -11.672 12.078 1.026 1 88 236 GLU B N 1
ATOM 4691 C CA . GLU B 1 236 ? -11.625 13.398 1.644 1 88 236 GLU B CA 1
ATOM 4692 C C . GLU B 1 236 ? -11.609 13.297 3.166 1 88 236 GLU B C 1
ATOM 4694 O O . GLU B 1 236 ? -10.945 14.086 3.84 1 88 236 GLU B O 1
ATOM 4699 N N . LEU B 1 237 ? -12.383 12.352 3.633 1 92.69 237 LEU B N 1
ATOM 4700 C CA . LEU B 1 237 ? -12.406 12.141 5.074 1 92.69 237 LEU B CA 1
ATOM 4701 C C . LEU B 1 237 ? -11.023 11.758 5.598 1 92.69 237 LEU B C 1
ATOM 4703 O O . LEU B 1 237 ? -10.594 12.273 6.633 1 92.69 237 LEU B O 1
ATOM 4707 N N . ALA B 1 238 ? -10.367 10.93 4.914 1 91.19 238 ALA B N 1
ATOM 4708 C CA . ALA B 1 238 ? -9.016 10.547 5.297 1 91.19 238 ALA B CA 1
ATOM 4709 C C . ALA B 1 238 ? -8.07 11.742 5.234 1 91.19 238 ALA B C 1
ATOM 4711 O O . ALA B 1 238 ? -7.234 11.922 6.129 1 91.19 238 ALA B O 1
ATOM 4712 N N . ASN B 1 239 ? -8.219 12.562 4.246 1 84.88 239 ASN B N 1
ATOM 4713 C CA . ASN B 1 239 ? -7.371 13.742 4.102 1 84.88 239 ASN B CA 1
ATOM 4714 C C . ASN B 1 239 ? -7.598 14.734 5.238 1 84.88 239 ASN B C 1
ATOM 4716 O O . ASN B 1 239 ? -6.648 15.352 5.723 1 84.88 239 ASN B O 1
ATOM 4720 N N . LYS B 1 240 ? -8.812 14.852 5.59 1 89.62 240 LYS B N 1
ATOM 4721 C CA . LYS B 1 240 ? -9.125 15.766 6.684 1 89.62 240 LYS B CA 1
ATOM 4722 C C . LYS B 1 240 ? -8.555 15.266 8 1 89.62 240 LYS B C 1
ATOM 4724 O O . LYS B 1 240 ? -8.156 16.062 8.859 1 89.62 240 LYS B O 1
ATOM 4729 N N . GLN B 1 241 ? -8.539 13.961 8.156 1 92 241 GLN B N 1
ATOM 4730 C CA . GLN B 1 241 ? -7.91 13.398 9.344 1 92 241 GLN B CA 1
ATOM 4731 C C . GLN B 1 241 ? -6.414 13.703 9.367 1 92 241 GLN B C 1
ATOM 4733 O O . GLN B 1 241 ? -5.855 14.008 10.422 1 92 241 GLN B O 1
ATOM 4738 N N . ILE B 1 242 ? -5.844 13.602 8.211 1 86.88 242 ILE B N 1
ATOM 4739 C CA . ILE B 1 242 ? -4.426 13.93 8.109 1 86.88 242 ILE B CA 1
ATOM 4740 C C . ILE B 1 242 ? -4.203 15.391 8.508 1 86.88 242 ILE B C 1
ATOM 4742 O O . ILE B 1 242 ? -3.236 15.703 9.203 1 86.88 242 ILE B O 1
ATOM 4746 N N . ARG B 1 243 ? -5.09 16.219 8.125 1 84.69 243 ARG B N 1
ATOM 4747 C CA . ARG B 1 243 ? -5.012 17.641 8.492 1 84.69 243 ARG B CA 1
ATOM 4748 C C . ARG B 1 243 ? -5.074 17.812 10 1 84.69 243 ARG B C 1
ATOM 4750 O O . ARG B 1 243 ? -4.305 18.578 10.578 1 84.69 243 ARG B O 1
ATOM 4757 N N . VAL B 1 244 ? -5.949 17.094 10.625 1 91 244 VAL B N 1
ATOM 4758 C CA . VAL B 1 244 ? -6.105 17.188 12.07 1 91 244 VAL B CA 1
ATOM 4759 C C . VAL B 1 244 ? -4.832 16.703 12.766 1 91 244 VAL B C 1
ATOM 4761 O O . VAL B 1 244 ? -4.363 17.328 13.719 1 91 244 VAL B O 1
ATOM 4764 N N . ILE B 1 245 ? -4.266 15.617 12.297 1 89.56 245 ILE B N 1
ATOM 4765 C CA . ILE B 1 245 ? -3.053 15.062 12.883 1 89.56 245 ILE B CA 1
ATOM 4766 C C . ILE B 1 245 ? -1.917 16.078 12.789 1 89.56 245 ILE B C 1
ATOM 4768 O O . ILE B 1 245 ? -1.18 16.281 13.758 1 89.56 245 ILE B O 1
ATOM 4772 N N . THR B 1 246 ? -1.834 16.703 11.688 1 82.31 246 THR B N 1
ATOM 4773 C CA . THR B 1 246 ? -0.783 17.688 11.484 1 82.31 246 THR B CA 1
ATOM 4774 C C . THR B 1 246 ? -1.019 18.906 12.367 1 82.31 246 THR B C 1
ATOM 4776 O O . THR B 1 246 ? -0.075 19.469 12.93 1 82.31 246 THR B O 1
ATOM 4779 N N . LEU B 1 247 ? -2.211 19.391 12.492 1 86.44 247 LEU B N 1
ATOM 4780 C CA . LEU B 1 247 ? -2.537 20.516 13.359 1 86.44 247 LEU B CA 1
ATOM 4781 C C . LEU B 1 247 ? -2.197 20.203 14.812 1 86.44 247 LEU B C 1
ATOM 4783 O O . LEU B 1 247 ? -1.694 21.062 15.539 1 86.44 247 LEU B O 1
ATOM 4787 N N . LEU B 1 248 ? -2.473 18.969 15.195 1 88.56 248 LEU B N 1
ATOM 4788 C CA . LEU B 1 248 ? -2.135 18.562 16.562 1 88.56 248 LEU B CA 1
ATOM 4789 C C . LEU B 1 248 ? -0.623 18.531 16.75 1 88.56 248 LEU B C 1
ATOM 4791 O O . LEU B 1 248 ? -0.127 18.891 17.828 1 88.56 248 LEU B O 1
ATOM 4795 N N . GLU B 1 249 ? 0.042 18.125 15.75 1 82.75 249 GLU B N 1
ATOM 4796 C CA . GLU B 1 249 ? 1.5 18.141 15.82 1 82.75 249 GLU B CA 1
ATOM 4797 C C . GLU B 1 249 ? 2.021 19.562 16 1 82.75 249 GLU B C 1
ATOM 4799 O O . GLU B 1 249 ? 2.945 19.797 16.781 1 82.75 249 GLU B O 1
ATOM 4804 N N . LEU B 1 250 ? 1.445 20.5 15.281 1 78.38 250 LEU B N 1
ATOM 4805 C CA . LEU B 1 250 ? 1.842 21.906 15.375 1 78.38 250 LEU B CA 1
ATOM 4806 C C . LEU B 1 250 ? 1.486 22.469 16.75 1 78.38 250 LEU B C 1
ATOM 4808 O O . LEU B 1 250 ? 2.238 23.281 17.297 1 78.38 250 LEU B O 1
ATOM 4812 N N . LEU B 1 251 ? 0.367 22.062 17.25 1 80.62 251 LEU B N 1
ATOM 4813 C CA . LEU B 1 251 ? -0.052 22.516 18.562 1 80.62 251 LEU B CA 1
ATOM 4814 C C . LEU B 1 251 ? 0.917 22.031 19.641 1 80.62 251 LEU B C 1
ATOM 4816 O O . LEU B 1 251 ? 1.213 22.766 20.594 1 80.62 251 LEU B O 1
ATOM 4820 N N . LEU B 1 252 ? 1.382 20.828 19.469 1 77.94 252 LEU B N 1
ATOM 4821 C CA . LEU B 1 252 ? 2.314 20.266 20.422 1 77.94 252 LEU B CA 1
ATOM 4822 C C . LEU B 1 252 ? 3.643 21.016 20.422 1 77.94 252 LEU B C 1
ATOM 4824 O O . LEU B 1 252 ? 4.309 21.125 21.453 1 77.94 252 LEU B O 1
ATOM 4828 N N . LEU B 1 253 ? 3.982 21.531 19.281 1 70.38 253 LEU B N 1
ATOM 4829 C CA . LEU B 1 253 ? 5.242 22.25 19.156 1 70.38 253 LEU B CA 1
ATOM 4830 C C . LEU B 1 253 ? 5.125 23.656 19.719 1 70.38 253 LEU B C 1
ATOM 4832 O O . LEU B 1 253 ? 6.129 24.281 20.094 1 70.38 253 LEU B O 1
ATOM 4836 N N . THR B 1 254 ? 3.91 24.25 19.797 1 64.69 254 THR B N 1
ATOM 4837 C CA . THR B 1 254 ? 3.709 25.625 20.25 1 64.69 254 THR B CA 1
ATOM 4838 C C . THR B 1 254 ? 3.344 25.641 21.734 1 64.69 254 THR B C 1
ATOM 4840 O O . THR B 1 254 ? 2.857 26.656 22.25 1 64.69 254 THR B O 1
ATOM 4843 N N . ARG B 1 255 ? 3.918 24.797 22.609 1 56.88 255 ARG B N 1
ATOM 4844 C CA . ARG B 1 255 ? 3.498 24.781 24 1 56.88 255 ARG B CA 1
ATOM 4845 C C . ARG B 1 255 ? 3.68 26.156 24.641 1 56.88 255 ARG B C 1
ATOM 4847 O O . ARG B 1 255 ? 4.723 26.781 24.484 1 56.88 255 ARG B O 1
ATOM 4854 N N . TRP B 1 256 ? 2.592 26.859 24.828 1 54.56 256 TRP B N 1
ATOM 4855 C CA . TRP B 1 256 ? 2.594 28.156 25.5 1 54.56 256 TRP B CA 1
ATOM 4856 C C . TRP B 1 256 ? 2.557 27.969 27.016 1 54.56 256 TRP B C 1
ATOM 4858 O O . TRP B 1 256 ? 1.808 27.141 27.531 1 54.56 256 TRP B O 1
ATOM 4868 N N . LYS B 1 257 ? 3.709 28.219 27.656 1 51.06 257 LYS B N 1
ATOM 4869 C CA . LYS B 1 257 ? 3.891 28.125 29.094 1 51.06 257 LYS B CA 1
ATOM 4870 C C . LYS B 1 257 ? 3.025 29.141 29.828 1 51.06 257 LYS B C 1
ATOM 4872 O O . LYS B 1 257 ? 3.023 29.203 31.047 1 51.06 257 LYS B O 1
ATOM 4877 N N . ALA B 1 258 ? 2.459 30.234 29.281 1 52.38 258 ALA B N 1
ATOM 4878 C CA . ALA B 1 258 ? 2.17 31.234 30.312 1 52.38 258 ALA B CA 1
ATOM 4879 C C . ALA B 1 258 ? 0.841 30.938 31 1 52.38 258 ALA B C 1
ATOM 4881 O O . ALA B 1 258 ? -0.226 31.234 30.453 1 52.38 258 ALA B O 1
ATOM 4882 N N . GLU B 1 259 ? 0.911 29.938 31.938 1 50.47 259 GLU B N 1
ATOM 4883 C CA . GLU B 1 259 ? -0.207 29.578 32.781 1 50.47 259 GLU B CA 1
ATOM 4884 C C . GLU B 1 259 ? -0.922 30.812 33.344 1 50.47 259 GLU B C 1
ATOM 4886 O O . GLU B 1 259 ? -2.115 30.766 33.625 1 50.47 259 GLU B O 1
ATOM 4891 N N . GLU B 1 260 ? -0.225 31.938 33.375 1 51.53 260 GLU B N 1
ATOM 4892 C CA . GLU B 1 260 ? -0.815 33 34.188 1 51.53 260 GLU B CA 1
ATOM 4893 C C . GLU B 1 260 ? -1.626 33.969 33.344 1 51.53 260 GLU B C 1
ATOM 4895 O O . GLU B 1 260 ? -2.24 34.906 33.844 1 51.53 260 GLU B O 1
ATOM 4900 N N . ASP B 1 261 ? -1.685 33.719 31.906 1 58.38 261 ASP B N 1
ATOM 4901 C CA . ASP B 1 261 ? -2.381 34.75 31.125 1 58.38 261 ASP B CA 1
ATOM 4902 C C . ASP B 1 261 ? -3.844 34.375 30.922 1 58.38 261 ASP B C 1
ATOM 4904 O O . ASP B 1 261 ? -4.176 33.188 30.766 1 58.38 261 ASP B O 1
ATOM 4908 N N . GLU B 1 262 ? -4.812 35.25 31.422 1 62.25 262 GLU B N 1
ATOM 4909 C CA . GLU B 1 262 ? -6.254 35.094 31.25 1 62.25 262 GLU B CA 1
ATOM 4910 C C . GLU B 1 262 ? -6.602 34.625 29.828 1 62.25 262 GLU B C 1
ATOM 4912 O O . GLU B 1 262 ? -7.516 33.844 29.641 1 62.25 262 GLU B O 1
ATOM 4917 N N . ALA B 1 263 ? -5.797 35.094 28.891 1 64.31 263 ALA B N 1
ATOM 4918 C CA . ALA B 1 263 ? -6.07 34.719 27.5 1 64.31 263 ALA B CA 1
ATOM 4919 C C . ALA B 1 263 ? -5.82 33.219 27.281 1 64.31 263 ALA B C 1
ATOM 4921 O O . ALA B 1 263 ? -6.574 32.562 26.562 1 64.31 263 ALA B O 1
ATOM 4922 N N . TYR B 1 264 ? -4.984 32.688 28.016 1 66.94 264 TYR B N 1
ATOM 4923 C CA . TYR B 1 264 ? -4.672 31.281 27.891 1 66.94 264 TYR B CA 1
ATOM 4924 C C . TYR B 1 264 ? -5.789 30.422 28.469 1 66.94 264 TYR B C 1
ATOM 4926 O O . TYR B 1 264 ? -6.137 29.375 27.906 1 66.94 264 TYR B O 1
ATOM 4934 N N . ALA B 1 265 ? -6.34 30.906 29.547 1 71.25 265 ALA B N 1
ATOM 4935 C CA . ALA B 1 265 ? -7.418 30.141 30.172 1 71.25 265 ALA B CA 1
ATOM 4936 C C . ALA B 1 265 ? -8.633 30.047 29.266 1 71.25 265 ALA B C 1
ATOM 4938 O O . ALA B 1 265 ? -9.297 29.016 29.203 1 71.25 265 ALA B O 1
ATOM 4939 N N . ARG B 1 266 ? -8.867 31.062 28.531 1 71.25 266 ARG B N 1
ATOM 4940 C CA . ARG B 1 266 ? -10.016 31.062 27.625 1 71.25 266 ARG B CA 1
ATOM 4941 C C . ARG B 1 266 ? -9.773 30.141 26.422 1 71.25 266 ARG B C 1
ATOM 4943 O O . ARG B 1 266 ? -10.672 29.406 26 1 71.25 266 ARG B O 1
ATOM 4950 N N . VAL B 1 267 ? -8.586 30.234 25.891 1 72.88 267 VAL B N 1
ATOM 4951 C CA . VAL B 1 267 ? -8.242 29.359 24.766 1 72.88 267 VAL B CA 1
ATOM 4952 C C . VAL B 1 267 ? -8.297 27.906 25.203 1 72.88 267 VAL B C 1
ATOM 4954 O O . VAL B 1 267 ? -8.75 27.031 24.453 1 72.88 267 VAL B O 1
ATOM 4957 N N . LYS B 1 268 ? -7.957 27.672 26.391 1 75 268 LYS B N 1
ATOM 4958 C CA . LYS B 1 268 ? -7.988 26.312 26.922 1 75 268 LYS B CA 1
ATOM 4959 C C . LYS B 1 268 ? -9.422 25.812 27.062 1 75 268 LYS B C 1
ATOM 4961 O O . LYS B 1 268 ? -9.695 24.625 26.844 1 75 268 LYS B O 1
ATOM 4966 N N . GLN B 1 269 ? -10.289 26.703 27.422 1 77.25 269 GLN B N 1
ATOM 4967 C CA . GLN B 1 269 ? -11.688 26.312 27.547 1 77.25 269 GLN B CA 1
ATOM 4968 C C . GLN B 1 269 ? -12.281 25.938 26.188 1 77.25 269 GLN B C 1
ATOM 4970 O O . GLN B 1 269 ? -13.016 24.953 26.094 1 77.25 269 GLN B O 1
ATOM 4975 N N . VAL B 1 270 ? -11.906 26.703 25.203 1 77.31 270 VAL B N 1
ATOM 4976 C CA . VAL B 1 270 ? -12.383 26.406 23.859 1 77.31 270 VAL B CA 1
ATOM 4977 C C . VAL B 1 270 ? -11.789 25.078 23.391 1 77.31 270 VAL B C 1
ATOM 4979 O O . VAL B 1 270 ? -12.492 24.25 22.797 1 77.31 270 VAL B O 1
ATOM 4982 N N . ALA B 1 271 ? -10.586 24.922 23.688 1 79.5 271 ALA B N 1
ATOM 4983 C CA . ALA B 1 271 ? -9.906 23.703 23.281 1 79.5 271 ALA B CA 1
ATOM 4984 C C . ALA B 1 271 ? -10.5 22.484 23.984 1 79.5 271 ALA B C 1
ATOM 4986 O O . ALA B 1 271 ? -10.594 21.406 23.391 1 79.5 271 ALA B O 1
ATOM 4987 N N . SER B 1 272 ? -10.922 22.641 25.188 1 83.44 272 SER B N 1
ATOM 4988 C CA . SER B 1 272 ? -11.547 21.562 25.938 1 83.44 272 SER B CA 1
ATOM 4989 C C . SER B 1 272 ? -12.914 21.203 25.344 1 83.44 272 SER B C 1
ATOM 4991 O O . SER B 1 272 ? -13.305 20.031 25.328 1 83.44 272 SER B O 1
ATOM 4993 N N . GLY B 1 273 ? -13.609 22.234 24.906 1 82.06 273 GLY B N 1
ATOM 4994 C CA . GLY B 1 273 ? -14.859 21.969 24.219 1 82.06 273 GLY B CA 1
ATOM 4995 C C . GLY B 1 273 ? -14.672 21.188 22.938 1 82.06 273 GLY B C 1
ATOM 4996 O O . GLY B 1 273 ? -15.445 20.266 22.656 1 82.06 273 GLY B O 1
ATOM 4997 N N . LEU B 1 274 ? -13.68 21.547 22.234 1 83.31 274 LEU B N 1
ATOM 4998 C CA . LEU B 1 274 ? -13.367 20.828 21 1 83.31 274 LEU B CA 1
ATOM 4999 C C . LEU B 1 274 ? -12.992 19.375 21.297 1 83.31 274 LEU B C 1
ATOM 5001 O O . LEU B 1 274 ? -13.383 18.469 20.562 1 83.31 274 LEU B O 1
ATOM 5005 N N . GLN B 1 275 ? -12.234 19.203 22.328 1 86.12 275 GLN B N 1
ATOM 5006 C CA . GLN B 1 275 ? -11.836 17.859 22.734 1 86.12 275 GLN B CA 1
ATOM 5007 C C . GLN B 1 275 ? -13.055 16.984 23.016 1 86.12 275 GLN B C 1
ATOM 5009 O O . GLN B 1 275 ? -13.086 15.805 22.656 1 86.12 275 GLN B O 1
ATOM 5014 N N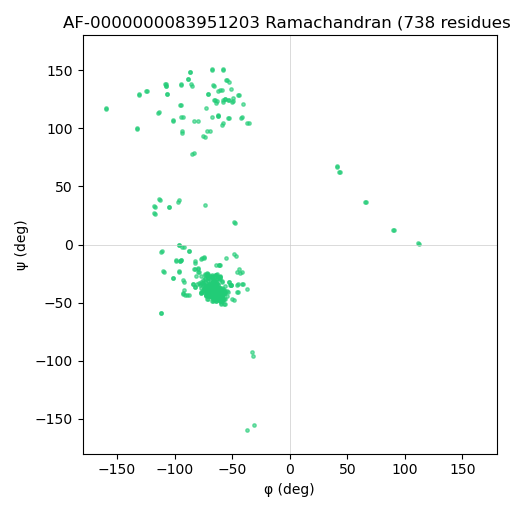 . ARG B 1 276 ? -14 17.547 23.641 1 86.44 276 ARG B N 1
ATOM 5015 C CA . ARG B 1 276 ? -15.219 16.812 23.953 1 86.44 276 ARG B CA 1
ATOM 5016 C C . ARG B 1 276 ? -15.969 16.438 22.672 1 86.44 276 ARG B C 1
ATOM 5018 O O . ARG B 1 276 ? -16.516 15.336 22.562 1 86.44 276 ARG B O 1
ATOM 5025 N N . GLU B 1 277 ? -15.945 17.359 21.75 1 85.81 277 GLU B N 1
ATOM 5026 C CA . GLU B 1 277 ? -16.609 17.062 20.469 1 85.81 277 GLU B CA 1
ATOM 5027 C C . GLU B 1 277 ? -15.875 15.969 19.703 1 85.81 277 GLU B C 1
ATOM 5029 O O . GLU B 1 277 ? -16.5 15.117 19.078 1 85.81 277 GLU B O 1
ATOM 5034 N N . PHE B 1 278 ? -14.594 15.984 19.75 1 87 278 PHE B N 1
ATOM 5035 C CA . PHE B 1 278 ? -13.82 14.922 19.125 1 87 278 PHE B CA 1
ATOM 5036 C C . PHE B 1 278 ? -14.125 13.578 19.781 1 87 278 PHE B C 1
ATOM 5038 O O . PHE B 1 278 ? -14.258 12.562 19.078 1 87 278 PHE B O 1
ATOM 5045 N N . ALA B 1 279 ? -14.203 13.633 21.062 1 87.5 279 ALA B N 1
ATOM 5046 C CA . ALA B 1 279 ? -14.5 12.406 21.797 1 87.5 279 ALA B CA 1
ATOM 5047 C C . ALA B 1 279 ? -15.891 11.875 21.438 1 87.5 279 ALA B C 1
ATOM 5049 O O . ALA B 1 279 ? -16.078 10.664 21.281 1 87.5 279 ALA B O 1
ATOM 5050 N N . TYR B 1 280 ? -16.734 12.812 21.281 1 87.62 280 TYR B N 1
ATOM 5051 C CA . TYR B 1 280 ? -18.078 12.422 20.906 1 87.62 280 TYR B CA 1
ATOM 5052 C C . TYR B 1 280 ? -18.109 11.805 19.5 1 87.62 280 TYR B C 1
ATOM 5054 O O . TYR B 1 280 ? -18.781 10.797 19.281 1 87.62 280 TYR B O 1
ATOM 5062 N N . LEU B 1 281 ? -17.438 12.383 18.641 1 88 281 LEU B N 1
ATOM 5063 C CA . LEU B 1 281 ? -17.375 11.852 17.281 1 88 281 LEU B CA 1
ATOM 5064 C C . LEU B 1 281 ? -16.719 10.477 17.266 1 88 281 LEU B C 1
ATOM 5066 O O . LEU B 1 281 ? -17.156 9.586 16.531 1 88 281 LEU B O 1
ATOM 5070 N N . ALA B 1 282 ? -15.68 10.32 18.062 1 88.19 282 ALA B N 1
ATOM 5071 C CA . ALA B 1 282 ? -15.008 9.031 18.156 1 88.19 282 ALA B CA 1
ATOM 5072 C C . ALA B 1 282 ? -15.953 7.953 18.688 1 88.19 282 ALA B C 1
ATOM 5074 O O . ALA B 1 282 ? -15.969 6.832 18.172 1 88.19 282 ALA B O 1
ATOM 5075 N N . ASN B 1 283 ? -16.719 8.336 19.594 1 86.94 283 ASN B N 1
ATOM 5076 C CA . ASN B 1 283 ? -17.688 7.398 20.141 1 86.94 283 ASN B CA 1
ATOM 5077 C C . ASN B 1 283 ? -18.812 7.102 19.156 1 86.94 283 ASN B C 1
ATOM 5079 O O . ASN B 1 283 ? -19.297 5.973 19.094 1 86.94 283 ASN B O 1
ATOM 5083 N N . TYR B 1 284 ? -19.188 8.078 18.438 1 86.62 284 TYR B N 1
ATOM 5084 C CA . TYR B 1 284 ? -20.219 7.887 17.422 1 86.62 284 TYR B CA 1
ATOM 5085 C C . TYR B 1 284 ? -19.75 6.914 16.359 1 86.62 284 TYR B C 1
ATOM 5087 O O . TYR B 1 284 ? -20.469 5.969 16.016 1 86.62 284 TYR B O 1
ATOM 5095 N N . VAL B 1 285 ? -18.578 7.105 15.891 1 87.25 285 VAL B N 1
ATOM 5096 C CA . VAL B 1 285 ? -18.078 6.273 14.805 1 87.25 285 VAL B CA 1
ATOM 5097 C C . VAL B 1 285 ? -17.797 4.863 15.32 1 87.25 285 VAL B C 1
ATOM 5099 O O . VAL B 1 285 ? -17.906 3.891 14.57 1 87.25 285 VAL B O 1
ATOM 5102 N N . ALA B 1 286 ? -17.469 4.758 16.625 1 84.31 286 ALA B N 1
ATOM 5103 C CA . ALA B 1 286 ? -17.25 3.447 17.234 1 84.31 286 ALA B CA 1
ATOM 5104 C C . ALA B 1 286 ? -18.578 2.717 17.453 1 84.31 286 ALA B C 1
ATOM 5106 O O . ALA B 1 286 ? -18.594 1.507 17.688 1 84.31 286 ALA B O 1
ATOM 5107 N N . GLY B 1 287 ? -19.656 3.42 17.297 1 82.12 287 GLY B N 1
ATOM 5108 C CA . GLY B 1 287 ? -20.969 2.82 17.422 1 82.12 287 GLY B CA 1
ATOM 5109 C C . GLY B 1 287 ? -21.516 2.879 18.844 1 82.12 287 GLY B C 1
ATOM 5110 O O . GLY B 1 287 ? -22.5 2.207 19.156 1 82.12 287 GLY B O 1
ATOM 5111 N N . ASN B 1 288 ? -20.891 3.633 19.656 1 81.12 288 ASN B N 1
ATOM 5112 C CA . ASN B 1 288 ? -21.312 3.697 21.047 1 81.12 288 ASN B CA 1
ATOM 5113 C C . ASN B 1 288 ? -22.484 4.668 21.234 1 81.12 288 ASN B C 1
ATOM 5115 O O . ASN B 1 288 ? -23.203 4.594 22.234 1 81.12 288 ASN B O 1
ATOM 5119 N N . THR B 1 289 ? -22.609 5.59 20.25 1 79.44 289 THR B N 1
ATOM 5120 C CA . THR B 1 289 ? -23.703 6.566 20.328 1 79.44 289 THR B CA 1
ATOM 5121 C C . THR B 1 289 ? -24.547 6.516 19.062 1 79.44 289 THR B C 1
ATOM 5123 O O . THR B 1 289 ? -24.031 6.352 17.953 1 79.44 289 THR B O 1
ATOM 5126 N N . PRO B 1 290 ? -25.766 6.457 19.188 1 72.62 290 PRO B N 1
ATOM 5127 C CA . PRO B 1 290 ? -26.656 6.246 18.031 1 72.62 290 PRO B CA 1
ATOM 5128 C C . PRO B 1 290 ? -26.719 7.461 17.109 1 72.62 290 PRO B C 1
ATOM 5130 O O . PRO B 1 290 ? -26.906 7.312 15.906 1 72.62 290 PRO B O 1
ATOM 5133 N N . ASP B 1 291 ? -26.641 8.734 17.719 1 72.56 291 ASP B N 1
ATOM 5134 C CA . ASP B 1 291 ? -26.891 9.891 16.875 1 72.56 291 ASP B CA 1
ATOM 5135 C C . ASP B 1 291 ? -25.609 10.656 16.578 1 72.56 291 ASP B C 1
ATOM 5137 O O . ASP B 1 291 ? -24.703 10.711 17.422 1 72.56 291 ASP B O 1
ATOM 5141 N N . CYS B 1 292 ? -25.484 11.039 15.32 1 70.88 292 CYS B N 1
ATOM 5142 C CA . CYS B 1 292 ? -24.406 11.945 14.969 1 70.88 292 CYS B CA 1
ATOM 5143 C C . CYS B 1 292 ? -24.5 13.242 15.766 1 70.88 292 CYS B C 1
ATOM 5145 O O . CYS B 1 292 ? -25.578 13.852 15.844 1 70.88 292 CYS B O 1
ATOM 5147 N N . PRO B 1 293 ? -23.484 13.562 16.469 1 67.25 293 PRO B N 1
ATOM 5148 C CA . PRO B 1 293 ? -23.531 14.805 17.25 1 67.25 293 PRO B CA 1
ATOM 5149 C C . PRO B 1 293 ? -23.906 16.016 16.391 1 67.25 293 PRO B C 1
ATOM 5151 O O . PRO B 1 293 ? -23.453 16.125 15.25 1 67.25 293 PRO B O 1
ATOM 5154 N N . LYS B 1 294 ? -24.953 16.75 16.75 1 66.31 294 LYS B N 1
ATOM 5155 C CA . LYS B 1 294 ? -25.281 18.016 16.094 1 66.31 294 LYS B CA 1
ATOM 5156 C C . LYS B 1 294 ? -24.312 19.125 16.5 1 66.31 294 LYS B C 1
ATOM 5158 O O . LYS B 1 294 ? -24.172 19.406 17.688 1 66.31 294 LYS B O 1
ATOM 5163 N N . LEU B 1 295 ? -23.266 19.297 15.711 1 66.56 295 LEU B N 1
ATOM 5164 C CA . LEU B 1 295 ? -22.359 20.391 16.047 1 66.56 295 LEU B CA 1
ATOM 5165 C C . LEU B 1 295 ? -23.078 21.734 15.938 1 66.56 295 LEU B C 1
ATOM 5167 O O . LEU B 1 295 ? -23.859 21.953 15.016 1 66.56 295 LEU B O 1
ATOM 5171 N N . PRO B 1 296 ? -23.094 22.562 17.094 1 54.34 296 PRO B N 1
ATOM 5172 C CA . PRO B 1 296 ? -23.766 23.859 17.016 1 54.34 296 PRO B CA 1
ATOM 5173 C C . PRO B 1 296 ? -23.438 24.625 15.734 1 54.34 296 PRO B C 1
ATOM 5175 O O . PRO B 1 296 ? -22.281 24.625 15.297 1 54.34 296 PRO B O 1
ATOM 5178 N N . LEU B 1 297 ? -24.375 25.047 15.07 1 51.78 297 LEU B N 1
ATOM 5179 C CA . LEU B 1 297 ? -24.25 25.953 13.945 1 51.78 297 LEU B CA 1
ATOM 5180 C C . LEU B 1 297 ? -23.469 27.203 14.336 1 51.78 297 LEU B C 1
ATOM 5182 O O . LEU B 1 297 ? -23.719 27.797 15.391 1 51.78 297 LEU B O 1
ATOM 5186 N N . GLY B 1 298 ? -22.219 27.391 13.852 1 55.88 298 GLY B N 1
ATOM 5187 C CA . GLY B 1 298 ? -21.453 28.594 14.102 1 55.88 298 GLY B CA 1
ATOM 5188 C C . GLY B 1 298 ? -20.25 28.359 15 1 55.88 298 GLY B C 1
ATOM 5189 O O . GLY B 1 298 ? -19.734 29.281 15.625 1 55.88 298 GLY B O 1
ATOM 5190 N N . LEU B 1 299 ? -20.078 27.109 15.391 1 60.97 299 LEU B N 1
ATOM 5191 C CA . LEU B 1 299 ? -18.938 26.844 16.266 1 60.97 299 LEU B CA 1
ATOM 5192 C C . LEU B 1 299 ? -17.672 27.531 15.758 1 60.97 299 LEU B C 1
ATOM 5194 O O . LEU B 1 299 ? -16.906 28.078 16.547 1 60.97 299 LEU B O 1
ATOM 5198 N N . GLY B 1 300 ? -17.562 27.453 14.469 1 58.53 300 GLY B N 1
ATOM 5199 C CA . GLY B 1 300 ? -16.422 28.141 13.891 1 58.53 300 GLY B CA 1
ATOM 5200 C C . GLY B 1 300 ? -16.422 29.625 14.156 1 58.53 300 GLY B C 1
ATOM 5201 O O . GLY B 1 300 ? -15.398 30.188 14.562 1 58.53 300 GLY B O 1
ATOM 5202 N N . TYR B 1 301 ? -17.594 30.188 13.914 1 56.78 301 TYR B N 1
ATOM 5203 C CA . TYR B 1 301 ? -17.719 31.625 14.094 1 56.78 301 TYR B CA 1
ATOM 5204 C C . TYR B 1 301 ? -17.625 32 15.57 1 56.78 301 TYR B C 1
ATOM 5206 O O . TYR B 1 301 ? -16.938 32.969 15.93 1 56.78 301 TYR B O 1
ATOM 5214 N N . GLN B 1 302 ? -18.266 31.219 16.406 1 61.38 302 GLN B N 1
ATOM 5215 C CA . GLN B 1 302 ? -18.203 31.516 17.844 1 61.38 302 GLN B CA 1
ATOM 5216 C C . GLN B 1 302 ? -16.797 31.359 18.375 1 61.38 302 GLN B C 1
ATOM 5218 O O . GLN B 1 302 ? -16.344 32.156 19.188 1 61.38 302 GLN B O 1
ATOM 5223 N N . LEU B 1 303 ? -16.219 30.453 17.797 1 62.66 303 LEU B N 1
ATOM 5224 C CA . LEU B 1 303 ? -14.852 30.203 18.25 1 62.66 303 LEU B CA 1
ATOM 5225 C C . LEU B 1 303 ? -13.914 31.312 17.797 1 62.66 303 LEU B C 1
ATOM 5227 O O . LEU B 1 303 ? -13.047 31.75 18.547 1 62.66 303 LEU B O 1
ATOM 5231 N N . GLN B 1 304 ? -14.141 31.734 16.531 1 60.81 304 GLN B N 1
ATOM 5232 C CA . GLN B 1 304 ? -13.328 32.844 16.016 1 60.81 304 GLN B CA 1
ATOM 5233 C C . GLN B 1 304 ? -13.523 34.094 16.859 1 60.81 304 GLN B C 1
ATOM 5235 O O . GLN B 1 304 ? -12.555 34.781 17.188 1 60.81 304 GLN B O 1
ATOM 5240 N N . GLN B 1 305 ? -14.789 34.344 17.188 1 59.84 305 GLN B N 1
ATOM 5241 C CA . GLN B 1 305 ? -15.086 35.562 17.953 1 59.84 305 GLN B CA 1
ATOM 5242 C C . GLN B 1 305 ? -14.508 35.469 19.359 1 59.84 305 GLN B C 1
ATOM 5244 O O . GLN B 1 305 ? -13.984 36.469 19.875 1 59.84 305 GLN B O 1
ATOM 5249 N N . GLN B 1 306 ? -14.547 34.281 19.891 1 61.62 306 GLN B N 1
ATOM 5250 C CA . GLN B 1 306 ? -14.031 34.094 21.234 1 61.62 306 GLN B CA 1
ATOM 5251 C C . GLN B 1 306 ? -12.508 34.219 21.266 1 61.62 306 GLN B C 1
ATOM 5253 O O . GLN B 1 306 ? -11.938 34.75 22.203 1 61.62 306 GLN B O 1
ATOM 5258 N N . LEU B 1 307 ? -11.961 33.75 20.234 1 61.5 307 LEU B N 1
ATOM 5259 C CA . LEU B 1 307 ? -10.508 33.781 20.188 1 61.5 307 LEU B CA 1
ATOM 5260 C C . LEU B 1 307 ? -9.984 35.156 19.859 1 61.5 307 LEU B C 1
ATOM 5262 O O . LEU B 1 307 ? -8.953 35.594 20.391 1 61.5 307 LEU B O 1
ATOM 5266 N N . LEU B 1 308 ? -10.656 35.875 18.984 1 57.47 308 LEU B N 1
ATOM 5267 C CA . LEU B 1 308 ? -10.273 37.219 18.641 1 57.47 308 LEU B CA 1
ATOM 5268 C C . LEU B 1 308 ? -10.398 38.156 19.844 1 57.47 308 LEU B C 1
ATOM 5270 O O . LEU B 1 308 ? -9.594 39.094 20.016 1 57.47 308 LEU B O 1
ATOM 5274 N N . LYS B 1 309 ? -11.438 38.031 20.562 1 56.78 309 LYS B N 1
ATOM 5275 C CA . LYS B 1 309 ? -11.664 38.906 21.719 1 56.78 309 LYS B CA 1
ATOM 5276 C C . LYS B 1 309 ? -10.562 38.75 22.75 1 56.78 309 LYS B C 1
ATOM 5278 O O . LYS B 1 309 ? -10.289 39.656 23.531 1 56.78 309 LYS B O 1
ATOM 5283 N N . GLN B 1 310 ? -9.992 37.531 22.719 1 50.94 310 GLN B N 1
ATOM 5284 C CA . GLN B 1 310 ? -9.109 37.25 23.844 1 50.94 310 GLN B CA 1
ATOM 5285 C C . GLN B 1 310 ? -7.656 37.562 23.5 1 50.94 310 GLN B C 1
ATOM 5287 O O . GLN B 1 310 ? -6.777 37.5 24.359 1 50.94 310 GLN B O 1
ATOM 5292 N N . LEU B 1 311 ? -7.316 37.75 22.297 1 50.94 311 LEU B N 1
ATOM 5293 C CA . LEU B 1 311 ? -5.934 38.094 21.984 1 50.94 311 LEU B CA 1
ATOM 5294 C C . LEU B 1 311 ? -5.559 39.438 22.641 1 50.94 311 LEU B C 1
ATOM 5296 O O . LEU B 1 311 ? -6.324 40.406 22.578 1 50.94 311 LEU B O 1
ATOM 5300 N N . PRO B 1 312 ? -4.637 39.344 23.688 1 45.16 312 PRO B N 1
ATOM 5301 C CA . PRO B 1 312 ? -4.301 40.562 24.438 1 45.16 312 PRO B CA 1
ATOM 5302 C C . PRO B 1 312 ? -4.121 41.781 23.531 1 45.16 312 PRO B C 1
ATOM 5304 O O . PRO B 1 312 ? -3.555 41.688 22.453 1 45.16 312 PRO B O 1
ATOM 5307 N N . SER B 1 313 ? -5.109 42.688 23.625 1 44.88 313 SER B N 1
ATOM 5308 C CA . SER B 1 313 ? -4.957 43.969 22.984 1 44.88 313 SER B CA 1
ATOM 5309 C C . SER B 1 313 ? -3.5 44.438 22.984 1 44.88 313 SER B C 1
ATOM 5311 O O . SER B 1 313 ? -2.984 44.875 21.969 1 44.88 313 SER B O 1
ATOM 5313 N N . GLU B 1 314 ? -2.979 45.281 24.062 1 41.59 314 GLU B N 1
ATOM 5314 C CA . GLU B 1 314 ? -1.774 46.094 24.25 1 41.59 314 GLU B CA 1
ATOM 5315 C C . GLU B 1 314 ? -0.685 45.281 24.969 1 41.59 314 GLU B C 1
ATOM 5317 O O . GLU B 1 314 ? -0.926 44.719 26.031 1 41.59 314 GLU B O 1
ATOM 5322 N N . PRO B 1 315 ? 0.291 44.656 24.219 1 43.31 315 PRO B N 1
ATOM 5323 C CA . PRO B 1 315 ? 1.385 44.25 25.109 1 43.31 315 PRO B CA 1
ATOM 5324 C C . PRO B 1 315 ? 1.629 45.25 26.234 1 43.31 315 PRO B C 1
ATOM 5326 O O . PRO B 1 315 ? 1.683 46.469 25.984 1 43.31 315 PRO B O 1
ATOM 5329 N N . SER B 1 316 ? 1.26 44.969 27.297 1 45.41 316 SER B N 1
ATOM 5330 C CA . SER B 1 316 ? 1.522 45.938 28.359 1 45.41 316 SER B CA 1
ATOM 5331 C C . SER B 1 316 ? 2.979 46.406 28.344 1 45.41 316 SER B C 1
ATOM 5333 O O . SER B 1 316 ? 3.283 47.531 28.719 1 45.41 316 SER B O 1
ATOM 5335 N N . ASP B 1 317 ? 3.965 45.406 28.25 1 47.12 317 ASP B N 1
ATOM 5336 C CA . ASP B 1 317 ? 5.391 45.688 28.359 1 47.12 317 ASP B CA 1
ATOM 5337 C C . ASP B 1 317 ? 6.121 45.438 27.047 1 47.12 317 ASP B C 1
ATOM 5339 O O . ASP B 1 317 ? 5.805 44.469 26.344 1 47.12 317 ASP B O 1
ATOM 5343 N N . ASP B 1 318 ? 6.68 46.406 26.344 1 50.28 318 ASP B N 1
ATOM 5344 C CA . ASP B 1 318 ? 7.484 46.5 25.125 1 50.28 318 ASP B CA 1
ATOM 5345 C C . ASP B 1 318 ? 8.641 45.5 25.156 1 50.28 318 ASP B C 1
ATOM 5347 O O . ASP B 1 318 ? 9.633 45.656 24.453 1 50.28 318 ASP B O 1
ATOM 5351 N N . SER B 1 319 ? 8.617 44.406 26.016 1 52.44 319 SER B N 1
ATOM 5352 C CA . SER B 1 319 ? 9.766 43.5 26.047 1 52.44 319 SER B CA 1
ATOM 5353 C C . SER B 1 319 ? 9.648 42.438 24.969 1 52.44 319 SER B C 1
ATOM 5355 O O . SER B 1 319 ? 8.547 42.062 24.578 1 52.44 319 SER B O 1
ATOM 5357 N N . PRO B 1 320 ? 10.805 42.188 24.328 1 53.62 320 PRO B N 1
ATOM 5358 C CA . PRO B 1 320 ? 10.883 41.125 23.312 1 53.62 320 PRO B CA 1
ATOM 5359 C C . PRO B 1 320 ? 10.234 39.844 23.766 1 53.62 320 PRO B C 1
ATOM 5361 O O . PRO B 1 320 ? 9.625 39.125 22.969 1 53.62 320 PRO B O 1
ATOM 5364 N N . GLU B 1 321 ? 10.32 39.531 25.031 1 55.5 321 GLU B N 1
ATOM 5365 C CA . GLU B 1 321 ? 9.703 38.312 25.547 1 55.5 321 GLU B CA 1
ATOM 5366 C C . GLU B 1 321 ? 8.188 38.375 25.469 1 55.5 321 GLU B C 1
ATOM 5368 O O . GLU B 1 321 ? 7.531 37.375 25.125 1 55.5 321 GLU B O 1
ATOM 5373 N N . ALA B 1 322 ? 7.711 39.562 25.719 1 54.97 322 ALA B N 1
ATOM 5374 C CA . ALA B 1 322 ? 6.262 39.75 25.688 1 54.97 322 ALA B CA 1
ATOM 5375 C C . ALA B 1 322 ? 5.723 39.625 24.266 1 54.97 322 ALA B C 1
ATOM 5377 O O . ALA B 1 322 ? 4.66 39.031 24.047 1 54.97 322 ALA B O 1
ATOM 5378 N N . ALA B 1 323 ? 6.574 40.094 23.359 1 55.16 323 ALA B N 1
ATOM 5379 C CA . ALA B 1 323 ? 6.199 40.031 21.953 1 55.16 323 ALA B CA 1
ATOM 5380 C C . ALA B 1 323 ? 6.184 38.562 21.469 1 55.16 323 ALA B C 1
ATOM 5382 O O . ALA B 1 323 ? 5.293 38.156 20.719 1 55.16 323 ALA B O 1
ATOM 5383 N N . HIS B 1 324 ? 7.164 37.781 21.953 1 57.31 324 HIS B N 1
ATOM 5384 C CA . HIS B 1 324 ? 7.227 36.375 21.578 1 57.31 324 HIS B CA 1
ATOM 5385 C C . HIS B 1 324 ? 6.023 35.594 22.109 1 57.31 324 HIS B C 1
ATOM 5387 O O . HIS B 1 324 ? 5.457 34.75 21.422 1 57.31 324 HIS B O 1
ATOM 5393 N N . GLN B 1 325 ? 5.691 35.938 23.25 1 58.44 325 GLN B N 1
ATOM 5394 C CA . GLN B 1 325 ? 4.574 35.25 23.891 1 58.44 325 GLN B CA 1
ATOM 5395 C C . GLN B 1 325 ? 3.256 35.594 23.188 1 58.44 325 GLN B C 1
ATOM 5397 O O . GLN B 1 325 ? 2.385 34.719 23.047 1 58.44 325 GLN B O 1
ATOM 5402 N N . GLY B 1 326 ? 3.135 36.875 22.812 1 59.44 326 GLY B N 1
ATOM 5403 C CA . GLY B 1 326 ? 1.942 37.281 22.078 1 59.44 326 GLY B CA 1
ATOM 5404 C C . GLY B 1 326 ? 1.805 36.562 20.734 1 59.44 326 GLY B C 1
ATOM 5405 O O . GLY B 1 326 ? 0.711 36.156 20.359 1 59.44 326 GLY B O 1
ATOM 5406 N N . PHE B 1 327 ? 2.947 36.469 20.188 1 58.47 327 PHE B N 1
ATOM 5407 C CA . PHE B 1 327 ? 2.98 35.781 18.906 1 58.47 327 PHE B CA 1
ATOM 5408 C C . PHE B 1 327 ? 2.605 34.312 19.062 1 58.47 327 PHE B C 1
ATOM 5410 O O . PHE B 1 327 ? 1.841 33.781 18.25 1 58.47 327 PHE B O 1
ATOM 5417 N N . ALA B 1 328 ? 3.068 33.719 20 1 61.34 328 ALA B N 1
ATOM 5418 C CA . ALA B 1 328 ? 2.789 32.281 20.25 1 61.34 328 ALA B CA 1
ATOM 5419 C C . ALA B 1 328 ? 1.317 32.094 20.594 1 61.34 328 ALA B C 1
ATOM 5421 O O . ALA B 1 328 ? 0.717 31.078 20.172 1 61.34 328 ALA B O 1
ATOM 5422 N N . LEU B 1 329 ? 0.806 33.156 21.266 1 63.41 329 LEU B N 1
ATOM 5423 C CA . LEU B 1 329 ? -0.595 33 21.656 1 63.41 329 LEU B CA 1
ATOM 5424 C C . LEU B 1 329 ? -1.509 33.156 20.438 1 63.41 329 LEU B C 1
ATOM 5426 O O . LEU B 1 329 ? -2.51 32.438 20.312 1 63.41 329 LEU B O 1
ATOM 5430 N N . SER B 1 330 ? -1.128 34.125 19.641 1 66.62 330 SER B N 1
ATOM 5431 C CA . SER B 1 330 ? -1.934 34.281 18.438 1 66.62 330 SER B CA 1
ATOM 5432 C C . SER B 1 330 ? -1.866 33.062 17.547 1 66.62 330 SER B C 1
ATOM 5434 O O . SER B 1 330 ? -2.877 32.656 16.969 1 66.62 330 SER B O 1
ATOM 5436 N N . GLY B 1 331 ? -0.72 32.469 17.5 1 69.62 331 GLY B N 1
ATOM 5437 C CA . GLY B 1 331 ? -0.576 31.25 16.719 1 69.62 331 GLY B CA 1
ATOM 5438 C C . GLY B 1 331 ? -1.333 30.078 17.312 1 69.62 331 GLY B C 1
ATOM 5439 O O . GLY B 1 331 ? -1.983 29.328 16.594 1 69.62 331 GLY B O 1
ATOM 5440 N N . TYR B 1 332 ? -1.239 29.969 18.594 1 73.31 332 TYR B N 1
ATOM 5441 C CA . TYR B 1 332 ? -1.943 28.906 19.281 1 73.31 332 TYR B CA 1
ATOM 5442 C C . TYR B 1 332 ? -3.451 29.031 19.094 1 73.31 332 TYR B C 1
ATOM 5444 O O . TYR B 1 332 ? -4.137 28.031 18.844 1 73.31 332 TYR B O 1
ATOM 5452 N N . SER B 1 333 ? -3.928 30.297 19.219 1 73.44 333 SER B N 1
ATOM 5453 C CA . SER B 1 333 ? -5.355 30.516 19.047 1 73.44 333 SER B CA 1
ATOM 5454 C C . SER B 1 333 ? -5.789 30.234 17.609 1 73.44 333 SER B C 1
ATOM 5456 O O . SER B 1 333 ? -6.879 29.719 17.375 1 73.44 333 SER B O 1
ATOM 5458 N N . TRP B 1 334 ? -4.93 30.547 16.75 1 75.44 334 TRP B N 1
ATOM 5459 C CA . TRP B 1 334 ? -5.234 30.297 15.344 1 75.44 334 TRP B CA 1
ATOM 5460 C C . TRP B 1 334 ? -5.258 28.797 15.055 1 75.44 334 TRP B C 1
ATOM 5462 O O . TRP B 1 334 ? -6.105 28.312 14.305 1 75.44 334 TRP B O 1
ATOM 5472 N N . LEU B 1 335 ? -4.383 28.094 15.625 1 79.19 335 LEU B N 1
ATOM 5473 C CA . LEU B 1 335 ? -4.336 26.656 15.43 1 79.19 335 LEU B CA 1
ATOM 5474 C C . LEU B 1 335 ? -5.586 25.984 15.984 1 79.19 335 LEU B C 1
ATOM 5476 O O . LEU B 1 335 ? -6.105 25.031 15.398 1 79.19 335 LEU B O 1
ATOM 5480 N N . ILE B 1 336 ? -6.047 26.484 17.062 1 79.19 336 ILE B N 1
ATOM 5481 C CA . ILE B 1 336 ? -7.254 25.938 17.672 1 79.19 336 ILE B CA 1
ATOM 5482 C C . ILE B 1 336 ? -8.461 26.234 16.781 1 79.19 336 ILE B C 1
ATOM 5484 O O . ILE B 1 336 ? -9.359 25.422 16.641 1 79.19 336 ILE B O 1
ATOM 5488 N N . TYR B 1 337 ? -8.398 27.406 16.188 1 78.5 337 TYR B N 1
ATOM 5489 C CA . TYR B 1 337 ? -9.469 27.75 15.25 1 78.5 337 TYR B CA 1
ATOM 5490 C C . TYR B 1 337 ? -9.461 26.812 14.047 1 78.5 337 TYR B C 1
ATOM 5492 O O . TYR B 1 337 ? -10.516 26.344 13.617 1 78.5 337 TYR B O 1
ATOM 5500 N N . GLN B 1 338 ? -8.352 26.562 13.539 1 80.44 338 GLN B N 1
ATOM 5501 C CA . GLN B 1 338 ? -8.25 25.672 12.391 1 80.44 338 GLN B CA 1
ATOM 5502 C C . GLN B 1 338 ? -8.648 24.25 12.773 1 80.44 338 GLN B C 1
ATOM 5504 O O . GLN B 1 338 ? -9.211 23.516 11.961 1 80.44 338 GLN B O 1
ATOM 5509 N N . LEU B 1 339 ? -8.297 23.828 13.945 1 84.62 339 LEU B N 1
ATOM 5510 C CA . LEU B 1 339 ? -8.703 22.516 14.43 1 84.62 339 LEU B CA 1
ATOM 5511 C C . LEU B 1 339 ? -10.219 22.406 14.484 1 84.62 339 LEU B C 1
ATOM 5513 O O . LEU B 1 339 ? -10.781 21.359 14.133 1 84.62 339 LEU B O 1
ATOM 5517 N N . ALA B 1 340 ? -10.836 23.469 14.914 1 83.38 340 ALA B N 1
ATOM 5518 C CA . ALA B 1 340 ? -12.297 23.484 14.961 1 83.38 340 ALA B CA 1
ATOM 5519 C C . ALA B 1 340 ? -12.891 23.375 13.562 1 83.38 340 ALA B C 1
ATOM 5521 O O . ALA B 1 340 ? -13.867 22.641 13.359 1 83.38 340 ALA B O 1
ATOM 5522 N N . GLN B 1 341 ? -12.273 24.062 12.625 1 81.31 341 GLN B N 1
ATOM 5523 C CA . GLN B 1 341 ? -12.758 23.984 11.25 1 81.31 341 GLN B CA 1
ATOM 5524 C C . GLN B 1 341 ? -12.578 22.578 10.68 1 81.31 341 GLN B C 1
ATOM 5526 O O . GLN B 1 341 ? -13.43 22.078 9.945 1 81.31 341 GLN B O 1
ATOM 5531 N N . ALA B 1 342 ? -11.5 21.969 10.992 1 85.38 342 ALA B N 1
ATOM 5532 C CA . ALA B 1 342 ? -11.25 20.609 10.523 1 85.38 342 ALA B CA 1
ATOM 5533 C C . ALA B 1 342 ? -12.25 19.625 11.125 1 85.38 342 ALA B C 1
ATOM 5535 O O . ALA B 1 342 ? -12.695 18.688 10.453 1 85.38 342 ALA B O 1
ATOM 5536 N N . LEU B 1 343 ? -12.562 19.859 12.383 1 86.75 343 LEU B N 1
ATOM 5537 C CA . LEU B 1 343 ? -13.562 19.031 13.039 1 86.75 343 LEU B CA 1
ATOM 5538 C C . LEU B 1 343 ? -14.922 19.172 12.367 1 86.75 343 LEU B C 1
ATOM 5540 O O . LEU B 1 343 ? -15.633 18.188 12.164 1 86.75 343 LEU B O 1
ATOM 5544 N N . LEU B 1 344 ? -15.25 20.406 12 1 84.88 344 LEU B N 1
ATOM 5545 C CA . LEU B 1 344 ? -16.516 20.656 11.328 1 84.88 344 LEU B CA 1
ATOM 5546 C C . LEU B 1 344 ? -16.547 19.984 9.961 1 84.88 344 LEU B C 1
ATOM 5548 O O . LEU B 1 344 ? -17.578 19.453 9.555 1 84.88 344 LEU B O 1
ATOM 5552 N N . ALA B 1 345 ? -15.469 20.047 9.344 1 86.5 345 ALA B N 1
ATOM 5553 C CA . ALA B 1 345 ? -15.383 19.406 8.023 1 86.5 345 ALA B CA 1
ATOM 5554 C C . ALA B 1 345 ? -15.539 17.891 8.133 1 86.5 345 ALA B C 1
ATOM 5556 O O . ALA B 1 345 ? -16.219 17.281 7.309 1 86.5 345 ALA B O 1
ATOM 5557 N N . ILE B 1 346 ? -14.922 17.281 9.133 1 90.62 346 ILE B N 1
ATOM 5558 C CA . ILE B 1 346 ? -15.055 15.836 9.352 1 90.62 346 ILE B CA 1
ATOM 5559 C C . ILE B 1 346 ? -16.5 15.492 9.672 1 90.62 346 ILE B C 1
ATOM 5561 O O . ILE B 1 346 ? -17.047 14.523 9.141 1 90.62 346 ILE B O 1
ATOM 5565 N N . HIS B 1 347 ? -17.062 16.312 10.531 1 87.81 347 HIS B N 1
ATOM 5566 C CA . HIS B 1 347 ? -18.469 16.109 10.875 1 87.81 347 HIS B CA 1
ATOM 5567 C C . HIS B 1 347 ? -19.359 16.188 9.641 1 87.81 347 HIS B C 1
ATOM 5569 O O . HIS B 1 347 ? -20.297 15.406 9.492 1 87.81 347 HIS B O 1
ATOM 5575 N N . GLY B 1 348 ? -19.047 17.156 8.82 1 86.25 348 GLY B N 1
ATOM 5576 C CA . GLY B 1 348 ? -19.812 17.297 7.59 1 86.25 348 GLY B CA 1
ATOM 5577 C C . GLY B 1 348 ? -19.719 16.078 6.688 1 86.25 348 GLY B C 1
ATOM 5578 O O . GLY B 1 348 ? -20.719 15.625 6.133 1 86.25 348 GLY B O 1
ATOM 5579 N N . GLU B 1 349 ? -18.578 15.547 6.547 1 89.5 349 GLU B N 1
ATOM 5580 C CA . GLU B 1 349 ? -18.375 14.367 5.715 1 89.5 349 GLU B CA 1
ATOM 5581 C C . GLU B 1 349 ? -19.062 13.141 6.316 1 89.5 349 GLU B C 1
ATOM 5583 O O . GLU B 1 349 ? -19.656 12.336 5.598 1 89.5 349 GLU B O 1
ATOM 5588 N N . LEU B 1 350 ? -18.984 12.945 7.613 1 89.06 350 LEU B N 1
ATOM 5589 C CA . LEU B 1 350 ? -19.625 11.82 8.281 1 89.06 350 LEU B CA 1
ATOM 5590 C C . LEU B 1 350 ? -21.141 11.914 8.148 1 89.06 350 LEU B C 1
ATOM 5592 O O . LEU B 1 350 ? -21.812 10.898 7.949 1 89.06 350 LEU B O 1
ATOM 5596 N N . ALA B 1 351 ? -21.625 13.156 8.242 1 86.12 351 ALA B N 1
ATOM 5597 C CA . ALA B 1 351 ? -23.062 13.367 8.086 1 86.12 351 ALA B CA 1
ATOM 5598 C C . ALA B 1 351 ? -23.516 13.031 6.664 1 86.12 351 ALA B C 1
ATOM 5600 O O . ALA B 1 351 ? -24.578 12.438 6.465 1 86.12 351 ALA B O 1
ATOM 5601 N N . SER B 1 352 ? -22.703 13.398 5.742 1 87.5 352 SER B N 1
ATOM 5602 C CA . SER B 1 352 ? -23.016 13.078 4.352 1 87.5 352 SER B CA 1
ATOM 5603 C C . SER B 1 352 ? -23.016 11.57 4.117 1 87.5 352 SER B C 1
ATOM 5605 O O . SER B 1 352 ? -23.859 11.055 3.373 1 87.5 352 SER B O 1
ATOM 5607 N N . LEU B 1 353 ? -22.141 10.883 4.727 1 87.88 353 LEU B N 1
ATOM 5608 C CA . LEU B 1 353 ? -22.078 9.438 4.594 1 87.88 353 LEU B CA 1
ATOM 5609 C C . LEU B 1 353 ? -23.297 8.773 5.254 1 87.88 353 LEU B C 1
ATOM 5611 O O . LEU B 1 353 ? -23.859 7.82 4.715 1 87.88 353 LEU B O 1
ATOM 5615 N N . ASP B 1 354 ? -23.609 9.266 6.371 1 84.69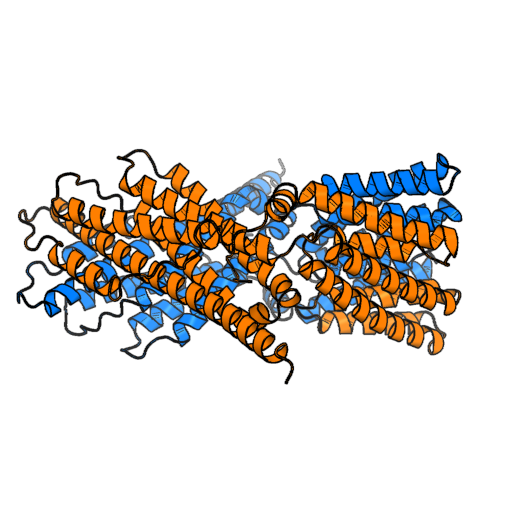 354 ASP B N 1
ATOM 5616 C CA . ASP B 1 354 ? -24.766 8.734 7.082 1 84.69 354 ASP B CA 1
ATOM 5617 C C . ASP B 1 354 ? -26.047 8.953 6.281 1 84.69 354 ASP B C 1
ATOM 5619 O O . ASP B 1 354 ? -26.906 8.07 6.23 1 84.69 354 ASP B O 1
ATOM 5623 N N . LEU B 1 355 ? -26.141 10.109 5.637 1 83.31 355 LEU B N 1
ATOM 5624 C CA . LEU B 1 355 ? -27.312 10.422 4.82 1 83.31 355 LEU B CA 1
ATOM 5625 C C . LEU B 1 355 ? -27.391 9.508 3.604 1 83.31 355 LEU B C 1
ATOM 5627 O O . LEU B 1 355 ? -28.469 9.078 3.205 1 83.31 355 LEU B O 1
ATOM 5631 N N . ALA B 1 356 ? -26.281 9.227 3.064 1 84.62 356 ALA B N 1
ATOM 5632 C CA . ALA B 1 356 ? -26.25 8.336 1.909 1 84.62 356 ALA B CA 1
ATOM 5633 C C . ALA B 1 356 ? -26.734 6.938 2.279 1 84.62 356 ALA B C 1
ATOM 5635 O O . ALA B 1 356 ? -27.422 6.281 1.492 1 84.62 356 ALA B O 1
ATOM 5636 N N . TYR B 1 357 ? -26.438 6.457 3.416 1 82 357 TYR B N 1
ATOM 5637 C CA . TYR B 1 357 ? -26.859 5.133 3.859 1 82 357 TYR B CA 1
ATOM 5638 C C . TYR B 1 357 ? -28.328 5.129 4.238 1 82 357 TYR B C 1
ATOM 5640 O O . TYR B 1 357 ? -29.031 4.141 4.023 1 82 357 TYR B O 1
ATOM 5648 N N . LYS B 1 358 ? -28.766 6.184 4.766 1 78 358 LYS B N 1
ATOM 5649 C CA . LYS B 1 358 ? -30.188 6.277 5.129 1 78 358 LYS B CA 1
ATOM 5650 C C . LYS B 1 358 ? -31.062 6.387 3.889 1 78 358 LYS B C 1
ATOM 5652 O O . LYS B 1 358 ? -32.156 5.812 3.8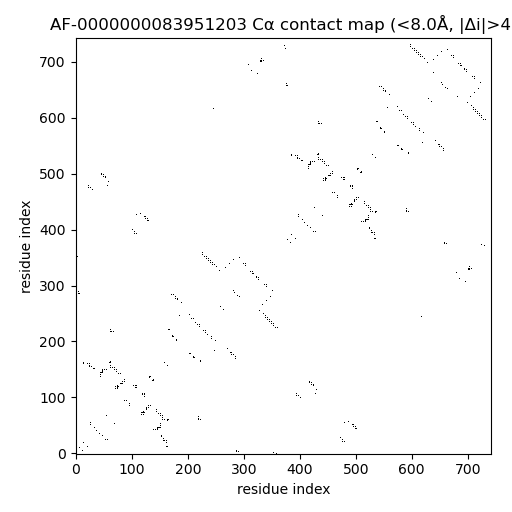44 1 78 358 LYS B O 1
ATOM 5657 N N . ARG B 1 359 ? -30.641 7.059 2.938 1 76.94 359 ARG B N 1
ATOM 5658 C CA . ARG B 1 359 ? -31.391 7.172 1.687 1 76.94 359 ARG B CA 1
ATOM 5659 C C . ARG B 1 359 ? -31.531 5.816 1.007 1 76.94 359 ARG B C 1
ATOM 5661 O O . ARG B 1 359 ? -32.594 5.496 0.455 1 76.94 359 ARG B O 1
ATOM 5668 N N . LYS B 1 360 ? -30.484 5.109 1.063 1 71.44 360 LYS B N 1
ATOM 5669 C CA . LYS B 1 360 ? -30.547 3.781 0.454 1 71.44 360 LYS B CA 1
ATOM 5670 C C . LYS B 1 360 ? -31.5 2.865 1.212 1 71.44 360 LYS B C 1
ATOM 5672 O O . LYS B 1 360 ? -32.281 2.119 0.602 1 71.44 360 LYS B O 1
ATOM 5677 N N . ALA B 1 361 ? -31.453 2.963 2.5 1 70.69 361 ALA B N 1
ATOM 5678 C CA . ALA B 1 361 ? -32.344 2.152 3.312 1 70.69 361 ALA B CA 1
ATOM 5679 C C . ALA B 1 361 ? -33.812 2.525 3.051 1 70.69 361 ALA B C 1
ATOM 5681 O O . ALA B 1 361 ? -34.688 1.653 2.998 1 70.69 361 ALA B O 1
ATOM 5682 N N . SER B 1 362 ? -33.938 3.799 2.799 1 68.75 362 SER B N 1
ATOM 5683 C CA . SER B 1 362 ? -35.281 4.258 2.523 1 68.75 362 SER B CA 1
ATOM 5684 C C . SER B 1 362 ? -35.75 3.84 1.128 1 68.75 362 SER B C 1
ATOM 5686 O O . SER B 1 362 ? -36.906 3.471 0.931 1 68.75 362 SER B O 1
ATOM 5688 N N . SER B 1 363 ? -34.781 3.912 0.248 1 66.5 363 SER B N 1
ATOM 5689 C CA . SER B 1 363 ? -35.125 3.502 -1.113 1 66.5 363 SER B CA 1
ATOM 5690 C C . SER B 1 363 ? -35.375 2 -1.194 1 66.5 363 SER B C 1
ATOM 5692 O O . SER B 1 363 ? -36.25 1.552 -1.912 1 66.5 363 SER B O 1
ATOM 5694 N N . GLN B 1 364 ? -34.625 1.271 -0.481 1 61.5 364 GLN B N 1
ATOM 5695 C CA . GLN B 1 364 ? -34.812 -0.174 -0.461 1 61.5 364 GLN B CA 1
ATOM 5696 C C . GLN B 1 364 ? -36.125 -0.538 0.233 1 61.5 364 GLN B C 1
ATOM 5698 O O . GLN B 1 364 ? -36.812 -1.489 -0.164 1 61.5 364 GLN B O 1
ATOM 5703 N N . ARG B 1 365 ? -36.594 0.305 1.371 1 59.22 365 ARG B N 1
ATOM 5704 C CA . ARG B 1 365 ? -37.844 0.07 2.047 1 59.22 365 ARG B CA 1
ATOM 5705 C C . ARG B 1 365 ? -39.031 0.382 1.127 1 59.22 365 ARG B C 1
ATOM 5707 O O . ARG B 1 365 ? -40.062 -0.297 1.173 1 59.22 365 ARG B O 1
ATOM 5714 N N . GLN B 1 366 ? -38.875 1.348 0.392 1 56.03 366 GLN B N 1
ATOM 5715 C CA . GLN B 1 366 ? -39.969 1.687 -0.531 1 56.03 366 GLN B CA 1
ATOM 5716 C C . GLN B 1 366 ? -40.156 0.604 -1.591 1 56.03 366 GLN B C 1
ATOM 5718 O O . GLN B 1 366 ? -41.25 0.339 -2.035 1 56.03 366 GLN B O 1
ATOM 5723 N N . LEU B 1 367 ? -39 0.031 -1.874 1 54.31 367 LEU B N 1
ATOM 5724 C CA . LEU B 1 367 ? -39.094 -1.038 -2.863 1 54.31 367 LEU B CA 1
ATOM 5725 C C . LEU B 1 367 ? -39.656 -2.314 -2.234 1 54.31 367 LEU B C 1
ATOM 5727 O O . LEU B 1 367 ? -40.219 -3.154 -2.93 1 54.31 367 LEU B O 1
ATOM 5731 N N . ASP B 1 368 ? -39.469 -2.467 -1.075 1 50.09 368 ASP B N 1
ATOM 5732 C CA . ASP B 1 368 ? -40.031 -3.637 -0.399 1 50.09 368 ASP B CA 1
ATOM 5733 C C . ASP B 1 368 ? -41.5 -3.418 -0.026 1 50.09 368 ASP B C 1
ATOM 5735 O O . ASP B 1 368 ? -42.125 -4.309 0.537 1 50.09 368 ASP B O 1
ATOM 5739 N N . ILE B 1 369 ? -42.188 -2.205 0.015 1 40.34 369 ILE B N 1
ATOM 5740 C CA . ILE B 1 369 ? -43.625 -2.068 0.204 1 40.34 369 ILE B CA 1
ATOM 5741 C C . ILE B 1 369 ? -44.344 -2.592 -1.028 1 40.34 369 ILE B C 1
ATOM 5743 O O . ILE B 1 369 ? -44.188 -2.049 -2.125 1 40.34 369 ILE B O 1
ATOM 5747 N N . PRO B 1 370 ? -44.781 -3.867 -0.856 1 43.12 370 PRO B N 1
ATOM 5748 C CA . PRO B 1 370 ? -45.656 -4.34 -1.925 1 43.12 370 PRO B CA 1
ATOM 5749 C C . PRO B 1 370 ? -46.781 -3.352 -2.244 1 43.12 370 PRO B C 1
ATOM 5751 O O . PRO B 1 370 ? -47.25 -2.656 -1.351 1 43.12 370 PRO B O 1
ATOM 5754 N N . GLU B 1 371 ? -46.906 -2.971 -3.457 1 32.47 371 GLU B N 1
ATOM 5755 C CA . GLU B 1 371 ? -48.219 -2.447 -3.783 1 32.47 371 GLU B CA 1
ATOM 5756 C C . GLU B 1 371 ? -49.312 -3.426 -3.377 1 32.47 371 GLU B C 1
ATOM 5758 O O . GLU B 1 371 ? -49.188 -4.629 -3.621 1 32.47 371 GLU B O 1
#

Foldseek 3Di:
DFLQAADDPLLVVCVVPVPVLLVVLLVVLLVVLVVVCVVVVFPPSVLLNVLLCVLRVPDLALLSLLLLLVLLLLLLVLLLVLLLVLLVPDDDPCSSVVVLVVVLVVLVVVQDPLSNSSSVNSNVNSVVCNVVVVVPNVNSVSSSVSSNVSSVSNNVSCVPPSHDHLSLLLLVLVLLLLVLLLVLLVCLLPPAPDQPPVNVVSLVSSLVSLVVNVVSLSSNVRVDVLSVVVSVLSVVLSVLSVVSSVLSVVLSVLNQNPPPQPLSVQLSVLSVVLSVLSNVQSCSSNNNDPDQDDDPDCNLVVLVVSNVVSQDDDLPDPDPVSVVSSVSSNVSSVSSSVSSVSSVSSSVSSVVSSVSVVVVVVVVVVVPPDD/DFLQAADDPLLVVCVVPVPVLLVVLLVVLLVVLVVVCVVVVFPPSVLLNVLLCVLRVPDLALLSLLLLLVLLLLLLVLLLVLLVVLLVPDDDPCSSVVVLVVVLVVLVVVQDPLSNSSSVNSNVNSVVCNVCVVVPNVNSVSSSVSSNVSSVSNNVSCVPPSHDHLSLLLLVLVLLLLVLLLVLLVCLLPPDPPDCPVNVVSLVSSLVSLVVNVVSLSSNVRVDVLSVVVSVLSVVLSVLSVVSSVLSVVLRVLNQPPPPQPLSVQLSVLSVVLSVLSNVQSCSSNNNDPDQDDDPDCNLVVLVVSNVVSQDDDLPDPDPVSVVSSVSSNVNSVSSSVSVVSSVSSSVSSVVSSVSVVVVVVVVVVVVPDD

Organism: NCBI:txid38313

InterPro domains:
  IPR006726 Para-hydroxybenzoic acid efflux pump subunit AaeB/fusaric acid resistance protein [PF04632] (20-343)

Nearest PDB structures (foldseek):
  8hiw-assembly1_A  TM=7.380E-01  e=7.594E-07  Arabidopsis thaliana
  3l39-assembly1_A  TM=5.074E-01  e=6.266E+00  Bacteroides thetaiotaomicron VPI-5482
  8hiw-assembly1_A  TM=7.311E-01  e=1.958E-06  Arabidopsis thaliana
  3l39-assembly1_A  TM=4.848E-01  e=3.918E+00  Bacteroides thetaiotaomicron VPI-5482
  4q25-assembly1_B  TM=5.429E-01  e=6.845E+00  Pseudomonas aeruginosa PAO1

Radius of gyration: 29.95 Å; Cα contacts (8 Å, |Δi|>4): 924; chains: 2; bounding box: 97×94×68 Å